Protein AF-0000000082044394 (afdb_homodimer)

Nearest PDB structures (foldseek):
  6y41-assembly14_N  TM=8.587E-01  e=2.079E-21  Homo sapiens
  6y43-assembly1_A  TM=8.455E-01  e=1.443E-21  Homo sapiens
  4jzc-assembly1_A  TM=8.236E-01  e=8.965E-21  Homo sapiens
  1z3s-assembly1_A  TM=8.429E-01  e=3.865E-20  Homo sapiens
  1z3u-assembly4_D  TM=8.440E-01  e=3.637E-20  Homo sapiens

InterPro domains:
  IPR002181 Fibrinogen, alpha/beta/gamma chain, C-terminal globular domain [PF00147] (28-211)
  IPR002181 Fibrinogen, alpha/beta/gamma chain, C-terminal globular domain [PS51406] (22-235)
  IPR002181 Fibrinogen, alpha/beta/gamma chain, C-terminal globular domain [SM00186] (26-230)
  IPR002181 Fibrinogen, alpha/beta/gamma chain, C-terminal globular domain [cd00087] (26-226)
  IPR014716 Fibrinogen, alpha/beta/gamma chain, C-terminal globular, subdomain 1 [G3DSA:3.90.215.10] (11-167)
  IPR036056 Fibrinogen-like, C-terminal [SSF56496] (21-228)
  IPR050373 Fibrinogen C-terminal domain-containing protein [PTHR19143] (28-214)

Solvent-accessible surface area (backbone atoms only — not comparable to full-atom values): 26114 Å² total; per-residue (Å²): 138,83,79,76,75,76,75,74,77,73,74,73,73,74,70,74,71,77,65,76,73,51,50,92,78,49,43,38,54,44,32,60,68,46,65,76,85,45,75,56,43,82,44,65,23,25,27,62,97,48,70,70,41,68,34,29,26,42,32,76,54,90,88,30,19,16,32,36,46,34,27,31,34,30,82,46,75,54,67,42,62,44,47,53,47,39,46,32,44,11,36,39,39,66,92,59,42,26,39,57,14,50,54,53,46,14,34,45,29,67,69,47,61,24,24,37,31,48,34,40,20,38,79,86,68,49,70,38,29,38,31,21,70,29,32,36,32,36,51,72,94,60,38,38,20,32,40,63,48,58,76,48,72,78,45,62,67,56,42,78,37,75,37,88,93,53,42,15,34,25,48,71,16,25,43,16,17,53,78,41,72,45,45,70,45,97,63,52,56,14,63,78,48,14,43,43,45,24,25,71,34,59,38,55,37,73,42,28,51,72,45,36,44,50,68,85,74,59,84,88,86,63,66,98,43,82,52,38,36,24,35,58,26,47,32,28,34,36,66,52,88,76,74,64,75,74,129,138,81,87,74,87,76,77,79,75,74,74,76,71,74,70,75,71,78,66,78,74,52,50,92,75,51,42,39,55,43,32,59,68,46,63,78,86,44,74,58,43,81,43,64,24,26,27,64,97,48,70,69,42,68,33,29,27,41,32,74,53,92,89,31,19,14,30,34,44,34,27,33,30,30,83,45,75,54,65,41,61,44,46,54,46,39,46,32,41,10,36,39,38,65,92,60,42,24,38,58,15,49,54,54,45,14,34,45,30,67,68,50,62,22,22,37,30,47,35,41,22,38,77,85,68,50,72,36,28,37,29,21,71,30,34,35,33,35,52,71,96,60,37,38,20,31,41,64,47,61,77,47,71,78,42,62,70,56,41,78,36,76,36,89,94,52,40,17,35,24,48,71,17,25,43,15,17,54,79,40,70,45,44,71,44,96,63,52,56,13,64,76,47,14,42,44,44,24,25,72,33,59,36,56,38,72,43,27,50,73,45,42,44,50,68,85,73,61,78,91,83,58,66,84,52,75,40,22,29,28,44,55,26,45,31,25,34,33,66,55,88,76,78,66,77,74,130

Organism: Chelonoidis abingdonii (NCBI:txid106734)

Secondary structure (DSSP, 8-state):
-----------------------SS-S-SSGGGS-TTSPSEEEEE--TTS--EEEEEE-SSTT--EEE-EE--TT-S--S---HHHHHH-EE-TTSSEE--HHHHHHHHHHS-EEEEEEEE-TT--EEEEEES-EEE--TTTTT-EEE--EEESS---SSS-BTTTB---TTPPEEBTTB--SSSSS-HHHHH-SEE-BSB-SEE-S-SS--EETTTS-SSSSS-----------EEEEPTT-----/-----------------------SS-S-SSGGGS-TTSPSEEEEE--TTS--EEEEEE-SSTT--EEE-EE--TT-S--S---HHHHHH-EE-TTSSEE--HHHHHHHHHHS-EEEEEEEE-TT--EEEEEES-EEE--GGGTT-EEE--EEESS---SSS-BTTTB---TTPPEEBTTB--SSSSS-HHHHH-SEE-BSB-SEE-S-SS--EETTTS-SSSSSTT---------EEEEPTT-----

Radius of gyration: 26.49 Å; Cα contacts (8 Å, |Δi|>4): 1192; chains: 2; bounding box: 83×93×74 Å

pLDDT: mean 77.98, std 25.49, range [20.75, 98.75]

Sequence (494 aa):
MTNREHGKLLTDTLSVTDLVVCGISGFPRDCSYIPRDSPSGVYAIQPAGSPPRVVWCDMDTEGKGWTVVQRNSYNTEITWRESWSTYKYGFGNVQQDYWLGNEYLSLLTQQNAYKVRFVVEDKSNNTRYAEYDIFSVEDEPGGYSLRLGRYSGDGKDYFTTYHSGLGGIHDNMKFSTTDKDQDQTSGNCASSYGGWWYDKCQNVLLNGKGYIYWAGFCSSGQSLPSLSPLAKLVPIFQQLPGAMHLPMTNREHGKLLTDTLSVTDLVVCGISGFPRDCSYIPRDSPSGVYAIQPAGSPPRVVWCDMDTEGKGWTVVQRNSYNTEITWRESWSTYKYGFGNVQQDYWLGNEYLSLLTQQNAYKVRFVVEDKSNNTRYAEYDIFSVEDEPGGYSLRLGRYSGDGKDYFTTYHSGLGGIHDNMKFSTTDKDQDQTSGNCASSYGGWWYDKCQNVLLNGKGYIYWAGFCSSGQSLPSLSPLAKLVPIFQQLPGAMHLP

Structure (mmCIF, N/CA/C/O backbone):
data_AF-0000000082044394-model_v1
#
loop_
_entity.id
_entity.type
_entity.pdbx_description
1 polymer 'Fibrinogen C-terminal domain-containing protein'
#
loop_
_atom_site.group_PDB
_atom_site.id
_atom_site.type_symbol
_atom_site.label_atom_id
_atom_site.label_alt_id
_atom_site.label_comp_id
_atom_site.label_asym_id
_atom_site.label_entity_id
_atom_site.label_seq_id
_atom_site.pdbx_PDB_ins_code
_atom_site.Cartn_x
_atom_site.Cartn_y
_atom_site.Cartn_z
_atom_site.occupancy
_atom_site.B_iso_or_equiv
_atom_site.auth_seq_id
_atom_site.auth_comp_id
_atom_site.auth_asym_id
_atom_site.auth_atom_id
_atom_site.pdbx_PDB_model_num
ATOM 1 N N . MET A 1 1 ? 60.75 14.914 45.312 1 25.23 1 MET A N 1
ATOM 2 C CA . MET A 1 1 ? 59.406 14.5 45.656 1 25.23 1 MET A CA 1
ATOM 3 C C . MET A 1 1 ? 58.594 14.211 44.375 1 25.23 1 MET A C 1
ATOM 5 O O . MET A 1 1 ? 58.344 15.117 43.594 1 25.23 1 MET A O 1
ATOM 9 N N . THR A 1 2 ? 58.812 13.07 43.781 1 24.53 2 THR A N 1
ATOM 10 C CA . THR A 1 2 ? 58.531 12.383 42.531 1 24.53 2 THR A CA 1
ATOM 11 C C . THR A 1 2 ? 57.031 12.016 42.438 1 24.53 2 THR A C 1
ATOM 13 O O . THR A 1 2 ? 56.5 11.383 43.375 1 24.53 2 THR A O 1
ATOM 16 N N . ASN A 1 3 ? 56.219 12.969 41.969 1 22.52 3 ASN A N 1
ATOM 17 C CA . ASN A 1 3 ? 54.781 12.984 41.781 1 22.52 3 ASN A CA 1
ATOM 18 C C . ASN A 1 3 ? 54.312 11.805 40.906 1 22.52 3 ASN A C 1
ATOM 20 O O . ASN A 1 3 ? 54.625 11.727 39.719 1 22.52 3 ASN A O 1
ATOM 24 N N . ARG A 1 4 ? 54.344 10.562 41.5 1 22.83 4 ARG A N 1
ATOM 25 C CA . ARG A 1 4 ? 53.844 9.383 40.781 1 22.83 4 ARG A CA 1
ATOM 26 C C . ARG A 1 4 ? 52.406 9.578 40.344 1 22.83 4 ARG A C 1
ATOM 28 O O . ARG A 1 4 ? 51.531 9.805 41.188 1 22.83 4 ARG A O 1
ATOM 35 N N . GLU A 1 5 ? 52.219 10.188 39.188 1 22.84 5 GLU A N 1
ATOM 36 C CA . GLU A 1 5 ? 50.938 10.375 38.5 1 22.84 5 GLU A CA 1
ATOM 37 C C . GLU A 1 5 ? 50.188 9.055 38.406 1 22.84 5 GLU A C 1
ATOM 39 O O . GLU A 1 5 ? 50.688 8.078 37.844 1 22.84 5 GLU A O 1
ATOM 44 N N . HIS A 1 6 ? 49.625 8.57 39.5 1 24.22 6 HIS A N 1
ATOM 45 C CA . HIS A 1 6 ? 48.719 7.41 39.438 1 24.22 6 HIS A CA 1
ATOM 46 C C . HIS A 1 6 ? 47.688 7.574 38.312 1 24.22 6 HIS A C 1
ATOM 48 O O . HIS A 1 6 ? 47.031 8.617 38.219 1 24.22 6 HIS A O 1
ATOM 54 N N . GLY A 1 7 ? 48.031 7.102 37.125 1 20.75 7 GLY A N 1
ATOM 55 C CA . GLY A 1 7 ? 47.188 6.93 35.969 1 20.75 7 GLY A CA 1
ATOM 56 C C . GLY A 1 7 ? 45.844 6.281 36.281 1 20.75 7 GLY A C 1
ATOM 57 O O . GLY A 1 7 ? 45.812 5.164 36.781 1 20.75 7 GLY A O 1
ATOM 58 N N . LYS A 1 8 ? 44.875 7.094 36.844 1 23.2 8 LYS A N 1
ATOM 59 C CA . LYS A 1 8 ? 43.5 6.641 37.031 1 23.2 8 LYS A CA 1
ATOM 60 C C . LYS A 1 8 ? 43.031 5.801 35.844 1 23.2 8 LYS A C 1
ATOM 62 O O . LYS A 1 8 ? 43.156 6.219 34.688 1 23.2 8 LYS A O 1
ATOM 67 N N . LEU A 1 9 ? 43 4.508 36.062 1 22.02 9 LEU A N 1
ATOM 68 C CA . LEU A 1 9 ? 42.344 3.516 35.219 1 22.02 9 LEU A CA 1
ATOM 69 C C . LEU A 1 9 ? 40.906 3.949 34.875 1 22.02 9 LEU A C 1
ATOM 71 O O . LEU A 1 9 ? 40.094 4.098 35.781 1 22.02 9 LEU A O 1
ATOM 75 N N . LEU A 1 10 ? 40.75 4.871 33.906 1 22.52 10 LEU A N 1
ATOM 76 C CA . LEU A 1 10 ? 39.438 5.195 33.344 1 22.52 10 LEU A CA 1
ATOM 77 C C . LEU A 1 10 ? 38.656 3.926 33.062 1 22.52 10 LEU A C 1
ATOM 79 O O . LEU A 1 10 ? 39.062 3.107 32.219 1 22.52 10 LEU A O 1
ATOM 83 N N . THR A 1 11 ? 38.156 3.275 34.125 1 23.25 11 THR A N 1
ATOM 84 C CA . THR A 1 11 ? 37.188 2.223 33.844 1 23.25 11 THR A CA 1
ATOM 85 C C . THR A 1 11 ? 36.094 2.734 32.938 1 23.25 11 THR A C 1
ATOM 87 O O . THR A 1 11 ? 35.344 3.65 33.312 1 23.25 11 THR A O 1
ATOM 90 N N . ASP A 1 12 ? 36.375 2.838 31.656 1 22.91 12 ASP A N 1
ATOM 91 C CA . ASP A 1 12 ? 35.375 3.1 30.625 1 22.91 12 ASP A CA 1
ATOM 92 C C . ASP A 1 12 ? 34.125 2.25 30.844 1 22.91 12 ASP A C 1
ATOM 94 O O . ASP A 1 12 ? 34.188 1.02 30.781 1 22.91 12 ASP A O 1
ATOM 98 N N . THR A 1 13 ? 33.312 2.615 31.828 1 22.97 13 THR A N 1
ATOM 99 C CA . THR A 1 13 ? 31.953 2.047 31.906 1 22.97 13 THR A CA 1
ATOM 100 C C . THR A 1 13 ? 31.328 1.949 30.531 1 22.97 13 THR A C 1
ATOM 102 O O . THR A 1 13 ? 31.094 2.969 29.875 1 22.97 13 THR A O 1
ATOM 105 N N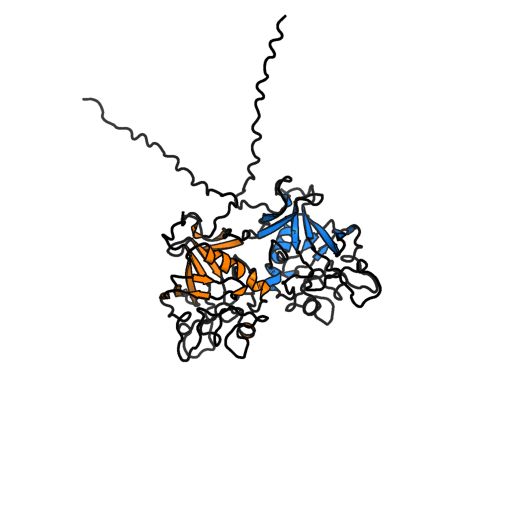 . LEU A 1 14 ? 31.641 0.886 29.828 1 22.77 14 LEU A N 1
ATOM 106 C CA . LEU A 1 14 ? 30.938 0.495 28.609 1 22.77 14 LEU A CA 1
ATOM 107 C C . LEU A 1 14 ? 29.438 0.688 28.781 1 22.77 14 LEU A C 1
ATOM 109 O O . LEU A 1 14 ? 28.828 0.128 29.703 1 22.77 14 LEU A O 1
ATOM 113 N N . SER A 1 15 ? 29.031 1.962 28.672 1 22.72 15 SER A N 1
ATOM 114 C CA . SER A 1 15 ? 27.594 2.25 28.594 1 22.72 15 SER A CA 1
ATOM 115 C C . SER A 1 15 ? 26.828 1.124 27.906 1 22.72 15 SER A C 1
ATOM 117 O O . SER A 1 15 ? 27.281 0.611 26.875 1 22.72 15 SER A O 1
ATOM 119 N N . VAL A 1 16 ? 26.109 0.342 28.734 1 22.33 16 VAL A N 1
ATOM 120 C CA . VAL A 1 16 ? 25.094 -0.622 28.328 1 22.33 16 VAL A CA 1
ATOM 121 C C . VAL A 1 16 ? 24.344 -0.091 27.094 1 22.33 16 VAL A C 1
ATOM 123 O O . VAL A 1 16 ? 23.781 1 27.141 1 22.33 16 VAL A O 1
ATOM 126 N N . THR A 1 17 ? 24.906 -0.318 25.969 1 24.33 17 THR A N 1
ATOM 127 C CA . THR A 1 17 ? 24.172 -0.156 24.719 1 24.33 17 THR A CA 1
ATOM 128 C C . THR A 1 17 ? 22.688 -0.455 24.922 1 24.33 17 THR A C 1
ATOM 130 O O . THR A 1 17 ? 22.328 -1.484 25.5 1 24.33 17 THR A O 1
ATOM 133 N N . ASP A 1 18 ? 21.922 0.562 25.297 1 25.19 18 ASP A N 1
ATOM 134 C CA . ASP A 1 18 ? 20.469 0.501 25.297 1 25.19 18 ASP A CA 1
ATOM 135 C C . ASP A 1 18 ? 19.969 -0.494 24.25 1 25.19 18 ASP A C 1
ATOM 137 O O . ASP A 1 18 ? 20.141 -0.285 23.047 1 25.19 18 ASP A O 1
ATOM 141 N N . LEU A 1 19 ? 20.062 -1.735 24.531 1 24.16 19 LEU A N 1
ATOM 142 C CA . LEU A 1 19 ? 19.344 -2.781 23.812 1 24.16 19 LEU A CA 1
ATOM 143 C C . LEU A 1 19 ? 17.922 -2.352 23.516 1 24.16 19 LEU A C 1
ATOM 145 O O . LEU A 1 19 ? 17.141 -2.104 24.438 1 24.16 19 LEU A O 1
ATOM 149 N N . VAL A 1 20 ? 17.656 -1.6 22.516 1 27.34 20 VAL A N 1
ATOM 150 C CA . VAL A 1 20 ? 16.281 -1.484 22.047 1 27.34 20 VAL A CA 1
ATOM 151 C C . VAL A 1 20 ? 15.508 -2.762 22.375 1 27.34 20 VAL A C 1
ATOM 153 O O . VAL A 1 20 ? 15.875 -3.85 21.938 1 27.34 20 VAL A O 1
ATOM 156 N N . VAL A 1 21 ? 15.047 -2.883 23.578 1 26.5 21 VAL A N 1
ATOM 157 C CA . VAL A 1 21 ? 14.148 -3.934 24.047 1 26.5 21 VAL A CA 1
ATOM 158 C C . VAL A 1 21 ? 13.125 -4.254 22.953 1 26.5 21 VAL A C 1
ATOM 160 O O . VAL A 1 21 ? 12.344 -3.385 22.547 1 26.5 21 VAL A O 1
ATOM 163 N N . CYS A 1 22 ? 13.391 -5.039 21.969 1 29.59 22 CYS A N 1
ATOM 164 C CA . CYS A 1 22 ? 12.406 -5.676 21.094 1 29.59 22 CYS A CA 1
ATOM 165 C C . CYS A 1 22 ? 11.281 -6.293 21.906 1 29.59 22 CYS A C 1
ATOM 167 O O . CYS A 1 22 ? 11.477 -7.297 22.594 1 29.59 22 CYS A O 1
ATOM 169 N N . GLY A 1 23 ? 10.492 -5.668 22.734 1 31.2 23 GLY A N 1
ATOM 170 C CA . GLY A 1 23 ? 9.367 -6.406 23.281 1 31.2 23 GLY A CA 1
ATOM 171 C C . GLY A 1 23 ? 8.844 -7.473 22.328 1 31.2 23 GLY A C 1
ATOM 172 O O . GLY A 1 23 ? 9.195 -7.492 21.156 1 31.2 23 GLY A O 1
ATOM 173 N N . ILE A 1 24 ? 7.984 -8.477 22.703 1 36.28 24 ILE A N 1
ATOM 174 C CA . ILE A 1 24 ? 7.484 -9.555 21.859 1 36.28 24 ILE A CA 1
ATOM 175 C C . ILE A 1 24 ? 7.219 -9.023 20.453 1 36.28 24 ILE A C 1
ATOM 177 O O . ILE A 1 24 ? 7.645 -9.633 19.469 1 36.28 24 ILE A O 1
ATOM 181 N N . SER A 1 25 ? 6.113 -8.258 20.125 1 50.75 25 SER A N 1
ATOM 182 C CA . SER A 1 25 ? 6.168 -7.688 18.781 1 50.75 25 SER A CA 1
ATOM 183 C C . SER A 1 25 ? 7.199 -6.566 18.703 1 50.75 25 SER A C 1
ATOM 185 O O . SER A 1 25 ? 7.191 -5.648 19.516 1 50.75 25 SER A O 1
ATOM 187 N N . GLY A 1 26 ? 8.508 -6.84 18.625 1 72.06 26 GLY A N 1
ATOM 188 C CA . GLY A 1 26 ? 9.758 -6.105 18.75 1 72.06 26 GLY A CA 1
ATOM 189 C C . GLY A 1 26 ? 9.719 -4.746 18.078 1 72.06 26 GLY A C 1
ATOM 190 O O . GLY A 1 26 ? 10.703 -4.004 18.109 1 72.06 26 GLY A O 1
ATOM 191 N N . PHE A 1 27 ? 8.625 -4.332 17.578 1 89.44 27 PHE A N 1
ATOM 192 C CA . PHE A 1 27 ? 8.703 -3.051 16.891 1 89.44 27 PHE A CA 1
ATOM 193 C C . PHE A 1 27 ? 8.188 -1.926 17.766 1 89.44 27 PHE A C 1
ATOM 195 O O . PHE A 1 27 ? 7.27 -2.127 18.562 1 89.44 27 PHE A O 1
ATOM 202 N N . PRO A 1 28 ? 8.836 -0.745 17.766 1 91.81 28 PRO A N 1
ATOM 203 C CA . PRO A 1 28 ? 8.273 0.412 18.453 1 91.81 28 PRO A CA 1
ATOM 204 C C . PRO A 1 28 ? 6.852 0.736 18 1 91.81 28 PRO A C 1
ATOM 206 O O . PRO A 1 28 ? 6.496 0.49 16.844 1 91.81 28 PRO A O 1
ATOM 209 N N . ARG A 1 29 ? 6.051 1.262 18.906 1 92.25 29 ARG A N 1
ATOM 210 C CA . ARG A 1 29 ? 4.668 1.593 18.578 1 92.25 29 ARG A CA 1
ATOM 211 C C . ARG A 1 29 ? 4.598 2.723 17.562 1 92.25 29 ARG A C 1
ATOM 213 O O . ARG A 1 29 ? 3.652 2.795 16.766 1 92.25 29 ARG A O 1
ATOM 220 N N . ASP A 1 30 ? 5.473 3.611 17.688 1 92.12 30 ASP A N 1
ATOM 221 C CA . ASP A 1 30 ? 5.621 4.746 16.781 1 92.12 30 ASP A CA 1
ATOM 222 C C . ASP A 1 30 ? 7.051 5.285 16.812 1 92.12 30 ASP A C 1
ATOM 224 O O . ASP A 1 30 ? 7.922 4.715 17.469 1 92.12 30 ASP A O 1
ATOM 228 N N . CYS A 1 31 ? 7.285 6.336 16.062 1 93.44 31 CYS A N 1
ATOM 229 C CA . CYS A 1 31 ? 8.648 6.828 15.875 1 93.44 31 CYS A CA 1
ATOM 230 C C . CYS A 1 31 ? 9.164 7.492 17.156 1 93.44 31 CYS A C 1
ATOM 232 O O . CYS A 1 31 ? 10.367 7.715 17.297 1 93.44 31 CYS A O 1
ATOM 234 N N . SER A 1 32 ? 8.258 7.832 18.094 1 90.38 32 SER A N 1
ATOM 235 C CA . SER A 1 32 ? 8.695 8.484 19.328 1 90.38 32 SER A CA 1
ATOM 236 C C . SER A 1 32 ? 9.477 7.516 20.219 1 90.38 32 SER A C 1
ATOM 238 O O . SER A 1 32 ? 10.172 7.938 21.141 1 90.38 32 SER A O 1
ATOM 240 N N . TYR A 1 33 ? 9.375 6.234 19.922 1 88.56 33 TYR A N 1
ATOM 241 C CA . TYR A 1 33 ? 10.062 5.219 20.719 1 88.56 33 TYR A CA 1
ATOM 242 C C . TYR A 1 33 ? 11.445 4.918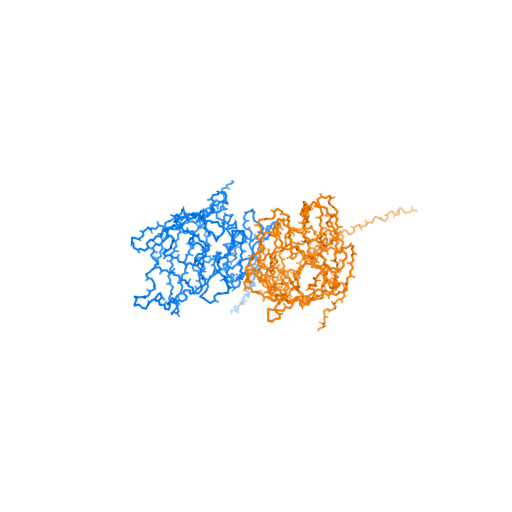 20.156 1 88.56 33 TYR A C 1
ATOM 244 O O . TYR A 1 33 ? 12.211 4.16 20.75 1 88.56 33 TYR A O 1
ATOM 252 N N . ILE A 1 34 ? 11.727 5.531 18.984 1 88.69 34 ILE A N 1
ATOM 253 C CA . ILE A 1 34 ? 13.047 5.383 18.391 1 88.69 34 ILE A CA 1
ATOM 254 C C . ILE A 1 34 ? 14.055 6.246 19.141 1 88.69 34 ILE A C 1
ATOM 256 O O . ILE A 1 34 ? 13.75 7.379 19.516 1 88.69 34 ILE A O 1
ATOM 260 N N . PRO A 1 35 ? 15.281 5.699 19.375 1 90 35 PRO A N 1
ATOM 261 C CA . PRO A 1 35 ? 16.281 6.516 20.078 1 90 35 PRO A CA 1
ATOM 262 C C . PRO A 1 35 ? 16.469 7.891 19.438 1 90 35 PRO A C 1
ATOM 264 O O . PRO A 1 35 ? 16.516 8.008 18.203 1 90 35 PRO A O 1
ATOM 267 N N . ARG A 1 36 ? 16.609 8.891 20.219 1 89.56 36 ARG A N 1
ATOM 268 C CA . ARG A 1 36 ? 16.609 10.281 19.781 1 89.56 36 ARG A CA 1
ATOM 269 C C . ARG A 1 36 ? 17.797 10.578 18.891 1 89.56 36 ARG A C 1
ATOM 271 O O . ARG A 1 36 ? 17.75 11.492 18.062 1 89.56 36 ARG A O 1
ATOM 278 N N . ASP A 1 37 ? 18.859 9.844 19 1 92.69 37 ASP A N 1
ATOM 279 C CA . ASP A 1 37 ? 20.062 10.086 18.203 1 92.69 37 ASP A CA 1
ATOM 280 C C . ASP A 1 37 ? 20.031 9.289 16.906 1 92.69 37 ASP A C 1
ATOM 282 O O . ASP A 1 37 ? 20.953 9.391 16.094 1 92.69 37 ASP A O 1
ATOM 286 N N . SER A 1 38 ? 18.922 8.555 16.766 1 91.38 38 SER A N 1
ATOM 287 C CA . SER A 1 38 ? 18.781 7.828 15.516 1 91.38 38 SER A CA 1
ATOM 288 C C . SER A 1 38 ? 18.609 8.781 14.336 1 91.38 38 SER A C 1
ATOM 290 O O . SER A 1 38 ? 18.078 9.883 14.5 1 91.38 38 SER A O 1
ATOM 292 N N . PRO A 1 39 ? 19.125 8.391 13.195 1 94.81 39 PRO A N 1
ATOM 293 C CA . PRO A 1 39 ? 18.906 9.234 12.023 1 94.81 39 PRO A CA 1
ATOM 294 C C . PRO A 1 39 ? 17.469 9.141 11.5 1 94.81 39 PRO A C 1
ATOM 296 O O . PRO A 1 39 ? 16.797 8.133 11.711 1 94.81 39 PRO A O 1
ATOM 299 N N . SER A 1 40 ? 17.047 10.234 10.852 1 92.94 40 SER A N 1
ATOM 300 C CA . SER A 1 40 ? 15.805 10.125 10.078 1 92.94 40 SER A CA 1
ATOM 301 C C . SER A 1 40 ? 15.914 9.039 9.008 1 92.94 40 SER A C 1
ATOM 303 O O . SER A 1 40 ? 16.984 8.828 8.438 1 92.94 40 SER A O 1
ATOM 305 N N . GLY A 1 41 ? 14.805 8.352 8.742 1 92.69 41 GLY A N 1
ATOM 306 C CA . GLY A 1 41 ? 14.828 7.293 7.75 1 92.69 41 GLY A CA 1
ATOM 307 C C . GLY A 1 41 ? 13.641 6.352 7.852 1 92.69 41 GLY A C 1
ATOM 308 O O . GLY A 1 41 ? 12.617 6.695 8.453 1 92.69 41 GLY A O 1
ATOM 309 N N . VAL A 1 42 ? 13.742 5.281 7.129 1 94.12 42 VAL A N 1
ATOM 310 C CA . VAL A 1 42 ? 12.68 4.281 7.074 1 94.12 42 VAL A CA 1
ATOM 311 C C . VAL A 1 42 ? 12.812 3.33 8.266 1 94.12 42 VAL A C 1
ATOM 313 O O . VAL A 1 42 ? 13.875 2.756 8.5 1 94.12 42 VAL A O 1
ATOM 316 N N . TYR A 1 43 ? 11.742 3.172 9.016 1 91.88 43 TYR A N 1
ATOM 317 C CA . TYR A 1 43 ? 11.68 2.285 10.18 1 91.88 43 TYR A CA 1
ATOM 318 C C . TYR A 1 43 ? 10.414 1.434 10.141 1 91.88 43 TYR A C 1
ATOM 320 O O . TYR A 1 43 ? 9.438 1.786 9.477 1 91.88 43 TYR A O 1
ATOM 328 N N . ALA A 1 44 ? 10.492 0.274 10.828 1 92.56 44 ALA A N 1
ATOM 329 C CA . ALA A 1 44 ? 9.289 -0.51 11.086 1 92.56 44 ALA A CA 1
ATOM 330 C C . ALA A 1 44 ? 8.703 -0.176 12.461 1 92.56 44 ALA A C 1
ATOM 332 O O . ALA A 1 44 ? 9.43 -0.117 13.453 1 92.56 44 ALA A O 1
ATOM 333 N N . ILE A 1 45 ? 7.453 0.134 12.484 1 93.19 45 ILE A N 1
ATOM 334 C CA . ILE A 1 45 ? 6.711 0.353 13.727 1 93.19 45 ILE A CA 1
ATOM 335 C C . ILE A 1 45 ? 5.523 -0.605 13.789 1 93.19 45 ILE A C 1
ATOM 337 O O . ILE A 1 45 ? 5.191 -1.261 12.797 1 93.19 45 ILE A O 1
ATOM 341 N N . GLN A 1 46 ? 4.977 -0.679 14.969 1 93.56 46 GLN A N 1
ATOM 342 C CA . GLN A 1 46 ? 3.76 -1.475 15.086 1 93.56 46 GLN A CA 1
ATOM 343 C C . GLN A 1 46 ? 2.791 -0.849 16.094 1 93.56 46 GLN A C 1
ATOM 345 O O . GLN A 1 46 ? 2.811 -1.188 17.266 1 93.56 46 GLN A O 1
ATOM 350 N N . PRO A 1 47 ? 1.928 0.026 15.547 1 92.88 47 PRO A N 1
ATOM 351 C CA . PRO A 1 47 ? 0.879 0.544 16.422 1 92.88 47 PRO A CA 1
ATOM 352 C C . PRO A 1 47 ? 0.06 -0.563 17.078 1 92.88 47 PRO A C 1
ATOM 354 O O . PRO A 1 47 ? -0.052 -1.662 16.531 1 92.88 47 PRO A O 1
ATOM 357 N N . ALA A 1 48 ? -0.476 -0.24 18.234 1 92.06 48 ALA A N 1
ATOM 358 C CA . ALA A 1 48 ? -1.299 -1.227 18.922 1 92.06 48 ALA A CA 1
ATOM 359 C C . ALA A 1 48 ? -2.424 -1.733 18.031 1 92.06 48 ALA A C 1
ATOM 361 O O . ALA A 1 48 ? -3.137 -0.941 17.406 1 92.06 48 ALA A O 1
ATOM 362 N N . GLY A 1 49 ? -2.508 -3.049 17.938 1 93.44 49 GLY A N 1
ATOM 363 C CA . GLY A 1 49 ? -3.59 -3.652 17.172 1 93.44 49 GLY A CA 1
ATOM 364 C C . GLY A 1 49 ? -3.295 -3.748 15.688 1 93.44 49 GLY A C 1
ATOM 365 O O . GLY A 1 49 ? -4.113 -4.254 14.914 1 93.44 49 GLY A O 1
ATOM 366 N N . SER A 1 50 ? -2.166 -3.256 15.25 1 95 50 SER A N 1
ATOM 367 C CA . SER A 1 50 ? -1.799 -3.244 13.836 1 95 50 SER A CA 1
ATOM 368 C C . SER A 1 50 ? -0.697 -4.258 13.539 1 95 50 SER A C 1
ATOM 370 O O . SER A 1 50 ? 0.086 -4.605 14.43 1 95 50 SER A O 1
ATOM 372 N N . PRO A 1 51 ? -0.702 -4.844 12.328 1 93.81 51 PRO A N 1
ATOM 373 C CA . PRO A 1 51 ? 0.567 -5.453 11.922 1 93.81 51 PRO A CA 1
ATOM 374 C C . PRO A 1 51 ? 1.697 -4.434 11.797 1 93.81 51 PRO A C 1
ATOM 376 O O . PRO A 1 51 ? 1.453 -3.225 11.852 1 93.81 51 PRO A O 1
ATOM 379 N N . PRO A 1 52 ? 2.91 -4.934 11.695 1 94.88 52 PRO A N 1
ATOM 380 C CA . PRO A 1 52 ? 4 -3.98 11.477 1 94.88 52 PRO A CA 1
ATOM 381 C C . PRO A 1 52 ? 3.805 -3.129 10.227 1 94.88 52 PRO A C 1
ATOM 383 O O . PRO A 1 52 ? 3.252 -3.605 9.234 1 94.88 52 PRO A O 1
ATOM 386 N N . ARG A 1 53 ? 4.172 -1.887 10.359 1 95.5 53 ARG A N 1
ATOM 387 C CA . ARG A 1 53 ? 4.152 -0.941 9.242 1 95.5 53 ARG A CA 1
ATOM 388 C C . ARG A 1 53 ? 5.52 -0.294 9.055 1 95.5 53 ARG A C 1
ATOM 390 O O . ARG A 1 53 ? 6.242 -0.055 10.023 1 95.5 53 ARG A O 1
ATOM 397 N N . VAL A 1 54 ? 5.836 -0.087 7.805 1 95.31 54 VAL A N 1
ATOM 398 C CA . VAL A 1 54 ? 7.066 0.625 7.488 1 95.31 54 VAL A CA 1
ATOM 399 C C . VAL A 1 54 ? 6.766 2.1 7.238 1 95.31 54 VAL A C 1
ATOM 401 O O . VAL A 1 54 ? 5.906 2.434 6.418 1 95.31 54 VAL A O 1
ATOM 404 N N . VAL A 1 55 ? 7.457 2.957 8 1 94.56 55 VAL A N 1
ATOM 405 C CA . VAL A 1 55 ? 7.195 4.391 7.934 1 94.56 55 VAL A CA 1
ATOM 406 C C . VAL A 1 55 ? 8.516 5.156 7.852 1 94.56 55 VAL A C 1
ATOM 408 O O . VAL A 1 55 ? 9.586 4.578 8.031 1 94.56 55 VAL A O 1
ATOM 411 N N . TRP A 1 56 ? 8.375 6.41 7.465 1 92.69 56 TRP A N 1
ATOM 412 C CA . TRP A 1 56 ? 9.484 7.34 7.648 1 92.69 56 TRP A CA 1
ATOM 413 C C . TRP A 1 56 ? 9.43 7.996 9.023 1 92.69 56 TRP A C 1
ATOM 415 O O . TRP A 1 56 ? 8.383 8.5 9.438 1 92.69 56 TRP A O 1
ATOM 425 N N . CYS A 1 57 ? 10.5 7.914 9.742 1 92.25 57 CYS A N 1
ATOM 426 C CA . CYS A 1 57 ? 10.617 8.625 11.008 1 92.25 57 CYS A CA 1
ATOM 427 C C . CYS A 1 57 ? 11.484 9.875 10.852 1 92.25 57 CYS A C 1
ATOM 429 O O . CYS A 1 57 ? 12.648 9.781 10.461 1 92.25 57 CYS A O 1
ATOM 431 N N . ASP A 1 58 ? 10.883 11.016 11.086 1 91.56 58 ASP A N 1
ATOM 432 C CA . ASP A 1 58 ? 11.609 12.273 11.109 1 91.56 58 ASP A CA 1
ATOM 433 C C . ASP A 1 58 ? 12.242 12.516 12.477 1 91.56 58 ASP A C 1
ATOM 435 O O . ASP A 1 58 ? 11.539 12.844 13.438 1 91.56 58 ASP A O 1
ATOM 439 N N . MET A 1 59 ? 13.555 12.414 12.523 1 90.56 59 MET A N 1
ATOM 440 C CA . MET A 1 59 ? 14.289 12.516 13.781 1 90.56 59 MET A CA 1
ATOM 441 C C . MET A 1 59 ? 15.07 13.828 13.844 1 90.56 59 MET A C 1
ATOM 443 O O . MET A 1 59 ? 15.914 14.008 14.727 1 90.56 59 MET A O 1
ATOM 447 N N . ASP A 1 60 ? 14.789 14.727 12.906 1 88.69 60 ASP A N 1
ATOM 448 C CA . ASP A 1 60 ? 15.57 15.953 12.797 1 88.69 60 ASP A CA 1
ATOM 449 C C . ASP A 1 60 ? 14.742 17.172 13.227 1 88.69 60 ASP A C 1
ATOM 451 O O . ASP A 1 60 ? 15.281 18.125 13.797 1 88.69 60 ASP A O 1
ATOM 455 N N . THR A 1 61 ? 13.484 17.141 12.883 1 84.31 61 THR A N 1
ATOM 456 C CA . THR A 1 61 ? 12.609 18.25 13.25 1 84.31 61 THR A CA 1
ATOM 457 C C . THR A 1 61 ? 12.492 18.359 14.766 1 84.31 61 THR A C 1
ATOM 459 O O . THR A 1 61 ? 12.5 17.344 15.477 1 84.31 61 THR A O 1
ATOM 462 N N . GLU A 1 62 ? 12.328 19.609 15.281 1 83.62 62 GLU A N 1
ATOM 463 C CA . GLU A 1 62 ? 12.219 19.844 16.719 1 83.62 62 GLU A CA 1
ATOM 464 C C . GLU A 1 62 ? 11.195 18.906 17.359 1 83.62 62 GLU A C 1
ATOM 466 O O . GLU A 1 62 ? 10.094 18.734 16.828 1 83.62 62 GLU A O 1
ATOM 471 N N . GLY A 1 63 ? 11.641 18.281 18.5 1 82.88 63 GLY A N 1
ATOM 472 C CA . GLY A 1 63 ? 10.828 17.281 19.172 1 82.88 63 GLY A CA 1
ATOM 473 C C . GLY A 1 63 ? 11.18 15.852 18.781 1 82.88 63 GLY A C 1
ATOM 474 O O . GLY A 1 63 ? 10.992 14.922 19.562 1 82.88 63 GLY A O 1
ATOM 475 N N . LYS A 1 64 ? 11.742 15.773 17.547 1 86.5 64 LYS A N 1
ATOM 476 C CA . LYS A 1 64 ? 12.203 14.5 17 1 86.5 64 LYS A CA 1
ATOM 477 C C . LYS A 1 64 ? 11.133 13.422 17.141 1 86.5 64 LYS A C 1
ATOM 479 O O . LYS A 1 64 ? 10.078 13.664 17.734 1 86.5 64 LYS A O 1
ATOM 484 N N . GLY A 1 65 ? 11.383 12.266 16.484 1 89.75 65 GLY A N 1
ATOM 485 C CA . GLY A 1 65 ? 10.508 11.117 16.672 1 89.75 65 GLY A CA 1
ATOM 486 C C . GLY A 1 65 ? 9.148 11.297 16.016 1 89.75 65 GLY A C 1
ATOM 487 O O . GLY A 1 65 ? 8.148 10.766 16.5 1 89.75 65 GLY A O 1
ATOM 488 N N . TRP A 1 66 ? 9.062 12.125 14.977 1 91.81 66 TRP A N 1
ATOM 489 C CA . TRP A 1 66 ? 7.809 12.32 14.25 1 91.81 66 TRP A CA 1
ATOM 490 C C . TRP A 1 66 ? 7.547 11.156 13.297 1 91.81 66 TRP A C 1
ATOM 492 O O . TRP A 1 66 ? 8.414 10.797 12.492 1 91.81 66 TRP A O 1
ATOM 502 N N . THR A 1 67 ? 6.387 10.555 13.414 1 93.31 67 THR A N 1
ATOM 503 C CA . THR A 1 67 ? 5.961 9.555 12.438 1 93.31 67 THR A CA 1
ATOM 504 C C . THR A 1 67 ? 5.34 10.219 11.219 1 93.31 67 THR A C 1
ATOM 506 O O . THR A 1 67 ? 4.289 10.859 11.312 1 93.31 67 THR A O 1
ATOM 509 N N . VAL A 1 68 ? 5.977 10.078 10.109 1 93.31 68 VAL A N 1
ATOM 510 C CA . VAL A 1 68 ? 5.445 10.656 8.875 1 93.31 68 VAL A CA 1
ATOM 511 C C . VAL A 1 68 ? 4.34 9.758 8.32 1 93.31 68 VAL A C 1
ATOM 513 O O . VAL A 1 68 ? 4.578 8.594 8.008 1 93.31 68 VAL A O 1
ATOM 516 N N . VAL A 1 69 ? 3.137 10.258 8.188 1 92.94 69 VAL A N 1
ATOM 517 C CA . VAL A 1 69 ? 2.004 9.414 7.812 1 92.94 69 VAL A CA 1
ATOM 518 C C . VAL A 1 69 ? 1.589 9.711 6.375 1 92.94 69 VAL A C 1
ATOM 520 O O . VAL A 1 69 ? 0.822 8.953 5.773 1 92.94 69 VAL A O 1
ATOM 523 N N . GLN A 1 70 ? 2.016 10.859 5.891 1 92.5 70 GLN A N 1
ATOM 524 C CA . GLN A 1 70 ? 1.745 11.281 4.523 1 92.5 70 GLN A CA 1
ATOM 525 C C . GLN A 1 70 ? 2.871 12.164 3.988 1 92.5 70 GLN A C 1
ATOM 527 O O . GLN A 1 70 ? 3.383 13.031 4.703 1 92.5 70 GLN A O 1
ATOM 532 N N . ARG A 1 71 ? 3.258 11.898 2.775 1 91.94 71 ARG A N 1
ATOM 533 C CA . ARG A 1 71 ? 4.188 12.75 2.035 1 91.94 71 ARG A CA 1
ATOM 534 C C . ARG A 1 71 ? 3.768 12.875 0.573 1 91.94 71 ARG A C 1
ATOM 536 O O . ARG A 1 71 ? 3.359 11.891 -0.046 1 91.94 71 ARG A O 1
ATOM 543 N N . ASN A 1 72 ? 3.799 14.078 0.119 1 92.19 72 ASN A N 1
ATOM 544 C CA . ASN A 1 72 ? 3.479 14.352 -1.278 1 92.19 72 ASN A CA 1
ATOM 545 C C . ASN A 1 72 ? 4.434 15.375 -1.885 1 92.19 72 ASN A C 1
ATOM 547 O O . ASN A 1 72 ? 5 16.203 -1.169 1 92.19 72 ASN A O 1
ATOM 551 N N . SER A 1 73 ? 4.703 15.258 -3.117 1 88.5 73 SER A N 1
ATOM 552 C CA . SER A 1 73 ? 5.496 16.203 -3.891 1 88.5 73 SER A CA 1
ATOM 553 C C . SER A 1 73 ? 4.793 16.578 -5.191 1 88.5 73 SER A C 1
ATOM 555 O O . SER A 1 73 ? 3.916 15.844 -5.664 1 88.5 73 SER A O 1
ATOM 557 N N . TYR A 1 74 ? 5.121 17.672 -5.707 1 84.88 74 TYR A N 1
ATOM 558 C CA . TYR A 1 74 ? 4.492 18.172 -6.926 1 84.88 74 TYR A CA 1
ATOM 559 C C . TYR A 1 74 ? 4.629 17.156 -8.062 1 84.88 74 TYR A C 1
ATOM 561 O O . TYR A 1 74 ? 3.686 16.953 -8.828 1 84.88 74 TYR A O 1
ATOM 569 N N . ASN A 1 75 ? 5.742 16.531 -8.172 1 88.12 75 ASN A N 1
ATOM 570 C CA . ASN A 1 75 ? 6.031 15.625 -9.273 1 88.12 75 ASN A CA 1
ATOM 571 C C . ASN A 1 75 ? 5.75 14.172 -8.891 1 88.12 75 ASN A C 1
ATOM 573 O O . ASN A 1 75 ? 6.297 13.25 -9.5 1 88.12 75 ASN A O 1
ATOM 577 N N . THR A 1 76 ? 4.938 13.977 -7.938 1 92.56 76 THR A N 1
ATOM 578 C CA . THR A 1 76 ? 4.613 12.633 -7.465 1 92.56 76 THR A CA 1
ATOM 579 C C . THR A 1 76 ? 4.09 11.766 -8.609 1 92.56 76 THR A C 1
ATOM 581 O O . THR A 1 76 ? 3.449 12.273 -9.531 1 92.56 76 THR A O 1
ATOM 584 N N . GLU A 1 77 ? 4.328 10.5 -8.562 1 93.94 77 GLU A N 1
ATOM 585 C CA . GLU A 1 77 ? 3.719 9.57 -9.5 1 93.94 77 GLU A CA 1
ATOM 586 C C . GLU A 1 77 ? 2.385 9.047 -8.977 1 93.94 77 GLU A C 1
ATOM 588 O O . GLU A 1 77 ? 1.647 8.367 -9.695 1 93.94 77 GLU A O 1
ATOM 593 N N . ILE A 1 78 ? 2.133 9.273 -7.711 1 95.38 78 ILE A N 1
ATOM 594 C CA . ILE A 1 78 ? 0.893 8.82 -7.09 1 95.38 78 ILE A CA 1
ATOM 595 C C . ILE A 1 78 ? -0.282 9.633 -7.629 1 95.38 78 ILE A C 1
ATOM 597 O O . ILE A 1 78 ? -0.205 10.859 -7.723 1 95.38 78 ILE A O 1
ATOM 601 N N . THR A 1 79 ? -1.394 8.992 -7.996 1 95.75 79 THR A N 1
ATOM 602 C CA . THR A 1 79 ? -2.547 9.688 -8.555 1 95.75 79 THR A CA 1
ATOM 603 C C . THR A 1 79 ? -3.352 10.367 -7.445 1 95.75 79 THR A C 1
ATOM 605 O O . THR A 1 79 ? -4.035 11.359 -7.691 1 95.75 79 THR A O 1
ATOM 608 N N . TRP A 1 80 ? -3.387 9.836 -6.277 1 95.94 80 TRP A N 1
ATOM 609 C CA . TRP A 1 80 ? -4.117 10.258 -5.086 1 95.94 80 TRP A CA 1
ATOM 610 C C . TRP A 1 80 ? -5.617 10.055 -5.27 1 95.94 80 TRP A C 1
ATOM 612 O O . TRP A 1 80 ? -6.406 10.383 -4.379 1 95.94 80 TRP A O 1
ATOM 622 N N . ARG A 1 81 ? -6.035 9.609 -6.438 1 96.81 81 ARG A N 1
ATOM 623 C CA . ARG A 1 81 ? -7.422 9.227 -6.691 1 96.81 81 ARG A CA 1
ATOM 624 C C . ARG A 1 81 ? -7.602 7.715 -6.594 1 96.81 81 ARG A C 1
ATOM 626 O O . ARG A 1 81 ? -7.977 7.066 -7.57 1 96.81 81 ARG A O 1
ATOM 633 N N . GLU A 1 82 ? -7.359 7.27 -5.395 1 98.19 82 GLU A N 1
ATOM 634 C CA . GLU A 1 82 ? -7.363 5.836 -5.129 1 98.19 82 GLU A CA 1
ATOM 635 C C . GLU A 1 82 ? -8.648 5.406 -4.434 1 98.19 82 GLU A C 1
ATOM 637 O O . GLU A 1 82 ? -9.406 6.246 -3.938 1 98.19 82 GLU A O 1
ATOM 642 N N . SER A 1 83 ? -8.891 4.148 -4.406 1 98.06 83 SER A N 1
ATOM 643 C CA . SER A 1 83 ? -10.109 3.582 -3.83 1 98.06 83 SER A CA 1
ATOM 644 C C . SER A 1 83 ? -10.094 3.672 -2.309 1 98.06 83 SER A C 1
ATOM 646 O O . SER A 1 83 ? -9.047 3.91 -1.704 1 98.06 83 SER A O 1
ATOM 648 N N . TRP A 1 84 ? -11.273 3.418 -1.769 1 98.69 84 TRP A N 1
ATOM 649 C CA . TRP A 1 84 ? -11.461 3.387 -0.321 1 98.69 84 TRP A CA 1
ATOM 650 C C . TRP A 1 84 ? -10.539 2.354 0.322 1 98.69 84 TRP A C 1
ATOM 652 O O . TRP A 1 84 ? -9.852 2.65 1.3 1 98.69 84 TRP A O 1
ATOM 662 N N . SER A 1 85 ? -10.477 1.154 -0.206 1 98.25 85 SER A N 1
ATOM 663 C CA . SER A 1 85 ? -9.648 0.1 0.366 1 98.25 85 SER A CA 1
ATOM 664 C C . SER A 1 85 ? -8.164 0.45 0.269 1 98.25 85 SER A C 1
ATOM 666 O O . SER A 1 85 ? -7.391 0.141 1.176 1 98.25 85 SER A O 1
ATOM 668 N N . THR A 1 86 ? -7.758 1.026 -0.836 1 98.5 86 THR A N 1
ATOM 669 C CA . THR A 1 86 ? -6.363 1.433 -0.994 1 98.5 86 THR A CA 1
ATOM 670 C C . THR A 1 86 ? -5.992 2.502 0.03 1 98.5 86 THR A C 1
ATOM 672 O O . THR A 1 86 ? -4.941 2.418 0.668 1 98.5 86 THR A O 1
ATOM 675 N N . TYR A 1 87 ? -6.855 3.502 0.228 1 98.69 87 TYR A N 1
ATOM 676 C CA . TYR A 1 87 ? -6.613 4.504 1.26 1 98.69 87 TYR A CA 1
ATOM 677 C C . TYR A 1 87 ? -6.652 3.879 2.648 1 98.69 87 TYR A C 1
ATOM 679 O O . TYR A 1 87 ? -5.938 4.316 3.555 1 98.69 87 TYR A O 1
ATOM 687 N N . LYS A 1 88 ? -7.488 2.914 2.834 1 98.75 88 LYS A N 1
ATOM 688 C CA . LYS A 1 88 ? -7.629 2.236 4.117 1 98.75 88 LYS A CA 1
ATOM 689 C C . LYS A 1 88 ? -6.312 1.6 4.551 1 98.75 88 LYS A C 1
ATOM 691 O O . LYS A 1 88 ? -5.895 1.746 5.703 1 98.75 88 LYS A O 1
ATOM 696 N N . TYR A 1 89 ? -5.574 1 3.631 1 98.06 89 TYR A N 1
ATOM 697 C CA . TYR A 1 89 ? -4.434 0.177 4.023 1 98.06 89 TYR A CA 1
ATOM 698 C C . TYR A 1 89 ? -3.121 0.835 3.621 1 98.06 89 TYR A C 1
ATOM 700 O O . TYR A 1 89 ? -2.043 0.353 3.977 1 98.06 89 TYR A O 1
ATOM 708 N N . GLY A 1 90 ? -3.209 1.969 2.865 1 97.88 90 GLY A N 1
ATOM 709 C CA . GLY A 1 90 ? -2.018 2.738 2.543 1 97.88 90 GLY A CA 1
ATOM 710 C C . GLY A 1 90 ? -1.401 2.355 1.211 1 97.88 90 GLY A C 1
ATOM 711 O O . GLY A 1 90 ? -1.679 1.278 0.679 1 97.88 90 GLY A O 1
ATOM 712 N N . PHE A 1 91 ? -0.603 3.225 0.697 1 98.19 91 PHE A N 1
ATOM 713 C CA . PHE A 1 91 ? 0.044 3.043 -0.597 1 98.19 91 PHE A CA 1
ATOM 714 C C . PHE A 1 91 ? 1.183 4.039 -0.778 1 98.19 91 PHE A C 1
ATOM 716 O O . PHE A 1 91 ? 1.298 5.004 -0.017 1 98.19 91 PHE A O 1
ATOM 723 N N . GLY A 1 92 ? 2.002 3.729 -1.796 1 97.5 92 GLY A N 1
ATOM 724 C CA . GLY A 1 92 ? 3.082 4.641 -2.137 1 97.5 92 GLY A CA 1
ATOM 725 C C . GLY A 1 92 ? 4.449 4.125 -1.735 1 97.5 92 GLY A C 1
ATOM 726 O O . GLY A 1 92 ? 4.602 2.943 -1.413 1 97.5 92 GLY A O 1
ATOM 727 N N . ASN A 1 93 ? 5.367 5.043 -1.878 1 95.38 93 ASN A N 1
ATOM 728 C CA . ASN A 1 93 ? 6.773 4.781 -1.598 1 95.38 93 ASN A CA 1
ATOM 729 C C . ASN A 1 93 ? 7.23 5.48 -0.322 1 95.38 93 ASN A C 1
ATOM 731 O O . ASN A 1 93 ? 7.402 6.703 -0.308 1 95.38 93 ASN A O 1
ATOM 735 N N . VAL A 1 94 ? 7.535 4.691 0.678 1 93.62 94 VAL A N 1
ATOM 736 C CA . VAL A 1 94 ? 7.844 5.234 1.997 1 93.62 94 VAL A CA 1
ATOM 737 C C . VAL A 1 94 ? 9.109 6.09 1.919 1 93.62 94 VAL A C 1
ATOM 739 O O . VAL A 1 94 ? 9.336 6.953 2.771 1 93.62 94 VAL A O 1
ATOM 742 N N . GLN A 1 95 ? 9.922 5.84 0.948 1 93.12 95 GLN A N 1
ATOM 743 C CA . GLN A 1 95 ? 11.141 6.625 0.78 1 93.12 95 GLN A CA 1
ATOM 744 C C . GLN A 1 95 ? 10.852 7.953 0.089 1 93.12 95 GLN A C 1
ATOM 746 O O . GLN A 1 95 ? 11.703 8.844 0.052 1 93.12 95 GLN A O 1
ATOM 751 N N . GLN A 1 96 ? 9.68 8.078 -0.441 1 93.31 96 GLN A N 1
ATOM 752 C CA . GLN A 1 96 ? 9.227 9.266 -1.154 1 93.31 96 GLN A CA 1
ATOM 753 C C . GLN A 1 96 ? 7.805 9.641 -0.752 1 93.31 96 GLN A C 1
ATOM 755 O O . GLN A 1 96 ? 7.535 9.914 0.42 1 93.31 96 GLN A O 1
ATOM 760 N N . ASP A 1 97 ? 6.84 9.594 -1.738 1 93.56 97 ASP A N 1
ATOM 761 C CA . ASP A 1 97 ? 5.453 9.969 -1.479 1 93.56 97 ASP A CA 1
ATOM 762 C C . ASP A 1 97 ? 4.621 8.75 -1.082 1 93.56 97 ASP A C 1
ATOM 764 O O . ASP A 1 97 ? 4.75 7.684 -1.684 1 93.56 97 ASP A O 1
ATOM 768 N N . TYR A 1 98 ? 3.848 8.914 -0.017 1 95.44 98 TYR A N 1
ATOM 769 C CA . TYR A 1 98 ? 3.043 7.77 0.395 1 95.44 98 TYR A CA 1
ATOM 770 C C . TYR A 1 98 ? 1.947 8.195 1.364 1 95.44 98 TYR A C 1
ATOM 772 O O . TYR A 1 98 ? 1.946 9.328 1.854 1 95.44 98 TYR A O 1
ATOM 780 N N . TRP A 1 99 ? 1.007 7.398 1.562 1 96.56 99 TRP A N 1
ATOM 781 C CA . TRP A 1 99 ? -0.084 7.457 2.529 1 96.56 99 TRP A CA 1
ATOM 782 C C . TRP A 1 99 ? -0.059 6.246 3.453 1 96.56 99 TRP A C 1
ATOM 784 O O . TRP A 1 99 ? -0.063 5.102 2.99 1 96.56 99 TRP A O 1
ATOM 794 N N . LEU A 1 100 ? -0.004 6.41 4.715 1 96.25 100 LEU A N 1
ATOM 795 C CA . LEU A 1 100 ? 0.172 5.32 5.672 1 96.25 100 LEU A CA 1
ATOM 796 C C . LEU A 1 100 ? -1.021 4.371 5.637 1 96.25 100 LEU A C 1
ATOM 798 O O . LEU A 1 100 ? -0.855 3.156 5.758 1 96.25 100 LEU A O 1
ATOM 802 N N . GLY A 1 101 ? -2.26 4.93 5.465 1 98 101 GLY A N 1
ATOM 803 C CA . GLY A 1 101 ? -3.494 4.164 5.539 1 98 101 GLY A CA 1
ATOM 804 C C . GLY A 1 101 ? -4.414 4.621 6.652 1 98 101 GLY A C 1
ATOM 805 O O . GLY A 1 101 ? -3.973 4.828 7.785 1 98 101 GLY A O 1
ATOM 806 N N . ASN A 1 102 ? -5.637 4.77 6.328 1 98.62 102 ASN A N 1
ATOM 807 C CA . ASN A 1 102 ? -6.609 5.285 7.285 1 98.62 102 ASN A CA 1
ATOM 808 C C . ASN A 1 102 ? -6.793 4.332 8.461 1 98.62 102 ASN A C 1
ATOM 810 O O . ASN A 1 102 ? -7.016 4.773 9.594 1 98.62 102 ASN A O 1
ATOM 814 N N . GLU A 1 103 ? -6.746 3.037 8.164 1 98.5 103 GLU A N 1
ATOM 815 C CA . GLU A 1 103 ? -6.863 2.059 9.242 1 98.5 103 GLU A CA 1
ATOM 816 C C . GLU A 1 103 ? -5.727 2.207 10.25 1 98.5 103 GLU A C 1
ATOM 818 O O . GLU A 1 103 ? -5.957 2.193 11.461 1 98.5 103 GLU A O 1
ATOM 823 N N . TYR A 1 104 ? -4.57 2.41 9.781 1 97.19 104 TYR A N 1
ATOM 824 C CA . TYR A 1 104 ? -3.398 2.48 10.648 1 97.19 104 TYR A CA 1
ATOM 825 C C . TYR A 1 104 ? -3.307 3.838 11.328 1 97.19 104 TYR A C 1
ATOM 827 O O . TYR A 1 104 ? -2.84 3.938 12.469 1 97.19 104 TYR A O 1
ATOM 835 N N . LEU A 1 105 ? -3.762 4.887 10.641 1 96.69 105 LEU A N 1
ATOM 836 C CA . LEU A 1 105 ? -3.908 6.18 11.297 1 96.69 105 LEU A CA 1
ATOM 837 C C . LEU A 1 105 ? -4.852 6.078 12.484 1 96.69 105 LEU A C 1
ATOM 839 O O . LEU A 1 105 ? -4.566 6.621 13.555 1 96.69 105 LEU A O 1
ATOM 843 N N . SER A 1 106 ? -5.941 5.426 12.242 1 97.56 106 SER A N 1
ATOM 844 C CA . SER A 1 106 ? -6.93 5.25 13.297 1 97.56 106 SER A CA 1
ATOM 845 C C . SER A 1 106 ? -6.336 4.508 14.492 1 97.56 106 SER A C 1
ATOM 847 O O . SER A 1 106 ? -6.434 4.969 15.633 1 97.56 106 SER A O 1
ATOM 849 N N . LEU A 1 107 ? -5.688 3.4 14.227 1 96.38 107 LEU A N 1
ATOM 850 C CA . LEU A 1 107 ? -5.098 2.6 15.297 1 96.38 107 LEU A CA 1
ATOM 851 C C . LEU A 1 107 ? -3.996 3.373 16.016 1 96.38 107 LEU A C 1
ATOM 853 O O . LEU A 1 107 ? -3.916 3.354 17.25 1 96.38 107 LEU A O 1
ATOM 857 N N . LEU A 1 108 ? -3.197 4.078 15.266 1 93.94 108 LEU A N 1
ATOM 858 C CA . LEU A 1 108 ? -2.105 4.871 15.812 1 93.94 108 LEU A CA 1
ATOM 859 C C . LEU A 1 108 ? -2.637 5.945 16.75 1 93.94 108 LEU A C 1
ATOM 861 O O . LEU A 1 108 ? -2.145 6.098 17.875 1 93.94 108 LEU A O 1
ATOM 865 N N . THR A 1 109 ? -3.658 6.609 16.391 1 95 109 THR A N 1
ATOM 866 C CA . THR A 1 109 ? -4.129 7.773 17.141 1 95 109 THR A CA 1
ATOM 867 C C . THR A 1 109 ? -5.043 7.352 18.281 1 95 109 THR A C 1
ATOM 869 O O . THR A 1 109 ? -5.477 8.188 19.078 1 95 109 THR A O 1
ATOM 872 N N . GLN A 1 110 ? -5.332 6.066 18.344 1 92.25 110 GLN A N 1
ATOM 873 C CA . GLN A 1 110 ? -6.156 5.566 19.438 1 92.25 110 GLN A CA 1
ATOM 874 C C . GLN A 1 110 ? -5.297 5.035 20.578 1 92.25 110 GLN A C 1
ATOM 876 O O . GLN A 1 110 ? -5.785 4.844 21.703 1 92.25 110 GLN A O 1
ATOM 881 N N . GLN A 1 111 ? -4.07 4.809 20.25 1 90.19 111 GLN A N 1
ATOM 882 C CA . GLN A 1 111 ? -3.248 4.172 21.266 1 90.19 111 GLN A CA 1
ATOM 883 C C . GLN A 1 111 ? -2.766 5.188 22.297 1 90.19 111 GLN A C 1
ATOM 885 O O . GLN A 1 111 ? -2.414 4.82 23.422 1 90.19 111 GLN A O 1
ATOM 890 N N . ASN A 1 112 ? -2.6 6.41 21.922 1 87.44 112 ASN A N 1
ATOM 891 C CA . ASN A 1 112 ? -2.164 7.508 22.766 1 87.44 112 ASN A CA 1
ATOM 892 C C . ASN A 1 112 ? -2.664 8.852 22.25 1 87.44 112 ASN A C 1
ATOM 894 O O . ASN A 1 112 ? -3.453 8.906 21.312 1 87.44 112 ASN A O 1
ATOM 898 N N . ALA A 1 113 ? -2.281 9.867 23.047 1 89.19 113 ALA A N 1
ATOM 899 C CA . ALA A 1 113 ? -2.564 11.227 22.594 1 89.19 113 ALA A CA 1
ATOM 900 C C . ALA A 1 113 ? -1.487 11.711 21.625 1 89.19 113 ALA A C 1
ATOM 902 O O . ALA A 1 113 ? -0.293 11.594 21.906 1 89.19 113 ALA A O 1
ATOM 903 N N . TYR A 1 114 ? -1.986 12.242 20.547 1 92.12 114 TYR A N 1
ATOM 904 C CA . TYR A 1 114 ? -1.033 12.648 19.516 1 92.12 114 TYR A CA 1
ATOM 905 C C . TYR A 1 114 ? -1.314 14.07 19.047 1 92.12 114 TYR A C 1
ATOM 907 O O . TYR A 1 114 ? -2.459 14.531 19.078 1 92.12 114 TYR A O 1
ATOM 915 N N . LYS A 1 115 ? -0.288 14.727 18.672 1 91.88 115 LYS A N 1
ATOM 916 C CA . LYS A 1 115 ? -0.397 15.969 17.906 1 91.88 115 LYS A CA 1
ATOM 917 C C . LYS A 1 115 ? -0.019 15.758 16.453 1 91.88 115 LYS A C 1
ATOM 919 O O . LYS A 1 115 ? 0.563 14.727 16.094 1 91.88 115 LYS A O 1
ATOM 924 N N . VAL A 1 116 ? -0.426 16.75 15.609 1 91.69 116 VAL A N 1
ATOM 925 C CA . VAL A 1 116 ? -0.108 16.625 14.188 1 91.69 116 VAL A CA 1
ATOM 926 C C . VAL A 1 116 ? 0.41 17.969 13.664 1 91.69 116 VAL A C 1
ATOM 928 O O . VAL A 1 116 ? 0.015 19.031 14.156 1 91.69 116 VAL A O 1
ATOM 931 N N . ARG A 1 117 ? 1.322 17.828 12.844 1 90.5 117 ARG A N 1
ATOM 932 C CA . ARG A 1 117 ? 1.855 18.984 12.133 1 90.5 117 ARG A CA 1
ATOM 933 C C . ARG A 1 117 ? 1.774 18.797 10.625 1 90.5 117 ARG A C 1
ATOM 935 O O . ARG A 1 117 ? 2.258 17.797 10.102 1 90.5 117 ARG A O 1
ATOM 942 N N . PHE A 1 118 ? 1.032 19.703 9.945 1 89.25 118 PHE A N 1
ATOM 943 C CA . PHE A 1 118 ? 1.034 19.781 8.484 1 89.25 118 PHE A CA 1
ATOM 944 C C . PHE A 1 118 ? 2.047 20.812 7.996 1 89.25 118 PHE A C 1
ATOM 946 O O . PHE A 1 118 ? 2.012 21.969 8.414 1 89.25 118 PHE A O 1
ATOM 953 N N . VAL A 1 119 ? 2.953 20.375 7.184 1 86.56 119 VAL A N 1
ATOM 954 C CA . VAL A 1 119 ? 4.016 21.25 6.723 1 86.56 119 VAL A CA 1
ATOM 955 C C . VAL A 1 119 ? 4 21.344 5.199 1 86.56 119 VAL A C 1
ATOM 957 O O . VAL A 1 119 ? 3.82 20.328 4.52 1 86.56 119 VAL A O 1
ATOM 960 N N . VAL A 1 120 ? 4.113 22.562 4.699 1 84.81 120 VAL A N 1
ATOM 961 C CA . VAL A 1 120 ? 4.242 22.75 3.256 1 84.81 120 VAL A CA 1
ATOM 962 C C . VAL A 1 120 ? 5.492 23.578 2.953 1 84.81 120 VAL A C 1
ATOM 964 O O . VAL A 1 120 ? 5.902 24.406 3.766 1 84.81 120 VAL A O 1
ATOM 967 N N . GLU A 1 121 ? 6.062 23.203 1.883 1 81.44 121 GLU A N 1
ATOM 968 C CA . GLU A 1 121 ? 7.254 23.906 1.412 1 81.44 121 GLU A CA 1
ATOM 969 C C . GLU A 1 121 ? 7.082 24.375 -0.029 1 81.44 121 GLU A C 1
ATOM 971 O O . GLU A 1 121 ? 6.598 23.625 -0.88 1 81.44 121 GLU A O 1
ATOM 976 N N . ASP A 1 122 ? 7.469 25.609 -0.223 1 77.12 122 ASP A N 1
ATOM 977 C CA . ASP A 1 122 ? 7.355 26.125 -1.587 1 77.12 122 ASP A CA 1
ATOM 978 C C . ASP A 1 122 ? 8.656 25.906 -2.357 1 77.12 122 ASP A C 1
ATOM 980 O O . ASP A 1 122 ? 9.602 25.297 -1.845 1 77.12 122 ASP A O 1
ATOM 984 N N . LYS A 1 123 ? 8.734 26.328 -3.557 1 73.44 123 LYS A N 1
ATOM 985 C CA . LYS A 1 123 ? 9.875 26.109 -4.441 1 73.44 123 LYS A CA 1
ATOM 986 C C . LYS A 1 123 ? 11.109 26.859 -3.951 1 73.44 123 LYS A C 1
ATOM 988 O O . LYS A 1 123 ? 12.234 26.516 -4.328 1 73.44 123 LYS A O 1
ATOM 993 N N . SER A 1 124 ? 10.875 27.922 -3.15 1 76.12 124 SER A N 1
ATOM 994 C CA . SER A 1 124 ? 11.977 28.703 -2.613 1 76.12 124 SER A CA 1
ATOM 995 C C . SER A 1 124 ? 12.398 28.203 -1.238 1 76.12 124 SER A C 1
ATOM 997 O O . SER A 1 124 ? 13.109 28.891 -0.506 1 76.12 124 SER A O 1
ATOM 999 N N . ASN A 1 125 ? 11.812 27.062 -0.789 1 77.94 125 ASN A N 1
ATOM 1000 C CA . ASN A 1 125 ? 12.156 26.375 0.456 1 77.94 125 ASN A CA 1
ATOM 1001 C C . ASN A 1 125 ? 11.594 27.125 1.669 1 77.94 125 ASN A C 1
ATOM 1003 O O . ASN A 1 125 ? 12.125 27 2.775 1 77.94 125 ASN A O 1
ATOM 1007 N N . ASN A 1 126 ? 10.695 27.953 1.374 1 80.25 126 ASN A N 1
ATOM 1008 C CA . ASN A 1 126 ? 9.945 28.5 2.498 1 80.25 126 ASN A CA 1
ATOM 1009 C C . ASN A 1 126 ? 8.93 27.5 3.033 1 80.25 126 ASN A C 1
ATOM 1011 O O . ASN A 1 126 ? 8.227 26.844 2.258 1 80.25 126 ASN A O 1
ATOM 1015 N N . THR A 1 127 ? 8.938 27.406 4.332 1 82.44 127 THR A N 1
ATOM 1016 C CA . THR A 1 127 ? 8.047 26.406 4.926 1 82.44 127 THR A CA 1
ATOM 1017 C C . THR A 1 127 ? 6.973 27.094 5.773 1 82.44 127 THR A C 1
ATOM 1019 O O . THR A 1 127 ? 7.203 28.172 6.324 1 82.44 127 THR A O 1
ATOM 1022 N N . ARG A 1 128 ? 5.777 26.562 5.77 1 84.56 128 ARG A N 1
ATOM 1023 C CA . ARG A 1 128 ? 4.68 26.875 6.676 1 84.56 128 ARG A CA 1
ATOM 1024 C C . ARG A 1 128 ? 4.086 25.609 7.289 1 84.56 128 ARG A C 1
ATOM 1026 O O . ARG A 1 128 ? 4.207 24.531 6.723 1 84.56 128 ARG A O 1
ATOM 1033 N N . TYR A 1 129 ? 3.619 25.859 8.469 1 87.62 129 TYR A N 1
ATOM 1034 C CA . TYR A 1 129 ? 3.053 24.656 9.086 1 87.62 129 TYR A CA 1
ATOM 1035 C C . TYR A 1 129 ? 1.842 25.016 9.938 1 87.62 129 TYR A C 1
ATOM 1037 O O . TYR A 1 129 ? 1.693 26.156 10.383 1 87.62 129 TYR A O 1
ATOM 1045 N N . ALA A 1 130 ? 0.996 24.125 10.023 1 90.19 130 ALA A N 1
ATOM 1046 C CA . ALA A 1 130 ? -0.105 24.109 10.984 1 90.19 130 ALA A CA 1
ATOM 1047 C C . ALA A 1 130 ? 0.009 22.906 11.93 1 90.19 130 ALA A C 1
ATOM 1049 O O . ALA A 1 130 ? 0.168 21.766 11.477 1 90.19 130 ALA A O 1
ATOM 1050 N N . GLU A 1 131 ? 0.04 23.219 13.18 1 91.06 131 GLU A N 1
ATOM 1051 C CA . GLU A 1 131 ? 0.146 22.172 14.195 1 91.06 131 GLU A CA 1
ATOM 1052 C C . GLU A 1 131 ? -1.097 22.141 15.086 1 91.06 131 GLU A C 1
ATOM 1054 O O . GLU A 1 131 ? -1.668 23.188 15.406 1 91.06 131 GLU A O 1
ATOM 1059 N N . TYR A 1 132 ? -1.514 20.984 15.422 1 93.31 132 TYR A N 1
ATOM 1060 C CA . TYR A 1 132 ? -2.658 20.781 16.297 1 93.31 132 TYR A CA 1
ATOM 1061 C C . TYR A 1 132 ? -2.297 19.875 17.469 1 93.31 132 TYR A C 1
ATOM 1063 O O . TYR A 1 132 ? -1.691 18.812 17.266 1 93.31 132 TYR A O 1
ATOM 1071 N N . ASP A 1 133 ? -2.666 20.234 18.656 1 91.81 133 ASP A N 1
ATOM 1072 C CA . ASP A 1 133 ? -2.197 19.547 19.859 1 91.81 133 ASP A CA 1
ATOM 1073 C C . ASP A 1 133 ? -2.996 18.266 20.094 1 91.81 133 ASP A C 1
ATOM 1075 O O . ASP A 1 133 ? -2.674 17.5 21 1 91.81 133 ASP A O 1
ATOM 1079 N N . ILE A 1 134 ? -4.086 18.078 19.391 1 92.12 134 ILE A N 1
ATOM 1080 C CA . ILE A 1 134 ? -4.84 16.844 19.344 1 92.12 134 ILE A CA 1
ATOM 1081 C C . ILE A 1 134 ? -4.984 16.375 17.906 1 92.12 134 ILE A C 1
ATOM 1083 O O . ILE A 1 134 ? -5.25 17.172 17 1 92.12 134 ILE A O 1
ATOM 1087 N N . PHE A 1 135 ? -4.77 15.164 17.75 1 95.38 135 PHE A N 1
ATOM 1088 C CA . PHE A 1 135 ? -4.938 14.516 16.453 1 95.38 135 PHE A CA 1
ATOM 1089 C C . PHE A 1 135 ? -5.488 13.109 16.625 1 95.38 135 PHE A C 1
ATOM 1091 O O . PHE A 1 135 ? -4.871 12.266 17.281 1 95.38 135 PHE A O 1
ATOM 1098 N N . SER A 1 136 ? -6.582 12.898 16 1 95.25 136 SER A N 1
ATOM 1099 C CA . SER A 1 136 ? -7.125 11.539 16 1 95.25 136 SER A CA 1
ATOM 1100 C C . SER A 1 136 ? -7.965 11.281 14.758 1 95.25 136 SER A C 1
ATOM 1102 O O . SER A 1 136 ? -8.508 12.211 14.164 1 95.25 136 SER A O 1
ATOM 1104 N N . VAL A 1 137 ? -7.957 10.094 14.359 1 97.75 137 VAL A N 1
ATOM 1105 C CA . VAL A 1 137 ? -8.773 9.586 13.258 1 97.75 137 VAL A CA 1
ATOM 1106 C C . VAL A 1 137 ? -9.672 8.453 13.766 1 97.75 137 VAL A C 1
ATOM 1108 O O . VAL A 1 137 ? -9.188 7.496 14.375 1 97.75 137 VAL A O 1
ATOM 1111 N N . GLU A 1 138 ? -10.984 8.57 13.547 1 98.25 138 GLU A N 1
ATOM 1112 C CA . GLU A 1 138 ? -11.922 7.543 13.984 1 98.25 138 GLU A CA 1
ATOM 1113 C C . GLU A 1 138 ? -11.742 6.258 13.18 1 98.25 138 GLU A C 1
ATOM 1115 O O . GLU A 1 138 ? -11.016 6.238 12.18 1 98.25 138 GLU A O 1
ATOM 1120 N N . ASP A 1 139 ? -12.438 5.203 13.688 1 98.31 139 ASP A N 1
ATOM 1121 C CA . ASP A 1 139 ? -12.359 3.928 12.977 1 98.31 139 ASP A CA 1
ATOM 1122 C C . ASP A 1 139 ? -13.227 3.939 11.727 1 98.31 139 ASP A C 1
ATOM 1124 O O . ASP A 1 139 ? -13.844 4.957 11.398 1 98.31 139 ASP A O 1
ATOM 1128 N N . GLU A 1 140 ? -13.266 2.9 11 1 98.56 140 GLU A N 1
ATOM 1129 C CA . GLU A 1 140 ? -13.93 2.861 9.703 1 98.56 140 GLU A CA 1
ATOM 1130 C C . GLU A 1 140 ? -15.43 3.104 9.852 1 98.56 140 GLU A C 1
ATOM 1132 O O . GLU A 1 140 ? -16.031 3.828 9.047 1 98.56 140 GLU A O 1
ATOM 1137 N N . PRO A 1 141 ? -16.156 2.479 10.828 1 98.44 141 PRO A N 1
ATOM 1138 C CA . PRO A 1 141 ? -17.578 2.812 10.992 1 98.44 141 PRO A CA 1
ATOM 1139 C C . PRO A 1 141 ? -17.812 4.305 11.211 1 98.44 141 PRO A C 1
ATOM 1141 O O . PRO A 1 141 ? -18.844 4.836 10.82 1 98.44 141 PRO A O 1
ATOM 1144 N N . GLY A 1 142 ? -16.844 4.938 11.789 1 98.56 142 GLY A N 1
ATOM 1145 C CA . GLY A 1 142 ? -16.938 6.379 11.977 1 98.56 142 GLY A CA 1
ATOM 1146 C C . GLY A 1 142 ? -16.531 7.168 10.758 1 98.56 142 GLY A C 1
ATOM 1147 O O . GLY A 1 142 ? -16.531 8.406 10.773 1 98.56 142 GLY A O 1
ATOM 1148 N N . GLY A 1 143 ? -16.172 6.457 9.688 1 98.75 143 GLY A N 1
ATOM 1149 C CA . GLY A 1 143 ? -15.82 7.094 8.43 1 98.75 143 GLY A CA 1
ATOM 1150 C C . GLY A 1 143 ? -14.422 7.68 8.422 1 98.75 143 GLY A C 1
ATOM 1151 O O . GLY A 1 143 ? -14.141 8.633 7.688 1 98.75 143 GLY A O 1
ATOM 1152 N N . TYR A 1 144 ? -13.617 7.207 9.375 1 98.75 144 TYR A N 1
ATOM 1153 C CA . TYR A 1 144 ? -12.273 7.75 9.539 1 98.75 144 TYR A CA 1
ATOM 1154 C C . TYR A 1 144 ? -12.312 9.266 9.68 1 98.75 144 TYR A C 1
ATOM 1156 O O . TYR A 1 144 ? -11.516 9.969 9.047 1 98.75 144 TYR A O 1
ATOM 1164 N N . SER A 1 145 ? -13.18 9.742 10.492 1 98.62 145 SER A N 1
ATOM 1165 C CA . SER A 1 145 ? -13.328 11.18 10.703 1 98.62 145 SER A CA 1
ATOM 1166 C C . SER A 1 145 ? -12.102 11.773 11.383 1 98.62 145 SER A C 1
ATOM 1168 O O . SER A 1 145 ? -11.547 11.172 12.305 1 98.62 145 SER A O 1
ATOM 1170 N N . LEU A 1 146 ? -11.773 12.984 10.977 1 97.69 146 LEU A N 1
ATOM 1171 C CA . LEU A 1 146 ? -10.625 13.703 11.523 1 97.69 146 LEU A CA 1
ATOM 1172 C C . LEU A 1 146 ? -11.023 14.516 12.75 1 97.69 146 LEU A C 1
ATOM 1174 O O . LEU A 1 146 ? -12.078 15.156 12.766 1 97.69 146 LEU A O 1
ATOM 1178 N N . ARG A 1 147 ? -10.172 14.445 13.75 1 97.12 147 ARG A N 1
ATOM 1179 C CA . ARG A 1 147 ? -10.336 15.297 14.922 1 97.12 147 ARG A CA 1
ATOM 1180 C C . ARG A 1 147 ? -9.039 16.047 15.234 1 97.12 147 ARG A C 1
ATOM 1182 O O . ARG A 1 147 ? -7.996 15.43 15.453 1 97.12 147 ARG A O 1
ATOM 1189 N N . LEU A 1 148 ? -9.195 17.328 15.242 1 95.94 148 LEU A N 1
ATOM 1190 C CA . LEU A 1 148 ? -8.055 18.188 15.539 1 95.94 148 LEU A CA 1
ATOM 1191 C C . LEU A 1 148 ? -8.312 19.031 16.781 1 95.94 148 LEU A C 1
ATOM 1193 O O . LEU A 1 148 ? -9.461 19.328 17.109 1 95.94 148 LEU A O 1
ATOM 1197 N N . GLY A 1 149 ? -7.215 19.391 17.453 1 95.31 149 GLY A N 1
ATOM 1198 C CA . GLY A 1 149 ? -7.301 20.266 18.625 1 95.31 149 GLY A CA 1
ATOM 1199 C C . GLY A 1 149 ? -6.953 21.703 18.312 1 95.31 149 GLY A C 1
ATOM 1200 O O . GLY A 1 149 ? -7.348 22.25 17.281 1 95.31 149 GLY A O 1
ATOM 1201 N N . ARG A 1 150 ? -6.305 22.312 19.25 1 95.5 150 ARG A N 1
ATOM 1202 C CA . ARG A 1 150 ? -5.961 23.719 19.156 1 95.5 150 ARG A CA 1
ATOM 1203 C C . ARG A 1 150 ? -4.844 23.953 18.141 1 95.5 150 ARG A C 1
ATOM 1205 O O . ARG A 1 150 ? -3.869 23.188 18.109 1 95.5 150 ARG A O 1
ATOM 1212 N N . TYR A 1 151 ? -5.086 24.969 17.375 1 94.94 151 TYR A N 1
ATOM 1213 C CA . TYR A 1 151 ? -4.152 25.328 16.312 1 94.94 151 TYR A CA 1
ATOM 1214 C C . TYR A 1 151 ? -2.984 26.141 16.859 1 94.94 151 TYR A C 1
ATOM 1216 O O . TYR A 1 151 ? -3.164 26.984 17.734 1 94.94 151 TYR A O 1
ATOM 1224 N N . SER A 1 152 ? -1.76 25.859 16.344 1 93.56 152 SER A N 1
ATOM 1225 C CA . SER A 1 152 ? -0.575 26.703 16.422 1 93.56 152 SER A CA 1
ATOM 1226 C C . SER A 1 152 ? 0.245 26.641 15.141 1 93.56 152 SER A C 1
ATOM 1228 O O . SER A 1 152 ? 0.141 25.672 14.383 1 93.56 152 SER A O 1
ATOM 1230 N N . GLY A 1 153 ? 1.015 27.703 14.797 1 91.81 153 GLY A N 1
ATOM 1231 C CA . GLY A 1 153 ? 1.87 27.688 13.625 1 91.81 153 GLY A CA 1
ATOM 1232 C C . GLY A 1 153 ? 1.808 28.969 12.828 1 91.81 153 GLY A C 1
ATOM 1233 O O . GLY A 1 153 ? 1.203 29.953 13.273 1 91.81 153 GLY A O 1
ATOM 1234 N N . ASP A 1 154 ? 2.439 28.953 11.672 1 88.81 154 ASP A N 1
ATOM 1235 C CA . ASP A 1 154 ? 2.52 30.172 10.867 1 88.81 154 ASP A CA 1
ATOM 1236 C C . ASP A 1 154 ? 1.769 30.016 9.555 1 88.81 154 ASP A C 1
ATOM 1238 O O . ASP A 1 154 ? 1.821 30.891 8.688 1 88.81 154 ASP A O 1
ATOM 1242 N N . GLY A 1 155 ? 1.016 28.906 9.359 1 86.62 155 GLY A N 1
ATOM 1243 C CA . GLY A 1 155 ? 0.293 28.656 8.117 1 86.62 155 GLY A CA 1
ATOM 1244 C C . GLY A 1 155 ? -1.182 29 8.211 1 86.62 155 GLY A C 1
ATOM 1245 O O . GLY A 1 155 ? -1.958 28.656 7.312 1 86.62 155 GLY A O 1
ATOM 1246 N N . LYS A 1 156 ? -1.634 29.688 9.133 1 87.25 156 LYS A N 1
ATOM 1247 C CA . LYS A 1 156 ? -3.043 30 9.367 1 87.25 156 LYS A CA 1
ATOM 1248 C C . LYS A 1 156 ? -3.859 28.719 9.547 1 87.25 156 LYS A C 1
ATOM 1250 O O . LYS A 1 156 ? -3.527 27.672 8.969 1 87.25 156 LYS A O 1
ATOM 1255 N N . ASP A 1 157 ? -4.855 28.781 10.266 1 91.31 157 ASP A N 1
ATOM 1256 C CA . ASP A 1 157 ? -5.68 27.609 10.57 1 91.31 157 ASP A CA 1
ATOM 1257 C C . ASP A 1 157 ? -6.738 27.391 9.492 1 91.31 157 ASP A C 1
ATOM 1259 O O . ASP A 1 157 ? -7.836 27.953 9.57 1 91.31 157 ASP A O 1
ATOM 1263 N N . TYR A 1 158 ? -6.477 26.531 8.609 1 88.94 158 TYR A N 1
ATOM 1264 C CA . TYR A 1 158 ? -7.414 26.25 7.531 1 88.94 158 TYR A CA 1
ATOM 1265 C C . TYR A 1 158 ? -8.117 24.906 7.766 1 88.94 158 TYR A C 1
ATOM 1267 O O . TYR A 1 158 ? -8.992 24.516 6.992 1 88.94 158 TYR A O 1
ATOM 1275 N N . PHE A 1 159 ? -7.777 24.25 8.836 1 92.44 159 PHE A N 1
ATOM 1276 C CA . PHE A 1 159 ? -8.305 22.906 9.039 1 92.44 159 PHE A CA 1
ATOM 1277 C C . PHE A 1 159 ? -9.5 22.938 9.992 1 92.44 159 PHE A C 1
ATOM 1279 O O . PHE A 1 159 ? -10.445 22.156 9.836 1 92.44 159 PHE A O 1
ATOM 1286 N N . THR A 1 160 ? -9.43 23.812 10.969 1 93.69 160 THR A N 1
ATOM 1287 C CA . THR A 1 160 ? -10.469 23.781 11.992 1 93.69 160 THR A CA 1
ATOM 1288 C C . THR A 1 160 ? -11.367 25 11.898 1 93.69 160 THR A C 1
ATOM 1290 O O . THR A 1 160 ? -12.43 25.047 12.516 1 93.69 160 THR A O 1
ATOM 1293 N N . THR A 1 161 ? -10.945 26 11.109 1 88.75 161 THR A N 1
ATOM 1294 C CA . THR A 1 161 ? -11.688 27.25 11.039 1 88.75 161 THR A CA 1
ATOM 1295 C C . THR A 1 161 ? -12.219 27.484 9.617 1 88.75 161 THR A C 1
ATOM 1297 O O . THR A 1 161 ? -11.484 27.297 8.648 1 88.75 161 THR A O 1
ATOM 1300 N N . TYR A 1 162 ? -13.469 27.875 9.57 1 85.44 162 TYR A N 1
ATOM 1301 C CA . TYR A 1 162 ? -14.078 28.219 8.289 1 85.44 162 TYR A CA 1
ATOM 1302 C C . TYR A 1 162 ? -13.664 29.625 7.859 1 85.44 162 TYR A C 1
ATOM 1304 O O . TYR A 1 162 ? -13.703 30.562 8.656 1 85.44 162 TYR A O 1
ATOM 1312 N N . HIS A 1 163 ? -13.188 29.781 6.699 1 82.56 163 HIS A N 1
ATOM 1313 C CA . HIS A 1 163 ? -12.828 31.062 6.125 1 82.56 163 HIS A CA 1
ATOM 1314 C C . HIS A 1 163 ? -13.758 31.438 4.973 1 82.56 163 HIS A C 1
ATOM 1316 O O . HIS A 1 163 ? -13.727 30.797 3.914 1 82.56 163 HIS A O 1
ATOM 1322 N N . SER A 1 164 ? -14.375 32.5 5.309 1 79.56 164 SER A N 1
ATOM 1323 C CA . SER A 1 164 ? -15.32 32.938 4.297 1 79.56 164 SER A CA 1
ATOM 1324 C C . SER A 1 164 ? -14.633 33.219 2.967 1 79.56 164 SER A C 1
ATOM 1326 O O . SER A 1 164 ? -13.586 33.844 2.928 1 79.56 164 SER A O 1
ATOM 1328 N N . GLY A 1 165 ? -15.062 32.75 1.897 1 76.75 165 GLY A N 1
ATOM 1329 C CA . GLY A 1 165 ? -14.508 32.969 0.569 1 76.75 165 GLY A CA 1
ATOM 1330 C C . GLY A 1 165 ? -13.539 31.875 0.146 1 76.75 165 GLY A C 1
ATOM 1331 O O . GLY A 1 165 ? -13.219 31.75 -1.038 1 76.75 165 GLY A O 1
ATOM 1332 N N . LEU A 1 166 ? -12.953 31.281 1.184 1 75.06 166 LEU A N 1
ATOM 1333 C CA . LEU A 1 166 ? -12 30.219 0.86 1 75.06 166 LEU A CA 1
ATOM 1334 C C . LEU A 1 166 ? -12.609 28.844 1.112 1 75.06 166 LEU A C 1
ATOM 1336 O O . LEU A 1 166 ? -12.188 27.859 0.504 1 75.06 166 LEU A O 1
ATOM 1340 N N . GLY A 1 167 ? -13.672 29.016 1.922 1 71.31 167 GLY A N 1
ATOM 1341 C CA . GLY A 1 167 ? -14.312 27.75 2.264 1 71.31 167 GLY A CA 1
ATOM 1342 C C . GLY A 1 167 ? -13.422 26.828 3.064 1 71.31 167 GLY A C 1
ATOM 1343 O O . GLY A 1 167 ? -12.461 27.266 3.693 1 71.31 167 GLY A O 1
ATOM 1344 N N . GLY A 1 168 ? -14.094 25.812 3.443 1 71 168 GLY A N 1
ATOM 1345 C CA . GLY A 1 168 ? -13.414 24.547 3.711 1 71 168 GLY A CA 1
ATOM 1346 C C . GLY A 1 168 ? -13.102 24.344 5.18 1 71 168 GLY A C 1
ATOM 1347 O O . GLY A 1 168 ? -12.961 25.312 5.934 1 71 168 GLY A O 1
ATOM 1348 N N . ILE A 1 169 ? -13.586 23.406 5.887 1 87.38 169 ILE A N 1
ATOM 1349 C CA . ILE A 1 169 ? -13.172 22.812 7.156 1 87.38 169 ILE A CA 1
ATOM 1350 C C . ILE A 1 169 ? -12.867 21.328 6.957 1 87.38 169 ILE A C 1
ATOM 1352 O O . ILE A 1 169 ? -13.5 20.656 6.129 1 87.38 169 ILE A O 1
ATOM 1356 N N . HIS A 1 170 ? -11.852 20.969 7.621 1 93.69 170 HIS A N 1
ATOM 1357 C CA . HIS A 1 170 ? -11.461 19.562 7.5 1 93.69 170 HIS A CA 1
ATOM 1358 C C . HIS A 1 170 ? -11.688 18.812 8.812 1 93.69 170 HIS A C 1
ATOM 1360 O O . HIS A 1 170 ? -11.969 17.625 8.805 1 93.69 170 HIS A O 1
ATOM 1366 N N . ASP A 1 171 ? -11.547 19.562 9.883 1 95.56 171 ASP A N 1
ATOM 1367 C CA . ASP A 1 171 ? -11.805 18.984 11.195 1 95.56 171 ASP A CA 1
ATOM 1368 C C . ASP A 1 171 ? -13.234 18.453 11.289 1 95.56 171 ASP A C 1
ATOM 1370 O O . ASP A 1 171 ? -14.172 19.094 10.805 1 95.56 171 ASP A O 1
ATOM 1374 N N . ASN A 1 172 ? -13.359 17.281 11.867 1 96.75 172 ASN A N 1
ATOM 1375 C CA . ASN A 1 172 ? -14.633 16.609 12.102 1 96.75 172 ASN A CA 1
ATOM 1376 C C . ASN A 1 172 ? -15.273 16.156 10.797 1 96.75 172 ASN A C 1
ATOM 1378 O O . ASN A 1 172 ? -16.469 15.875 10.75 1 96.75 172 ASN A O 1
ATOM 1382 N N . MET A 1 173 ? -14.594 16.172 9.727 1 97.44 173 MET A N 1
ATOM 1383 C CA . MET A 1 173 ? -15.102 15.664 8.453 1 97.44 173 MET A CA 1
ATOM 1384 C C . MET A 1 173 ? -14.75 14.188 8.281 1 97.44 173 MET A C 1
ATOM 1386 O O . MET A 1 173 ? -13.68 13.75 8.695 1 97.44 173 MET A O 1
ATOM 1390 N N . LYS A 1 174 ? -15.617 13.484 7.621 1 98.25 174 LYS A N 1
ATOM 1391 C CA . LYS A 1 174 ? -15.328 12.109 7.234 1 98.25 174 LYS A CA 1
ATOM 1392 C C . LYS A 1 174 ? -14.414 12.055 6.02 1 98.25 174 LYS A C 1
ATOM 1394 O O . LYS A 1 174 ? -14.375 13 5.223 1 98.25 174 LYS A O 1
ATOM 1399 N N . PHE A 1 175 ? -13.695 10.992 5.941 1 98.5 175 PHE A N 1
ATOM 1400 C CA . PHE A 1 175 ? -12.789 10.82 4.812 1 98.5 175 PHE A CA 1
ATOM 1401 C C . PHE A 1 175 ? -13.562 10.438 3.555 1 98.5 175 PHE A C 1
ATOM 1403 O O . PHE A 1 175 ? -14.492 9.625 3.611 1 98.5 175 PHE A O 1
ATOM 1410 N N . SER A 1 176 ? -13.211 11.031 2.404 1 98.5 176 SER A N 1
ATOM 1411 C CA . SER A 1 176 ? -13.836 10.711 1.126 1 98.5 176 SER A CA 1
ATOM 1412 C C . SER A 1 176 ? -12.805 10.203 0.119 1 98.5 176 SER A C 1
ATOM 1414 O O . SER A 1 176 ? -11.664 10.656 0.112 1 98.5 176 SER A O 1
ATOM 1416 N N . THR A 1 177 ? -13.172 9.25 -0.624 1 98.38 177 THR A N 1
ATOM 1417 C CA . THR A 1 177 ? -12.406 8.75 -1.763 1 98.38 177 THR A CA 1
ATOM 1418 C C . THR A 1 177 ? -13.25 8.781 -3.033 1 98.38 177 THR A C 1
ATOM 1420 O O . THR A 1 177 ? -14.422 9.164 -2.998 1 98.38 177 THR A O 1
ATOM 1423 N N . THR A 1 178 ? -12.664 8.453 -4.168 1 97.25 178 THR A N 1
ATOM 1424 C CA . THR A 1 178 ? -13.344 8.492 -5.457 1 97.25 178 THR A CA 1
ATOM 1425 C C . THR A 1 178 ? -14.555 7.562 -5.449 1 97.25 178 THR A C 1
ATOM 1427 O O . THR A 1 178 ? -15.555 7.836 -6.121 1 97.25 178 THR A O 1
ATOM 1430 N N . ASP A 1 179 ? -14.523 6.484 -4.695 1 97.69 179 ASP A N 1
ATOM 1431 C CA . ASP A 1 179 ? -15.57 5.469 -4.73 1 97.69 179 ASP A CA 1
ATOM 1432 C C . ASP A 1 179 ? -16.375 5.473 -3.441 1 97.69 179 ASP A C 1
ATOM 1434 O O . ASP A 1 179 ? -17.203 4.586 -3.221 1 97.69 179 ASP A O 1
ATOM 1438 N N . LYS A 1 180 ? -16.125 6.391 -2.557 1 98.19 180 LYS A N 1
ATOM 1439 C CA . LYS A 1 180 ? -16.906 6.578 -1.334 1 98.19 180 LYS A CA 1
ATOM 1440 C C . LYS A 1 180 ? -16.969 8.055 -0.951 1 98.19 180 LYS A C 1
ATOM 1442 O O . LYS A 1 180 ? -16.125 8.555 -0.207 1 98.19 180 LYS A O 1
ATOM 1447 N N . ASP A 1 181 ? -18.062 8.648 -1.345 1 98.12 181 ASP A N 1
ATOM 1448 C CA . ASP A 1 181 ? -18.281 10.07 -1.119 1 98.12 181 ASP A CA 1
ATOM 1449 C C . ASP A 1 181 ? -18.906 10.32 0.253 1 98.12 181 ASP A C 1
ATOM 1451 O O . ASP A 1 181 ? -20.031 9.906 0.513 1 98.12 181 ASP A O 1
ATOM 1455 N N . GLN A 1 182 ? -18.141 11.031 1.093 1 97.69 182 GLN A N 1
ATOM 1456 C CA . GLN A 1 182 ? -18.672 11.336 2.422 1 97.69 182 GLN A CA 1
ATOM 1457 C C . GLN A 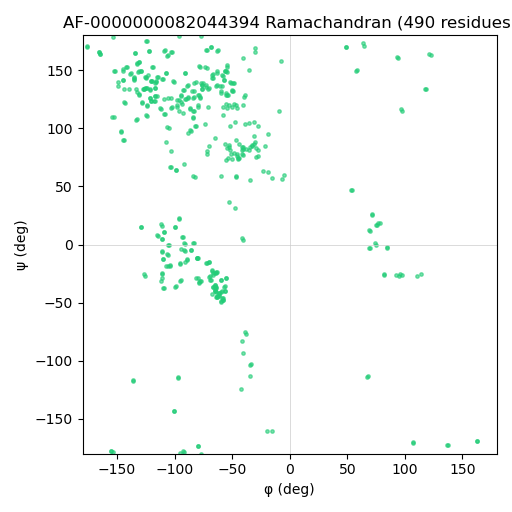1 182 ? -18.547 12.828 2.727 1 97.69 182 GLN A C 1
ATOM 1459 O O . GLN A 1 182 ? -18.578 13.234 3.891 1 97.69 182 GLN A O 1
ATOM 1464 N N . ASP A 1 183 ? -18.312 13.562 1.687 1 95.31 183 ASP A N 1
ATOM 1465 C CA . ASP A 1 183 ? -18.172 15.008 1.9 1 95.31 183 ASP A CA 1
ATOM 1466 C C . ASP A 1 183 ? -19.547 15.664 2.035 1 95.31 183 ASP A C 1
ATOM 1468 O O . ASP A 1 183 ? -20.562 14.977 2.244 1 95.31 183 ASP A O 1
ATOM 1472 N N . GLN A 1 184 ? -19.531 16.984 2.096 1 90.88 184 GLN A N 1
ATOM 1473 C CA . GLN A 1 184 ? -20.766 17.703 2.393 1 90.88 184 GLN A CA 1
ATOM 1474 C C . GLN A 1 184 ? -21.25 18.484 1.18 1 90.88 184 GLN A C 1
ATOM 1476 O O . GLN A 1 184 ? -22.047 19.422 1.317 1 90.88 184 GLN A O 1
ATOM 1481 N N . THR A 1 185 ? -20.703 18.125 0.022 1 88.88 185 THR A N 1
ATOM 1482 C CA . THR A 1 185 ? -21.125 18.781 -1.211 1 88.88 185 THR A CA 1
ATOM 1483 C C . THR A 1 185 ? -21.969 17.828 -2.066 1 88.88 185 THR A C 1
ATOM 1485 O O . THR A 1 185 ? -22.078 16.641 -1.757 1 88.88 185 THR A O 1
ATOM 1488 N N . SER A 1 186 ? -22.609 18.375 -3.055 1 90.44 186 SER A N 1
ATOM 1489 C CA . SER A 1 186 ? -23.391 17.547 -3.967 1 90.44 186 SER A CA 1
ATOM 1490 C C . SER A 1 186 ? -22.484 16.688 -4.844 1 90.44 186 SER A C 1
ATOM 1492 O O . SER A 1 186 ? -22.875 15.57 -5.227 1 90.44 186 SER A O 1
ATOM 1494 N N . GLY A 1 187 ? -21.328 17.156 -5.07 1 93.06 187 GLY A N 1
ATOM 1495 C CA . GLY A 1 187 ? -20.359 16.375 -5.812 1 93.06 187 GLY A CA 1
ATOM 1496 C C . GLY A 1 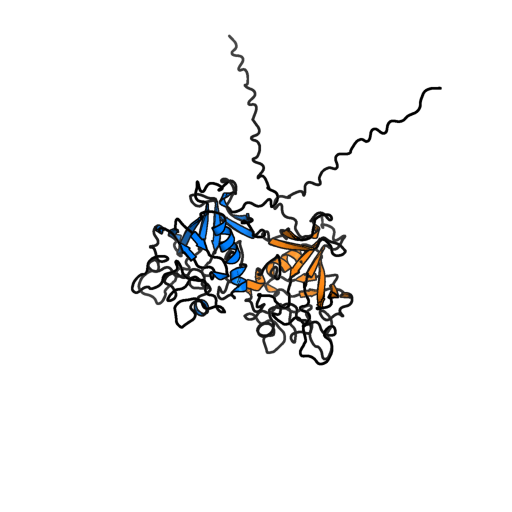187 ? -19.406 15.602 -4.922 1 93.06 187 GLY A C 1
ATOM 1497 O O . GLY A 1 187 ? -19.625 15.508 -3.711 1 93.06 187 GLY A O 1
ATOM 1498 N N . ASN A 1 188 ? -18.562 14.914 -5.5 1 96.56 188 ASN A N 1
ATOM 1499 C CA . ASN A 1 188 ? -17.516 14.188 -4.785 1 96.56 188 ASN A CA 1
ATOM 1500 C C . ASN A 1 188 ? -16.156 14.867 -4.926 1 96.56 188 ASN A C 1
ATOM 1502 O O . ASN A 1 188 ? -15.477 14.703 -5.938 1 96.56 188 ASN A O 1
ATOM 1506 N N . CYS A 1 189 ? -15.742 15.594 -3.961 1 94.81 189 CYS A N 1
ATOM 1507 C CA . CYS A 1 189 ? -14.492 16.344 -3.984 1 94.81 189 CYS A CA 1
ATOM 1508 C C . CYS A 1 189 ? -13.305 15.414 -4.254 1 94.81 189 CYS A C 1
ATOM 1510 O O . CYS A 1 189 ? -12.375 15.781 -4.973 1 94.81 189 CYS A O 1
ATOM 1512 N N . ALA A 1 190 ? -13.367 14.195 -3.717 1 96.19 190 ALA A N 1
ATOM 1513 C CA . ALA A 1 190 ? -12.25 13.258 -3.828 1 96.19 190 ALA A CA 1
ATOM 1514 C C . ALA A 1 190 ? -12.078 12.781 -5.266 1 96.19 190 ALA A C 1
ATOM 1516 O O . ALA A 1 190 ? -10.969 12.445 -5.684 1 96.19 190 ALA A O 1
ATOM 1517 N N . SER A 1 191 ? -13.148 12.711 -6.023 1 95.12 191 SER A N 1
ATOM 1518 C CA . SER A 1 191 ? -13.062 12.328 -7.43 1 95.12 191 SER A CA 1
ATOM 1519 C C . SER A 1 191 ? -12.312 13.375 -8.242 1 95.12 191 SER A C 1
ATOM 1521 O O . SER A 1 191 ? -11.695 13.055 -9.258 1 95.12 191 SER A O 1
ATOM 1523 N N . SER A 1 192 ? -12.344 14.586 -7.766 1 91.81 192 SER A N 1
ATOM 1524 C CA . SER A 1 192 ? -11.727 15.688 -8.5 1 91.81 192 SER A CA 1
ATOM 1525 C C . SER A 1 192 ? -10.305 15.938 -8.016 1 91.81 192 SER A C 1
ATOM 1527 O O . SER A 1 192 ? -9.445 16.344 -8.805 1 91.81 192 SER A O 1
ATOM 1529 N N . TYR A 1 193 ? -10.008 15.68 -6.723 1 90.38 193 TYR A N 1
ATOM 1530 C CA . TYR A 1 193 ? -8.766 16.203 -6.176 1 90.38 193 TYR A CA 1
ATOM 1531 C C . TYR A 1 193 ? -7.938 15.094 -5.539 1 90.38 193 TYR A C 1
ATOM 1533 O O . TYR A 1 193 ? -6.719 15.219 -5.395 1 90.38 193 TYR A O 1
ATOM 1541 N N . GLY A 1 194 ? -8.523 14 -5.09 1 94.44 194 GLY A N 1
ATOM 1542 C CA . GLY A 1 194 ? -7.883 12.945 -4.316 1 94.44 194 GLY A CA 1
ATOM 1543 C C . GLY A 1 194 ? -8.523 12.727 -2.959 1 94.44 194 GLY A C 1
ATOM 1544 O O . GLY A 1 194 ? -9.328 13.547 -2.508 1 94.44 194 GLY A O 1
ATOM 1545 N N . GLY A 1 195 ? -8.266 11.656 -2.326 1 96.88 195 GLY A N 1
ATOM 1546 C CA . GLY A 1 195 ? -8.852 11.336 -1.034 1 96.88 195 GLY A CA 1
ATOM 1547 C C . GLY A 1 195 ? -8.438 12.297 0.063 1 96.88 195 GLY A C 1
ATOM 1548 O O . GLY A 1 195 ? -7.277 12.719 0.123 1 96.88 195 GLY A O 1
ATOM 1549 N N . TRP A 1 196 ? -9.414 12.711 0.892 1 96.12 196 TRP A N 1
ATOM 1550 C CA . TRP A 1 196 ? -9.141 13.664 1.967 1 96.12 196 TRP A CA 1
ATOM 1551 C C . TRP A 1 196 ? -10.391 13.891 2.818 1 96.12 196 TRP A C 1
ATOM 1553 O O . TRP A 1 196 ? -11.461 13.359 2.518 1 96.12 196 TRP A O 1
ATOM 1563 N N . TRP A 1 197 ? -10.188 14.562 3.898 1 96.5 197 TRP A N 1
ATOM 1564 C CA . TRP A 1 197 ? -11.297 15.047 4.715 1 96.5 197 TRP A CA 1
ATOM 1565 C C . TRP A 1 197 ? -11.867 16.344 4.152 1 96.5 197 TRP A C 1
ATOM 1567 O O . TRP A 1 197 ? -11.336 17.422 4.422 1 96.5 197 TRP A O 1
ATOM 1577 N N . TYR A 1 198 ? -13.07 16.203 3.418 1 94.25 198 TYR A N 1
ATOM 1578 C CA . TYR A 1 198 ? -13.633 17.359 2.723 1 94.25 198 TYR A CA 1
ATOM 1579 C C . TYR A 1 198 ? -14.922 17.828 3.387 1 94.25 198 TYR A C 1
ATOM 1581 O O . TYR A 1 198 ? -15.742 17 3.811 1 94.25 198 TYR A O 1
ATOM 1589 N N . ASP A 1 199 ? -15.094 19.062 3.422 1 92.06 199 ASP A N 1
ATOM 1590 C CA . ASP A 1 199 ? -16.406 19.703 3.574 1 92.06 199 ASP A CA 1
ATOM 1591 C C . ASP A 1 199 ? -16.969 20.125 2.221 1 92.06 199 ASP A C 1
ATOM 1593 O O . ASP A 1 199 ? -17.391 19.281 1.424 1 92.06 199 ASP A O 1
ATOM 1597 N N . LYS A 1 200 ? -17.109 21.531 2.004 1 86.56 200 LYS A N 1
ATOM 1598 C CA . LYS A 1 200 ? -17.344 22.047 0.66 1 86.56 200 LYS A CA 1
ATOM 1599 C C . LYS A 1 200 ? -16.031 22.203 -0.1 1 86.56 200 LYS A C 1
ATOM 1601 O O . LYS A 1 200 ? -15.641 23.297 -0.485 1 86.56 200 LYS A O 1
ATOM 1606 N N . CYS A 1 201 ? -15.539 21.125 -0.128 1 82.69 201 CYS A N 1
ATOM 1607 C CA . CYS A 1 201 ? -14.273 20.656 -0.662 1 82.69 201 CYS A CA 1
ATOM 1608 C C . CYS A 1 201 ? -13.102 21.234 0.13 1 82.69 201 CYS A C 1
ATOM 1610 O O . CYS A 1 201 ? -12.875 20.844 1.277 1 82.69 201 CYS A O 1
ATOM 1612 N N . GLN A 1 202 ? -12.18 22.188 -0.592 1 74 202 GLN A N 1
ATOM 1613 C CA . GLN A 1 202 ? -10.938 22.312 0.162 1 74 202 GLN A CA 1
ATOM 1614 C C . GLN A 1 202 ? -10.375 23.734 0.065 1 74 202 GLN A C 1
ATOM 1616 O O . GLN A 1 202 ? -10.609 24.422 -0.922 1 74 202 GLN A O 1
ATOM 1621 N N . ASN A 1 203 ? -9.883 24.094 1.173 1 80.94 203 ASN A N 1
ATOM 1622 C CA . ASN A 1 203 ? -9.016 25.266 1.199 1 80.94 203 ASN A CA 1
ATOM 1623 C C . ASN A 1 203 ? -7.551 24.875 1.378 1 80.94 203 ASN A C 1
ATOM 1625 O O . ASN A 1 203 ? -6.664 25.734 1.36 1 80.94 203 ASN A O 1
ATOM 1629 N N . VAL A 1 204 ? -7.32 23.656 1.641 1 85.31 204 VAL A N 1
ATOM 1630 C CA . VAL A 1 204 ? -6.004 23.016 1.606 1 85.31 204 VAL A CA 1
ATOM 1631 C C . VAL A 1 204 ? -6.09 21.703 0.849 1 85.31 204 VAL A C 1
ATOM 1633 O O . VAL A 1 204 ? -7.051 20.938 1.012 1 85.31 204 VAL A O 1
ATOM 1636 N N . LEU A 1 205 ? -5.18 21.5 -0.068 1 86.94 205 LEU A N 1
ATOM 1637 C CA . LEU A 1 205 ? -5.082 20.25 -0.817 1 86.94 205 LEU A CA 1
ATOM 1638 C C . LEU A 1 205 ? -3.686 19.641 -0.686 1 86.94 205 LEU A C 1
ATOM 1640 O O . LEU A 1 205 ? -2.727 20.156 -1.266 1 86.94 205 LEU A O 1
ATOM 1644 N N . LEU A 1 206 ? -3.619 18.531 0.02 1 88.38 206 LEU A N 1
ATOM 1645 C CA . LEU A 1 206 ? -2.316 17.938 0.299 1 88.38 206 LEU A CA 1
ATOM 1646 C C . LEU A 1 206 ? -2.143 16.625 -0.453 1 88.38 206 LEU A C 1
ATOM 1648 O O . LEU A 1 206 ? -1.017 16.172 -0.667 1 88.38 206 LEU A O 1
ATOM 1652 N N . ASN A 1 207 ? -3.197 15.984 -0.796 1 91.75 207 ASN A N 1
ATOM 1653 C CA . ASN A 1 207 ? -3.172 14.742 -1.558 1 91.75 207 ASN A CA 1
ATOM 1654 C C . ASN A 1 207 ? -3.551 14.969 -3.018 1 91.75 207 ASN A C 1
ATOM 1656 O O . ASN A 1 207 ? -4.586 14.477 -3.479 1 91.75 207 ASN A O 1
ATOM 1660 N N . GLY A 1 208 ? -2.723 15.688 -3.752 1 89.69 208 GLY A N 1
ATOM 1661 C CA . GLY A 1 208 ? -2.992 15.961 -5.152 1 89.69 208 GLY A CA 1
ATOM 1662 C C . GLY A 1 208 ? -1.777 15.773 -6.043 1 89.69 208 GLY A C 1
ATOM 1663 O O . GLY A 1 208 ? -0.646 16.016 -5.617 1 89.69 208 GLY A O 1
ATOM 1664 N N . LYS A 1 209 ? -2.053 15.305 -7.195 1 89.88 209 LYS A N 1
ATOM 1665 C CA . LYS A 1 209 ? -0.999 15.18 -8.195 1 89.88 209 LYS A CA 1
ATOM 1666 C C . LYS A 1 209 ? -0.905 16.438 -9.055 1 89.88 209 LYS A C 1
ATOM 1668 O O . LYS A 1 209 ? -1.904 16.875 -9.625 1 89.88 209 LYS A O 1
ATOM 1673 N N . GLY A 1 210 ? 0.297 17.031 -9.125 1 83.25 210 GLY A N 1
ATOM 1674 C CA . GLY A 1 210 ? 0.542 18.203 -9.945 1 83.25 210 GLY A CA 1
ATOM 1675 C C . GLY A 1 210 ? -0.037 19.469 -9.352 1 83.25 210 GLY A C 1
ATOM 1676 O O . GLY A 1 210 ? 0.015 20.531 -9.977 1 83.25 210 GLY A O 1
ATOM 1677 N N . TYR A 1 211 ? -0.689 19.266 -8.172 1 81.69 211 TYR A N 1
ATOM 1678 C CA . TYR A 1 211 ? -1.319 20.422 -7.555 1 81.69 211 TYR A CA 1
ATOM 1679 C C . TYR A 1 211 ? -1.4 20.266 -6.039 1 81.69 211 TYR A C 1
ATOM 1681 O O . TYR A 1 211 ? -2.074 19.359 -5.543 1 81.69 211 TYR A O 1
ATOM 1689 N N . ILE A 1 212 ? -0.654 21 -5.297 1 84.31 212 ILE A N 1
ATOM 1690 C CA . ILE A 1 212 ? -0.716 21.125 -3.844 1 84.31 212 ILE A CA 1
ATOM 1691 C C . ILE A 1 212 ? -1.079 22.562 -3.467 1 84.31 212 ILE A C 1
ATOM 1693 O O . ILE A 1 212 ? -0.478 23.516 -3.971 1 84.31 212 ILE A O 1
ATOM 1697 N N . TYR A 1 213 ? -2.127 22.672 -2.617 1 82.94 213 TYR A N 1
ATOM 1698 C CA . TYR A 1 213 ? -2.701 24 -2.385 1 82.94 213 TYR A CA 1
ATOM 1699 C C . TYR A 1 213 ? -2.859 24.266 -0.894 1 82.94 213 TYR A C 1
ATOM 1701 O O . TYR A 1 213 ? -3.293 23.391 -0.14 1 82.94 213 TYR A O 1
ATOM 1709 N N . TRP A 1 214 ? -2.365 25.391 -0.468 1 84.5 214 TRP A N 1
ATOM 1710 C CA . TRP A 1 214 ? -2.545 25.969 0.865 1 84.5 214 TRP A CA 1
ATOM 1711 C C . TRP A 1 214 ? -2.908 27.438 0.783 1 84.5 214 TRP A C 1
ATOM 1713 O O . TRP A 1 214 ? -2.064 28.281 0.443 1 84.5 214 TRP A O 1
ATOM 1723 N N . ALA A 1 215 ? -4.16 27.734 1.078 1 80.69 215 ALA A N 1
ATOM 1724 C CA . ALA A 1 215 ? -4.66 29.094 0.907 1 80.69 215 ALA A CA 1
ATOM 1725 C C . ALA A 1 215 ? -3.711 30.109 1.533 1 80.69 215 ALA A C 1
ATOM 1727 O O . ALA A 1 215 ? -3.232 29.922 2.652 1 80.69 215 ALA A O 1
ATOM 1728 N N . GLY A 1 216 ? -3.469 31.328 0.81 1 73.44 216 GLY A N 1
ATOM 1729 C CA . GLY A 1 216 ? -2.656 32.406 1.319 1 73.44 216 GLY A CA 1
ATOM 1730 C C . GLY A 1 216 ? -1.169 32.188 1.112 1 73.44 216 GLY A C 1
ATOM 1731 O O . GLY A 1 216 ? -0.368 33.125 1.326 1 73.44 216 GLY A O 1
ATOM 1732 N N . PHE A 1 217 ? -0.755 31.234 1.031 1 71.31 217 PHE A N 1
ATOM 1733 C CA . PHE A 1 217 ? 0.667 30.969 0.841 1 71.31 217 PHE A CA 1
ATOM 1734 C C . PHE A 1 217 ? 0.996 30.812 -0.639 1 71.31 217 PHE A C 1
ATOM 1736 O O . PHE A 1 217 ? 2.146 30.984 -1.046 1 71.31 217 PHE A O 1
ATOM 1743 N N . CYS A 1 218 ? -0.139 30.875 -1.476 1 56.19 218 CYS A N 1
ATOM 1744 C CA . CYS A 1 218 ? 0.191 30.875 -2.896 1 56.19 218 CYS A CA 1
ATOM 1745 C C . CYS A 1 218 ? 0.229 32.312 -3.434 1 56.19 218 CYS A C 1
ATOM 1747 O O . CYS A 1 218 ? -0.508 33.188 -2.961 1 56.19 218 CYS A O 1
ATOM 1749 N N . SER A 1 219 ? 1.144 33.094 -3.926 1 43.16 219 SER A N 1
ATOM 1750 C CA . SER A 1 219 ? 1.216 34.438 -4.523 1 43.16 219 SER A CA 1
ATOM 1751 C C . SER A 1 219 ? -0.024 34.719 -5.359 1 43.16 219 SER A C 1
ATOM 1753 O O . SER A 1 219 ? -0.664 33.812 -5.879 1 43.16 219 SER A O 1
ATOM 1755 N N . SER A 1 220 ? -0.636 36.219 -5.574 1 36.88 220 SER A N 1
ATOM 1756 C CA . SER A 1 220 ? -1.718 36.906 -6.273 1 36.88 220 SER A CA 1
ATOM 1757 C C . SER A 1 220 ? -2.01 36.25 -7.621 1 36.88 220 SER A C 1
ATOM 1759 O O . SER A 1 220 ? -3.172 36.062 -7.984 1 36.88 220 SER A O 1
ATOM 1761 N N . GLY A 1 221 ? -1.382 37.125 -8.984 1 34 221 GLY A N 1
ATOM 1762 C CA . GLY A 1 221 ? -1.839 37.188 -10.367 1 34 221 GLY A CA 1
ATOM 1763 C C . GLY A 1 221 ? -2.295 35.844 -10.906 1 34 221 GLY A C 1
ATOM 1764 O O . GLY A 1 221 ? -3.189 35.781 -11.75 1 34 221 GLY A O 1
ATOM 1765 N N . GLN A 1 222 ? -1.24 35.062 -11.617 1 34.19 222 GLN A N 1
ATOM 1766 C CA . GLN A 1 222 ? -1.447 34 -12.609 1 34.19 222 GLN A CA 1
ATOM 1767 C C . GLN A 1 222 ? -2.432 32.969 -12.094 1 34.19 222 GLN A C 1
ATOM 1769 O O . GLN A 1 222 ? -2.629 32.812 -10.883 1 34.19 222 GLN A O 1
ATOM 1774 N N . SER A 1 223 ? -3.516 32.562 -13.023 1 29.91 223 SER A N 1
ATOM 1775 C CA . SER A 1 223 ? -4.223 31.297 -12.891 1 29.91 223 SER A CA 1
ATOM 1776 C C . SER A 1 223 ? -3.582 30.422 -11.828 1 29.91 223 SER A C 1
ATOM 1778 O O . SER A 1 223 ? -2.414 30.594 -11.477 1 29.91 223 SER A O 1
ATOM 1780 N N . LEU A 1 224 ? -4.297 29.391 -11.195 1 31.2 224 LEU A N 1
ATOM 1781 C CA . LEU A 1 224 ? -3.623 28.766 -10.07 1 31.2 224 LEU A CA 1
ATOM 1782 C C . LEU A 1 224 ? -2.117 28.703 -10.297 1 31.2 224 LEU A C 1
ATOM 1784 O O . LEU A 1 224 ? -1.646 28.016 -11.203 1 31.2 224 LEU A O 1
ATOM 1788 N N . PRO A 1 225 ? -1.41 29.875 -10.57 1 29.03 225 PRO A N 1
ATOM 1789 C CA . PRO A 1 225 ? -0.005 29.953 -10.977 1 29.03 225 PRO A CA 1
ATOM 1790 C C . PRO A 1 225 ? 0.772 28.688 -10.617 1 29.03 225 PRO A C 1
ATOM 1792 O O . PRO A 1 225 ? 0.275 27.844 -9.867 1 29.03 225 PRO A O 1
ATOM 1795 N N . SER A 1 226 ? 2.254 28.969 -10.609 1 26.62 226 SER A N 1
ATOM 1796 C CA . SER A 1 226 ? 3.322 28.047 -10.242 1 26.62 226 SER A CA 1
ATOM 1797 C C . SER A 1 226 ? 3.07 27.438 -8.867 1 26.62 226 SER A C 1
ATOM 1799 O O . SER A 1 226 ? 3.191 28.125 -7.844 1 26.62 226 SER A O 1
ATOM 1801 N N . LEU A 1 227 ? 1.838 27.141 -8.477 1 30.45 227 LEU A N 1
ATOM 1802 C CA . LEU A 1 227 ? 1.704 26.219 -7.352 1 30.45 227 LEU A CA 1
ATOM 1803 C C . LEU A 1 227 ? 3.059 25.641 -6.957 1 30.45 227 LEU A C 1
ATOM 1805 O O . LEU A 1 227 ? 3.652 24.875 -7.715 1 30.45 227 LEU A O 1
ATOM 1809 N N . SER A 1 228 ? 3.74 26.672 -6.719 1 31.41 228 SER A N 1
ATOM 1810 C CA . SER A 1 228 ? 5.012 26.125 -6.246 1 31.41 228 SER A CA 1
ATOM 1811 C C . SER A 1 228 ? 4.812 24.797 -5.535 1 31.41 228 SER A C 1
ATOM 1813 O O . SER A 1 228 ? 4 24.688 -4.617 1 31.41 228 SER A O 1
ATOM 1815 N N . PRO A 1 229 ? 4.953 23.859 -6.324 1 34.53 229 PRO A N 1
ATOM 1816 C CA . PRO A 1 229 ? 4.875 22.469 -5.867 1 34.53 229 PRO A CA 1
ATOM 1817 C C . PRO A 1 229 ? 5.184 22.312 -4.379 1 34.53 229 PRO A C 1
ATOM 1819 O O . PRO A 1 229 ? 6.238 22.75 -3.916 1 34.53 229 PRO A O 1
ATOM 1822 N N . LEU A 1 230 ? 4.254 22.984 -3.564 1 36.47 230 LEU A N 1
ATOM 1823 C CA . LEU A 1 230 ? 4.465 22.578 -2.178 1 36.47 230 LEU A CA 1
ATOM 1824 C C . LEU A 1 230 ? 5.059 21.172 -2.107 1 36.47 230 LEU A C 1
ATOM 1826 O O . LEU A 1 230 ? 4.637 20.281 -2.848 1 36.47 230 LEU A O 1
ATOM 1830 N N . ALA A 1 231 ? 6.289 21.297 -1.879 1 37.88 231 ALA A N 1
ATOM 1831 C CA . ALA A 1 231 ? 7.113 20.094 -1.751 1 37.88 231 ALA A CA 1
ATOM 1832 C C . ALA A 1 231 ? 6.398 19.031 -0.922 1 37.88 231 ALA A C 1
ATOM 1834 O O . ALA A 1 231 ? 5.211 19.156 -0.621 1 37.88 231 ALA A O 1
ATOM 1835 N N . LYS A 1 232 ? 7.168 18.656 0.121 1 39.72 232 LYS A N 1
ATOM 1836 C CA . LYS A 1 232 ? 7.066 17.469 0.973 1 39.72 232 LYS A CA 1
ATOM 1837 C C . LYS A 1 232 ? 6.141 17.734 2.158 1 39.72 232 LYS A C 1
ATOM 1839 O O . LYS A 1 232 ? 6.211 18.781 2.795 1 39.72 232 LYS A O 1
ATOM 1844 N N . LEU A 1 233 ? 4.867 17.375 2.092 1 39.28 233 LEU A N 1
ATOM 1845 C CA . LEU A 1 233 ? 4.051 17.375 3.299 1 39.28 233 LEU A CA 1
ATOM 1846 C C . LEU A 1 233 ? 4.406 16.203 4.207 1 39.28 233 LEU A C 1
ATOM 1848 O O . LEU A 1 233 ? 4.562 15.078 3.738 1 39.28 233 LEU A O 1
ATOM 1852 N N . VAL A 1 234 ? 5.098 16.406 5.23 1 41.56 234 VAL A N 1
ATOM 1853 C CA . VAL A 1 234 ? 5.371 15.336 6.195 1 41.56 234 VAL A CA 1
ATOM 1854 C C . VAL A 1 234 ? 4.477 15.516 7.422 1 41.56 234 VAL A C 1
ATOM 1856 O O . VAL A 1 234 ? 4.691 16.422 8.227 1 41.56 234 VAL A O 1
ATOM 1859 N N . PRO A 1 235 ? 3.148 15.047 7.312 1 40.16 235 PRO A N 1
ATOM 1860 C CA . PRO A 1 235 ? 2.539 15.062 8.648 1 40.16 235 PRO A CA 1
ATOM 1861 C C . PRO A 1 235 ? 3.305 14.211 9.656 1 40.16 235 PRO A C 1
ATOM 1863 O O . PRO A 1 235 ? 3.707 13.086 9.344 1 40.16 235 PRO A O 1
ATOM 1866 N N . ILE A 1 236 ? 3.941 14.875 10.633 1 45.22 236 ILE A N 1
ATOM 1867 C CA . ILE A 1 236 ? 4.688 14.156 11.664 1 45.22 236 ILE A CA 1
ATOM 1868 C C . ILE A 1 236 ? 3.906 14.18 12.977 1 45.22 236 ILE A C 1
ATOM 1870 O O . ILE A 1 236 ? 3.203 15.148 13.266 1 45.22 236 ILE A O 1
ATOM 1874 N N . PHE A 1 237 ? 3.721 12.953 13.477 1 49.34 237 PHE A N 1
ATOM 1875 C CA . PHE A 1 237 ? 3.012 12.828 14.742 1 49.34 237 PHE A CA 1
ATOM 1876 C C . PHE A 1 237 ? 3.984 12.555 15.883 1 49.34 237 PHE A C 1
ATOM 1878 O O . PHE A 1 237 ? 5.031 11.938 15.68 1 49.34 237 PHE A O 1
ATOM 1885 N N . GLN A 1 238 ? 3.898 13.414 16.953 1 44.59 238 GLN A N 1
ATOM 1886 C CA . GLN A 1 238 ? 4.691 13.109 18.141 1 44.59 238 GLN A CA 1
ATOM 1887 C C . GLN A 1 238 ? 3.793 12.805 19.328 1 44.59 238 GLN A C 1
ATOM 1889 O O . GLN A 1 238 ? 2.725 13.406 19.484 1 44.59 238 GLN A O 1
ATOM 1894 N N . GLN A 1 239 ? 4.102 11.625 19.938 1 43.28 239 GLN A N 1
ATOM 1895 C CA . GLN A 1 239 ? 3.447 11.336 21.203 1 43.28 239 GLN A CA 1
ATOM 1896 C C . GLN A 1 239 ? 3.637 12.484 22.188 1 43.28 239 GLN A C 1
ATOM 1898 O O . GLN A 1 239 ? 4.715 13.078 22.266 1 43.28 239 GLN A O 1
ATOM 1903 N N . LEU A 1 240 ? 2.549 13.086 22.656 1 41.09 240 LEU A N 1
ATOM 1904 C CA . LEU A 1 240 ? 2.67 14.125 23.672 1 41.09 240 LEU A CA 1
ATOM 1905 C C . LEU A 1 240 ? 3.428 13.602 24.891 1 41.09 240 LEU A C 1
ATOM 1907 O O . LEU A 1 240 ? 3.238 12.453 25.297 1 41.09 240 LEU A O 1
ATOM 1911 N N . PRO A 1 241 ? 4.359 14.375 25.25 1 35.53 241 PRO A N 1
ATOM 1912 C CA . PRO A 1 241 ? 4.996 14.102 26.547 1 35.53 241 PRO A CA 1
ATOM 1913 C C . PRO A 1 241 ? 3.998 14.062 27.703 1 35.53 241 PRO A C 1
ATOM 1915 O O . PRO A 1 241 ? 3.057 14.859 27.734 1 35.53 241 PRO A O 1
ATOM 1918 N N . GLY A 1 242 ? 3.818 12.914 28.531 1 38.56 242 GLY A N 1
ATOM 1919 C CA . GLY A 1 242 ? 3.039 12.773 29.75 1 38.56 242 GLY A CA 1
ATOM 1920 C C . GLY A 1 242 ? 1.815 11.891 29.578 1 38.56 242 GLY A C 1
ATOM 1921 O O . GLY A 1 242 ? 1.001 11.758 30.5 1 38.56 242 GLY A O 1
ATOM 1922 N N . ALA A 1 243 ? 1.223 11.727 28.531 1 36.94 243 ALA A N 1
ATOM 1923 C CA . ALA A 1 243 ? 0.062 10.844 28.516 1 36.94 243 ALA A CA 1
ATOM 1924 C C . ALA A 1 243 ? 0.402 9.484 29.109 1 36.94 243 ALA A C 1
ATOM 1926 O O . ALA A 1 243 ? 1.249 8.758 28.578 1 36.94 243 ALA A O 1
ATOM 1927 N N . MET A 1 244 ? 0.342 9.281 30.344 1 29.72 244 MET A N 1
ATOM 1928 C CA . MET A 1 244 ? 0.545 8.164 31.266 1 29.72 244 MET A CA 1
ATOM 1929 C C . MET A 1 244 ? -0.189 6.922 30.781 1 29.72 244 MET A C 1
ATOM 1931 O O . MET A 1 244 ? -1.258 7.023 30.172 1 29.72 244 MET A O 1
ATOM 1935 N N . HIS A 1 245 ? 0.527 5.789 30.531 1 31.36 245 HIS A N 1
ATOM 1936 C CA . HIS A 1 245 ? -0.062 4.457 30.438 1 31.36 245 HIS A CA 1
ATOM 1937 C C . HIS A 1 245 ? -1.252 4.316 31.375 1 31.36 245 HIS A C 1
ATOM 1939 O O . HIS A 1 245 ? -1.132 4.574 32.594 1 31.36 245 HIS A O 1
ATOM 1945 N N . LEU A 1 246 ? -2.453 4.703 31.016 1 24.97 246 LEU A N 1
ATOM 1946 C CA . LEU A 1 246 ? -3.377 4.215 32.031 1 24.97 246 LEU A CA 1
ATOM 1947 C C . LEU A 1 246 ? -2.998 2.809 32.5 1 24.97 246 LEU A C 1
ATOM 1949 O O . LEU A 1 246 ? -2.611 1.974 31.672 1 24.97 246 LEU A O 1
ATOM 1953 N N . PRO A 1 247 ? -2.85 2.654 33.875 1 27.19 247 PRO A N 1
ATOM 1954 C CA . PRO A 1 247 ? -2.594 1.293 34.344 1 27.19 247 PRO A CA 1
ATOM 1955 C C . PRO A 1 247 ? -3.484 0.253 33.688 1 27.19 247 PRO A C 1
ATOM 1957 O O . PRO A 1 247 ? -4.59 0.575 33.219 1 27.19 247 PRO A O 1
ATOM 1960 N N . MET B 1 1 ? 35.781 -56.062 43.25 1 28.55 1 MET B N 1
ATOM 1961 C CA . MET B 1 1 ? 35.062 -56.031 42 1 28.55 1 MET B CA 1
ATOM 1962 C C . MET B 1 1 ? 34.094 -54.812 41.969 1 28.55 1 MET B C 1
ATOM 1964 O O . MET B 1 1 ? 33.094 -54.812 42.688 1 28.55 1 MET B O 1
ATOM 1968 N N . THR B 1 2 ? 34.688 -53.594 41.875 1 29.62 2 THR B N 1
ATOM 1969 C CA . THR B 1 2 ? 34.375 -52.188 41.969 1 29.62 2 THR B CA 1
ATOM 1970 C C . THR B 1 2 ? 33.281 -51.781 40.969 1 29.62 2 THR B C 1
ATOM 1972 O O . THR B 1 2 ? 33.219 -52.344 39.875 1 29.62 2 THR B O 1
ATOM 1975 N N . ASN B 1 3 ? 32.188 -51.312 41.562 1 28.95 3 ASN B N 1
ATOM 1976 C CA . ASN B 1 3 ? 30.938 -50.719 41.094 1 28.95 3 ASN B CA 1
ATOM 1977 C C . ASN B 1 3 ? 31.188 -49.75 39.938 1 28.95 3 ASN B C 1
ATOM 1979 O O . ASN B 1 3 ? 32 -48.844 40.062 1 28.95 3 ASN B O 1
ATOM 1983 N N . ARG B 1 4 ? 30.594 -49.969 38.656 1 23.44 4 ARG B N 1
ATOM 1984 C CA . ARG B 1 4 ? 30.578 -49.594 37.25 1 23.44 4 ARG B CA 1
ATOM 1985 C C . ARG B 1 4 ? 30.062 -48.156 37.094 1 23.44 4 ARG B C 1
ATOM 1987 O O . ARG B 1 4 ? 30.328 -47.531 36.062 1 23.44 4 ARG B O 1
ATOM 1994 N N . GLU B 1 5 ? 29 -47.656 37.781 1 26.2 5 GLU B N 1
ATOM 1995 C CA . GLU B 1 5 ? 28.047 -46.938 36.938 1 26.2 5 GLU B CA 1
ATOM 1996 C C . GLU B 1 5 ? 28.609 -45.625 36.469 1 26.2 5 GLU B C 1
ATOM 1998 O O . GLU B 1 5 ? 29.234 -44.875 37.219 1 26.2 5 GLU B O 1
ATOM 2003 N N . HIS B 1 6 ? 28.781 -45.406 35.094 1 25.11 6 HIS B N 1
ATOM 2004 C CA . HIS B 1 6 ? 29.141 -44.375 34.156 1 25.11 6 HIS B CA 1
ATOM 2005 C C . HIS B 1 6 ? 28.188 -43.188 34.219 1 25.11 6 HIS B C 1
ATOM 2007 O O . HIS B 1 6 ? 27 -43.344 33.906 1 25.11 6 HIS B O 1
ATOM 2013 N N . GLY B 1 7 ? 28.047 -42.562 35.312 1 22.11 7 GLY B N 1
ATOM 2014 C CA . GLY B 1 7 ? 27.125 -41.438 35.312 1 22.11 7 GLY B CA 1
ATOM 2015 C C . GLY B 1 7 ? 27.344 -40.5 34.125 1 22.11 7 GLY B C 1
ATOM 2016 O O . GLY B 1 7 ? 28.469 -40.062 33.844 1 22.11 7 GLY B O 1
ATOM 2017 N N . LYS B 1 8 ? 26.375 -40.562 33.062 1 23.45 8 LYS B N 1
ATOM 2018 C CA . LYS B 1 8 ? 26.25 -39.719 31.859 1 23.45 8 LYS B CA 1
ATOM 2019 C C . LYS B 1 8 ? 26.25 -38.25 32.219 1 23.45 8 LYS B C 1
ATOM 2021 O O . LYS B 1 8 ? 25.359 -37.75 32.938 1 23.45 8 LYS B O 1
ATOM 2026 N N . LEU B 1 9 ? 27.359 -37.656 32.438 1 22.19 9 LEU B N 1
ATOM 2027 C CA . LEU B 1 9 ? 27.391 -36.188 32.438 1 22.19 9 LEU B CA 1
ATOM 2028 C C . LEU B 1 9 ? 26.641 -35.625 31.25 1 22.19 9 LEU B C 1
ATOM 2030 O O . LEU B 1 9 ? 27.078 -35.781 30.109 1 22.19 9 LEU B O 1
ATOM 2034 N N . LEU B 1 10 ? 25.312 -35.625 31.266 1 23.83 10 LEU B N 1
ATOM 2035 C CA . LEU B 1 10 ? 24.547 -34.938 30.25 1 23.83 10 LEU B CA 1
ATOM 2036 C C . LEU B 1 10 ? 25 -33.469 30.141 1 23.83 10 LEU B C 1
ATOM 2038 O O . LEU B 1 10 ? 24.891 -32.719 31.094 1 23.83 10 LEU B O 1
ATOM 2042 N N . THR B 1 11 ? 26.188 -33.25 29.531 1 23.23 11 THR B N 1
ATOM 2043 C CA . THR B 1 11 ? 26.516 -31.859 29.172 1 23.23 11 THR B CA 1
ATOM 2044 C C . THR B 1 11 ? 25.406 -31.25 28.312 1 23.23 11 THR B C 1
ATOM 2046 O O . THR B 1 11 ? 25.109 -31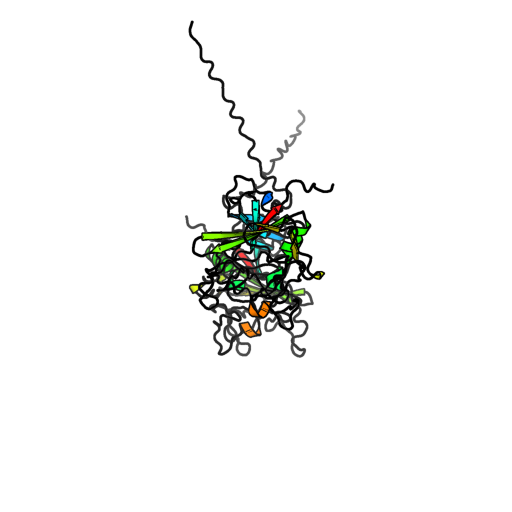.75 27.234 1 23.23 11 THR B O 1
ATOM 2049 N N . ASP B 1 12 ? 24.359 -30.766 28.953 1 23.91 12 ASP B N 1
ATOM 2050 C CA . ASP B 1 12 ? 23.328 -29.953 28.312 1 23.91 12 ASP B CA 1
ATOM 2051 C C . ASP B 1 12 ? 23.938 -28.891 27.406 1 23.91 12 ASP B C 1
ATOM 2053 O O . ASP B 1 12 ? 24.625 -27.984 27.875 1 23.91 12 ASP B O 1
ATOM 2057 N N . THR B 1 13 ? 24.453 -29.266 26.234 1 23.61 13 THR B N 1
ATOM 2058 C CA . THR B 1 13 ? 24.812 -28.297 25.203 1 23.61 13 THR B CA 1
ATOM 2059 C C . THR B 1 13 ? 23.719 -27.25 25.047 1 23.61 13 THR B C 1
ATOM 2061 O O . THR B 1 13 ? 22.578 -27.562 24.688 1 23.61 13 THR B O 1
ATOM 2064 N N . LEU B 1 14 ? 23.781 -26.203 25.844 1 23.34 14 LEU B N 1
ATOM 2065 C CA . LEU B 1 14 ? 23.016 -24.984 25.641 1 23.34 14 LEU B CA 1
ATOM 2066 C C . LEU B 1 14 ? 22.984 -24.609 24.172 1 23.34 14 LEU B C 1
ATOM 2068 O O . LEU B 1 14 ? 24.031 -24.406 23.547 1 23.34 14 LEU B O 1
ATOM 2072 N N . SER B 1 15 ? 22.156 -25.312 23.438 1 23.31 15 SER B N 1
ATOM 2073 C CA . SER B 1 15 ? 21.922 -24.953 22.047 1 23.31 15 SER B CA 1
ATOM 2074 C C . SER B 1 15 ? 21.953 -23.438 21.859 1 23.31 15 SER B C 1
ATOM 2076 O O . SER B 1 15 ? 21.359 -22.703 22.641 1 23.31 15 SER B O 1
ATOM 2078 N N . VAL B 1 16 ? 23.062 -22.906 21.281 1 22.73 16 VAL B N 1
ATOM 2079 C CA . VAL B 1 16 ? 23.25 -21.562 20.734 1 22.73 16 VAL B CA 1
ATOM 2080 C C . VAL B 1 16 ? 21.953 -21.094 20.078 1 22.73 16 VAL B C 1
ATOM 2082 O O . VAL B 1 16 ? 21.453 -21.734 19.141 1 22.73 16 VAL B O 1
ATOM 2085 N N . THR B 1 17 ? 21.047 -20.609 20.859 1 24.86 17 THR B N 1
ATOM 2086 C CA . THR B 1 17 ? 19.922 -19.859 20.312 1 24.86 17 THR B CA 1
ATOM 2087 C C . THR B 1 17 ? 20.328 -19.109 19.047 1 24.86 17 THR B C 1
ATOM 2089 O O . THR B 1 17 ? 21.328 -18.391 19.047 1 24.86 17 THR B O 1
ATOM 2092 N N . ASP B 1 18 ? 20.25 -19.766 17.922 1 25.5 18 ASP B N 1
ATOM 2093 C CA . ASP B 1 18 ? 20.391 -19.125 16.609 1 25.5 18 ASP B CA 1
ATOM 2094 C C . ASP B 1 18 ? 19.922 -17.672 16.656 1 25.5 18 ASP B C 1
ATOM 2096 O O . ASP B 1 18 ? 18.734 -17.391 16.844 1 25.5 18 ASP B O 1
ATOM 2100 N N . LEU B 1 19 ? 20.688 -16.797 17.219 1 24.55 19 LEU B N 1
ATOM 2101 C CA . LEU B 1 19 ? 20.562 -15.359 17.047 1 24.55 19 LEU B CA 1
ATOM 2102 C C . LEU B 1 19 ? 20.266 -15.016 15.586 1 24.55 19 LEU B C 1
ATOM 2104 O O . LEU B 1 19 ? 21.078 -15.305 14.703 1 24.55 19 LEU B O 1
ATOM 2108 N N . VAL B 1 20 ? 19.094 -15.055 15.148 1 27.8 20 VAL B N 1
ATOM 2109 C CA . VAL B 1 20 ? 18.781 -14.406 13.883 1 27.8 20 VAL B CA 1
ATOM 2110 C C . VAL B 1 20 ? 19.719 -13.219 13.664 1 27.8 20 VAL B C 1
ATOM 2112 O O . VAL B 1 20 ? 19.75 -12.289 14.477 1 27.8 20 VAL B O 1
ATOM 2115 N N . VAL B 1 21 ? 20.875 -13.445 13.172 1 26.66 21 VAL B N 1
ATOM 2116 C CA . VAL B 1 21 ? 21.844 -12.445 12.75 1 26.66 21 VAL B CA 1
ATOM 2117 C C . VAL B 1 21 ? 21.125 -11.305 12.039 1 26.66 21 VAL B C 1
ATOM 2119 O O . VAL B 1 21 ? 20.484 -11.508 11.008 1 26.66 21 VAL B O 1
ATOM 2122 N N . CYS B 1 22 ? 20.547 -10.352 12.68 1 29.83 22 CYS B N 1
ATOM 2123 C CA . CYS B 1 22 ? 20.156 -9.062 12.117 1 29.83 22 CYS B CA 1
ATOM 2124 C C . CYS B 1 22 ? 21.281 -8.453 11.297 1 29.83 22 CYS B C 1
ATOM 2126 O O . CYS B 1 22 ? 22.281 -8 11.852 1 29.83 22 CYS B O 1
ATOM 2128 N N . GLY B 1 23 ? 21.859 -9 10.266 1 31.11 23 GLY B N 1
ATOM 2129 C CA . GLY B 1 23 ? 22.797 -8.195 9.516 1 31.11 23 GLY B CA 1
ATOM 2130 C C . GLY B 1 23 ? 22.484 -6.711 9.539 1 31.11 23 GLY B C 1
ATOM 2131 O O . GLY B 1 23 ? 21.391 -6.312 9.961 1 31.11 23 GLY B O 1
ATOM 2132 N N . ILE B 1 24 ? 23.328 -5.742 9.094 1 36.34 24 ILE B N 1
ATOM 2133 C CA . ILE B 1 24 ? 23.109 -4.301 9.133 1 36.34 24 ILE B CA 1
ATOM 2134 C C . ILE B 1 24 ? 21.656 -3.99 8.812 1 36.34 24 ILE B C 1
ATOM 2136 O O . ILE B 1 24 ? 21.016 -3.201 9.508 1 36.34 24 ILE B O 1
ATOM 2140 N N . SER B 1 25 ? 21.125 -4.051 7.547 1 51 25 SER B N 1
ATOM 2141 C CA . SER B 1 25 ? 19.672 -3.957 7.48 1 51 25 SER B CA 1
ATOM 2142 C C . SER B 1 25 ? 19.016 -5.227 8.008 1 51 25 SER B C 1
ATOM 2144 O O . SER B 1 25 ? 19.391 -6.336 7.633 1 51 25 SER B O 1
ATOM 2146 N N . GLY B 1 26 ? 18.875 -5.426 9.312 1 72.44 26 GLY B N 1
ATOM 2147 C CA . GLY B 1 26 ? 18.5 -6.543 10.172 1 72.44 26 GLY B CA 1
ATOM 2148 C C . GLY B 1 26 ? 17.344 -7.363 9.617 1 72.44 26 GLY B C 1
ATOM 2149 O O . GLY B 1 26 ? 16.969 -8.375 10.203 1 72.44 26 GLY B O 1
ATOM 2150 N N . PHE B 1 27 ? 16.875 -7.07 8.453 1 89.19 27 PHE B N 1
ATOM 2151 C CA . PHE B 1 27 ? 15.727 -7.867 8.031 1 89.19 27 PHE B CA 1
ATOM 2152 C C . PHE B 1 27 ? 16.156 -8.953 7.051 1 89.19 27 PHE B C 1
ATOM 2154 O O . PHE B 1 27 ? 17.062 -8.75 6.25 1 89.19 27 PHE B O 1
ATOM 2161 N N . PRO B 1 28 ? 15.594 -10.172 7.148 1 91.06 28 PRO B N 1
ATOM 2162 C CA . PRO B 1 28 ? 15.836 -11.18 6.117 1 91.06 28 PRO B CA 1
ATOM 2163 C C . PRO B 1 28 ? 15.469 -10.695 4.715 1 91.06 28 PRO B C 1
ATOM 2165 O O . PRO B 1 28 ? 14.562 -9.883 4.559 1 91.06 28 PRO B O 1
ATOM 2168 N N . ARG B 1 29 ? 16.172 -11.188 3.707 1 91.56 29 ARG B N 1
ATOM 2169 C CA . ARG B 1 29 ? 15.914 -10.773 2.33 1 91.56 29 ARG B CA 1
ATOM 2170 C C . ARG B 1 29 ? 14.547 -11.25 1.856 1 91.56 29 ARG B C 1
ATOM 2172 O O . ARG B 1 29 ? 13.914 -10.609 1.014 1 91.56 29 ARG B O 1
ATOM 2179 N N . ASP B 1 30 ? 14.227 -12.367 2.281 1 91.19 30 ASP B N 1
ATOM 2180 C CA . ASP B 1 30 ? 12.93 -12.984 2.004 1 91.19 30 ASP B CA 1
ATOM 2181 C C . ASP B 1 30 ? 12.57 -14 3.082 1 91.19 30 ASP B C 1
ATOM 2183 O O . ASP B 1 30 ? 13.289 -14.156 4.07 1 91.19 30 ASP B O 1
ATOM 2187 N N . CYS B 1 31 ? 11.43 -14.664 2.896 1 92.31 31 CYS B N 1
ATOM 2188 C CA . CYS B 1 31 ? 10.898 -15.531 3.945 1 92.31 31 CYS B CA 1
ATOM 2189 C C . CYS B 1 31 ? 11.727 -16.797 4.07 1 92.31 31 CYS B C 1
ATOM 2191 O O . CYS B 1 31 ? 11.625 -17.516 5.066 1 92.31 31 CYS B O 1
ATOM 2193 N N . SER B 1 32 ? 12.578 -17.109 3.053 1 88.62 32 SER B N 1
ATOM 2194 C CA . SER B 1 32 ? 13.391 -18.328 3.119 1 88.62 32 SER B CA 1
ATOM 2195 C C . SER 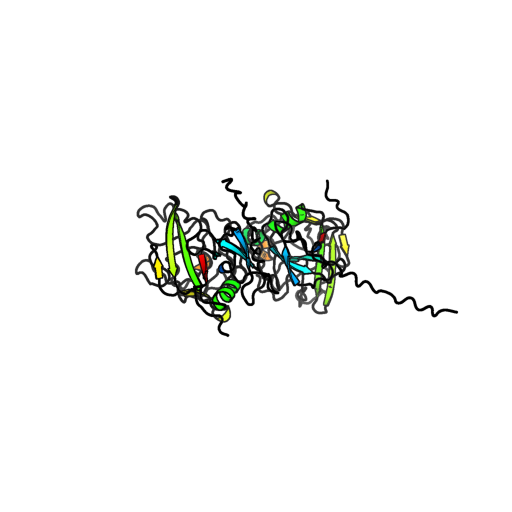B 1 32 ? 14.484 -18.203 4.176 1 88.62 32 SER B C 1
ATOM 2197 O O . SER B 1 32 ? 15.07 -19.203 4.586 1 88.62 32 SER B O 1
ATOM 2199 N N . TYR B 1 33 ? 14.727 -16.984 4.625 1 87.25 33 TYR B N 1
ATOM 2200 C CA . TYR B 1 33 ? 15.773 -16.75 5.613 1 87.25 33 TYR B CA 1
ATOM 2201 C C . TYR B 1 33 ? 15.211 -16.812 7.027 1 87.25 33 TYR B C 1
ATOM 2203 O O . TYR B 1 33 ? 15.961 -16.75 8.008 1 87.25 33 TYR B O 1
ATOM 2211 N N . ILE B 1 34 ? 13.867 -16.969 7.102 1 87.38 34 ILE B N 1
ATOM 2212 C CA . ILE B 1 34 ? 13.227 -17.109 8.406 1 87.38 34 ILE B CA 1
ATOM 2213 C C . ILE B 1 34 ? 13.453 -18.531 8.93 1 87.38 34 ILE B C 1
ATOM 2215 O O . ILE B 1 34 ? 13.375 -19.5 8.172 1 87.38 34 ILE B O 1
ATOM 2219 N N . PRO B 1 35 ? 13.742 -18.656 10.273 1 89.75 35 PRO B N 1
ATOM 2220 C CA . PRO B 1 35 ? 13.922 -20 10.812 1 89.75 35 PRO B CA 1
ATOM 2221 C C . PRO B 1 35 ? 12.773 -20.938 10.453 1 89.75 35 PRO B C 1
ATOM 2223 O O . PRO B 1 35 ? 11.609 -20.547 10.523 1 89.75 35 PRO B O 1
ATOM 2226 N N . ARG B 1 36 ? 13.078 -22.141 10.117 1 88.38 36 ARG B N 1
ATOM 2227 C CA . ARG B 1 36 ? 12.133 -23.109 9.562 1 88.38 36 ARG B CA 1
ATOM 2228 C C . ARG B 1 36 ? 11.047 -23.453 10.578 1 88.38 36 ARG B C 1
ATOM 2230 O O . ARG B 1 36 ? 9.938 -23.844 10.203 1 88.38 36 ARG B O 1
ATOM 2237 N N . ASP B 1 37 ? 11.32 -23.297 11.852 1 92.56 37 ASP B N 1
ATOM 2238 C CA . ASP B 1 37 ? 10.359 -23.641 12.883 1 92.56 37 ASP B CA 1
ATOM 2239 C C . ASP B 1 37 ? 9.484 -22.438 13.258 1 92.56 37 ASP B C 1
ATOM 2241 O O . ASP B 1 37 ? 8.594 -22.562 14.102 1 92.56 37 ASP B O 1
ATOM 2245 N N . SER B 1 38 ? 9.773 -21.359 12.547 1 91.25 38 SER B N 1
ATOM 2246 C CA . SER B 1 38 ? 8.938 -20.188 12.789 1 91.25 38 SER B CA 1
ATOM 2247 C C . SER B 1 38 ? 7.512 -20.422 12.305 1 91.25 38 SER B C 1
ATOM 2249 O O . SER B 1 38 ? 7.289 -21.172 11.359 1 91.25 38 SER B O 1
ATOM 2251 N N . PRO B 1 39 ? 6.562 -19.844 13.023 1 94.56 39 PRO B N 1
ATOM 2252 C CA . PRO B 1 39 ? 5.188 -19.953 12.539 1 94.56 39 PRO B CA 1
ATOM 2253 C C . PRO B 1 39 ? 4.918 -19.109 11.305 1 94.56 39 PRO B C 1
ATOM 2255 O O . PRO B 1 39 ? 5.59 -18.094 11.094 1 94.56 39 PRO B O 1
ATOM 2258 N N . SER B 1 40 ? 3.957 -19.562 10.5 1 92.12 40 SER B N 1
ATOM 2259 C CA . SER B 1 40 ? 3.443 -18.688 9.461 1 92.12 40 SER B CA 1
ATOM 2260 C C . SER B 1 40 ? 2.887 -17.391 10.062 1 92.12 40 SER B C 1
ATOM 2262 O O . SER B 1 40 ? 2.316 -17.406 11.156 1 92.12 40 SER B O 1
ATOM 2264 N N . GLY B 1 41 ? 3.053 -16.281 9.344 1 92.31 41 GLY B N 1
ATOM 2265 C CA . GLY B 1 41 ? 2.561 -15.008 9.852 1 92.31 41 GLY B CA 1
ATOM 2266 C C . GLY B 1 41 ? 3.172 -13.805 9.156 1 92.31 41 GLY B C 1
ATOM 2267 O O . GLY B 1 41 ? 3.701 -13.922 8.047 1 92.31 41 GLY B O 1
ATOM 2268 N N . VAL B 1 42 ? 2.924 -12.664 9.734 1 93.81 42 VAL B N 1
ATOM 2269 C CA . VAL B 1 42 ? 3.402 -11.398 9.18 1 93.81 42 VAL B CA 1
ATOM 2270 C C . VAL B 1 42 ? 4.844 -11.156 9.625 1 93.81 42 VAL B C 1
ATOM 2272 O O . VAL B 1 42 ? 5.152 -11.203 10.812 1 93.81 42 VAL B O 1
ATOM 2275 N N . TYR B 1 43 ? 5.734 -10.914 8.68 1 91.75 43 TYR B N 1
ATOM 2276 C CA . TYR B 1 43 ? 7.145 -10.633 8.922 1 91.75 43 TYR B CA 1
ATOM 2277 C C . TYR B 1 43 ? 7.609 -9.422 8.125 1 91.75 43 TYR B C 1
ATOM 2279 O O . TYR B 1 43 ? 6.988 -9.055 7.125 1 91.75 43 TYR B O 1
ATOM 2287 N N . ALA B 1 44 ? 8.68 -8.789 8.633 1 92.69 44 ALA B N 1
ATOM 2288 C CA . ALA B 1 44 ? 9.375 -7.777 7.844 1 92.69 44 ALA B CA 1
ATOM 2289 C C . ALA B 1 44 ? 10.562 -8.383 7.098 1 92.69 44 ALA B C 1
ATOM 2291 O O . ALA B 1 44 ? 11.352 -9.125 7.68 1 92.69 44 ALA B O 1
ATOM 2292 N N . ILE B 1 45 ? 10.625 -8.156 5.836 1 92.75 45 ILE B N 1
ATOM 2293 C CA . ILE B 1 45 ? 11.75 -8.555 5 1 92.75 45 ILE B CA 1
ATOM 2294 C C . ILE B 1 45 ? 12.336 -7.324 4.305 1 92.75 45 ILE B C 1
ATOM 2296 O O . ILE B 1 45 ? 11.734 -6.25 4.32 1 92.75 45 ILE B O 1
ATOM 2300 N N . GLN B 1 46 ? 13.5 -7.535 3.773 1 93.5 46 GLN B N 1
ATOM 2301 C CA . GLN B 1 46 ? 14.07 -6.453 2.982 1 93.5 46 GLN B CA 1
ATOM 2302 C C . GLN B 1 46 ? 14.859 -6.996 1.791 1 93.5 46 GLN B C 1
ATOM 2304 O O . GLN B 1 46 ? 16.062 -7.207 1.882 1 93.5 46 GLN B O 1
ATOM 2309 N N . PRO B 1 47 ? 14.117 -7.152 0.682 1 92.44 47 PRO B N 1
ATOM 2310 C CA . PRO B 1 47 ? 14.844 -7.523 -0.533 1 92.44 47 PRO B CA 1
ATOM 2311 C C . PRO B 1 47 ? 15.977 -6.559 -0.861 1 92.44 47 PRO B C 1
ATOM 2313 O O . PRO B 1 47 ? 15.922 -5.387 -0.483 1 92.44 47 PRO B O 1
ATOM 2316 N N . ALA B 1 48 ? 16.953 -7.074 -1.561 1 92.06 48 ALA B N 1
ATOM 2317 C CA . ALA B 1 48 ? 18.078 -6.227 -1.943 1 92.06 48 ALA B CA 1
ATOM 2318 C C . ALA B 1 48 ? 17.594 -4.992 -2.707 1 92.06 48 ALA B C 1
ATOM 2320 O O . ALA B 1 48 ? 16.812 -5.105 -3.648 1 92.06 48 ALA B O 1
ATOM 2321 N N . GLY B 1 49 ? 18.047 -3.844 -2.236 1 93.56 49 GLY B N 1
ATOM 2322 C CA . GLY B 1 49 ? 17.734 -2.605 -2.93 1 93.56 49 GLY B CA 1
ATOM 2323 C C . GLY B 1 49 ? 16.391 -2.029 -2.533 1 93.56 49 GLY B C 1
ATOM 2324 O O . GLY B 1 49 ? 16 -0.963 -3.014 1 93.56 49 GLY B O 1
ATOM 2325 N N . SER B 1 50 ? 15.648 -2.707 -1.682 1 95.06 50 SER B N 1
ATOM 2326 C CA . SER B 1 50 ? 14.32 -2.277 -1.273 1 95.06 50 SER B CA 1
ATOM 2327 C C . SER B 1 50 ? 14.32 -1.759 0.16 1 95.06 50 SER B C 1
ATOM 2329 O O . SER B 1 50 ? 15.164 -2.148 0.966 1 95.06 50 SER B O 1
ATOM 2331 N N . PRO B 1 51 ? 13.445 -0.769 0.466 1 93.88 51 PRO B N 1
ATOM 2332 C CA . PRO B 1 51 ? 13.164 -0.608 1.894 1 93.88 51 PRO B CA 1
ATOM 2333 C C . PRO B 1 51 ? 12.5 -1.842 2.508 1 93.88 51 PRO B C 1
ATOM 2335 O O . PRO B 1 51 ? 12.102 -2.756 1.782 1 93.88 51 PRO B O 1
ATOM 2338 N N . PRO B 1 52 ? 12.469 -1.871 3.826 1 94.88 52 PRO B N 1
ATOM 2339 C CA . PRO B 1 52 ? 11.758 -2.998 4.441 1 94.88 52 PRO B CA 1
ATOM 2340 C C . PRO B 1 52 ? 10.305 -3.105 3.98 1 94.88 52 PRO B C 1
ATOM 2342 O O . PRO B 1 52 ? 9.656 -2.088 3.734 1 94.88 52 PRO B O 1
ATOM 2345 N N . ARG B 1 53 ? 9.891 -4.316 3.799 1 95.31 53 ARG B N 1
ATOM 2346 C CA . ARG B 1 53 ? 8.508 -4.629 3.453 1 95.31 53 ARG B CA 1
ATOM 2347 C C . ARG B 1 53 ? 7.91 -5.625 4.441 1 95.31 53 ARG B C 1
ATOM 2349 O O . ARG B 1 53 ? 8.609 -6.504 4.945 1 95.31 53 ARG B O 1
ATOM 2356 N N . VAL B 1 54 ? 6.645 -5.41 4.699 1 95.25 54 VAL B N 1
ATOM 2357 C CA . VAL B 1 54 ? 5.918 -6.352 5.551 1 95.25 54 VAL B CA 1
ATOM 2358 C C . VAL B 1 54 ? 5.145 -7.336 4.68 1 95.25 54 VAL B C 1
ATOM 2360 O O . VAL B 1 54 ? 4.371 -6.934 3.807 1 95.25 54 VAL B O 1
ATOM 2363 N N . VAL B 1 55 ? 5.41 -8.633 4.922 1 93.81 55 VAL B N 1
ATOM 2364 C CA . VAL B 1 55 ? 4.809 -9.672 4.098 1 93.81 55 VAL B CA 1
ATOM 2365 C C . VAL B 1 55 ? 4.27 -10.789 4.988 1 93.81 55 VAL B C 1
ATOM 2367 O O . VAL B 1 55 ? 4.535 -10.82 6.191 1 93.81 55 VAL B O 1
ATOM 2370 N N . TRP B 1 56 ? 3.436 -11.602 4.363 1 91.69 56 TRP B N 1
ATOM 2371 C CA . TRP B 1 56 ? 3.098 -12.883 4.98 1 91.69 56 TRP B CA 1
ATOM 2372 C C . TRP B 1 56 ? 4.094 -13.961 4.574 1 91.69 56 TRP B C 1
ATOM 2374 O O . TRP B 1 56 ? 4.391 -14.133 3.389 1 91.69 56 TRP B O 1
ATOM 2384 N N . CYS B 1 57 ? 4.656 -14.609 5.535 1 91.25 57 CYS B N 1
ATOM 2385 C CA . CYS B 1 57 ? 5.504 -15.766 5.277 1 91.25 57 CYS B CA 1
ATOM 2386 C C . CYS B 1 57 ? 4.762 -17.062 5.562 1 91.25 57 CYS B C 1
ATOM 2388 O O . CYS B 1 57 ? 4.297 -17.297 6.68 1 91.25 57 CYS B O 1
ATOM 2390 N N . ASP B 1 58 ? 4.605 -17.859 4.535 1 90.19 58 ASP B N 1
ATOM 2391 C CA . ASP B 1 58 ? 4.043 -19.203 4.684 1 90.19 58 ASP B CA 1
ATOM 2392 C C . ASP B 1 58 ? 5.121 -20.203 5.082 1 90.19 58 ASP B C 1
ATOM 2394 O O . ASP B 1 58 ? 5.957 -20.594 4.258 1 90.19 58 ASP B O 1
ATOM 2398 N N . MET B 1 59 ? 5.039 -20.656 6.316 1 89.56 59 MET B N 1
ATOM 2399 C CA . MET B 1 59 ? 6.051 -21.547 6.875 1 89.56 59 MET B CA 1
ATOM 2400 C C . MET B 1 59 ? 5.496 -22.969 7.047 1 89.56 59 MET B C 1
ATOM 2402 O O . MET B 1 59 ? 6.129 -23.812 7.68 1 89.56 59 MET B O 1
ATOM 2406 N N . ASP B 1 60 ? 4.324 -23.203 6.477 1 87.38 60 ASP B N 1
ATOM 2407 C CA . ASP B 1 60 ? 3.65 -24.484 6.691 1 87.38 60 ASP B CA 1
ATOM 2408 C C . ASP B 1 60 ? 3.67 -25.344 5.426 1 87.38 60 ASP B C 1
ATOM 2410 O O . ASP B 1 60 ? 3.748 -26.562 5.496 1 87.38 60 ASP B O 1
ATOM 2414 N N . THR B 1 61 ? 3.521 -24.672 4.309 1 82.94 61 THR B N 1
ATOM 2415 C CA . THR B 1 61 ? 3.539 -25.391 3.043 1 82.94 61 THR B CA 1
ATOM 2416 C C . THR B 1 61 ? 4.895 -26.062 2.818 1 82.94 61 THR B C 1
ATOM 2418 O O . THR B 1 61 ? 5.93 -25.516 3.201 1 82.94 61 THR B O 1
ATOM 2421 N N . GLU B 1 62 ? 4.906 -27.234 2.104 1 82.38 62 GLU B N 1
ATOM 2422 C CA . GLU B 1 62 ? 6.137 -27.969 1.831 1 82.38 62 GLU B CA 1
ATOM 2423 C C . GLU B 1 62 ? 7.207 -27.047 1.245 1 82.38 62 GLU B C 1
ATOM 2425 O O . GLU B 1 62 ? 6.934 -26.266 0.333 1 82.38 62 GLU B O 1
ATOM 2430 N N . GLY B 1 63 ? 8.453 -27.156 1.853 1 80.88 63 GLY B N 1
ATOM 2431 C CA . GLY B 1 63 ? 9.555 -26.281 1.476 1 80.88 63 GLY B CA 1
ATOM 2432 C C . GLY B 1 63 ? 9.711 -25.094 2.404 1 80.88 63 GLY B C 1
ATOM 2433 O O . GLY B 1 63 ? 10.82 -24.578 2.578 1 80.88 63 GLY B O 1
ATOM 2434 N N . LYS B 1 64 ? 8.523 -24.766 3.012 1 85.06 64 LYS B N 1
ATOM 2435 C CA . LYS B 1 64 ? 8.469 -23.672 3.986 1 85.06 64 LYS B CA 1
ATOM 2436 C C . LYS B 1 64 ? 9.148 -22.422 3.441 1 85.06 64 LYS B C 1
ATOM 2438 O O . LYS B 1 64 ? 9.719 -22.438 2.352 1 85.06 64 LYS B O 1
ATOM 2443 N N . GLY B 1 65 ? 8.977 -21.297 4.176 1 88.38 65 GLY B N 1
ATOM 2444 C CA . GLY B 1 65 ? 9.695 -20.078 3.84 1 88.38 65 GLY B CA 1
ATOM 2445 C C . GLY B 1 65 ? 9.195 -19.422 2.568 1 88.38 65 GLY B C 1
ATOM 2446 O O . GLY B 1 65 ? 9.961 -18.797 1.842 1 88.38 65 GLY B O 1
ATOM 2447 N N . TRP B 1 66 ? 7.926 -19.656 2.213 1 90.56 66 TRP B N 1
ATOM 2448 C CA . TRP B 1 66 ? 7.344 -19.016 1.036 1 90.56 66 TRP B CA 1
ATOM 2449 C C . TRP B 1 66 ? 6.973 -17.562 1.329 1 90.56 66 TRP B C 1
ATOM 2451 O O . TRP B 1 66 ? 6.289 -17.281 2.316 1 90.56 66 TRP B O 1
ATOM 2461 N N . THR B 1 67 ? 7.445 -16.656 0.503 1 92.25 67 THR B N 1
ATOM 2462 C CA . THR B 1 67 ? 7.008 -15.273 0.583 1 92.25 67 THR B CA 1
ATOM 2463 C C . THR B 1 67 ? 5.707 -15.07 -0.186 1 92.25 67 THR B C 1
ATOM 2465 O O . THR B 1 67 ? 5.672 -15.219 -1.409 1 92.25 67 THR B O 1
ATOM 2468 N N . VAL B 1 68 ? 4.688 -14.742 0.515 1 92.12 68 VAL B N 1
ATOM 2469 C CA . VAL B 1 68 ? 3.398 -14.5 -0.13 1 92.12 68 VAL B CA 1
ATOM 2470 C C . VAL B 1 68 ? 3.379 -13.102 -0.739 1 92.12 68 VAL B C 1
ATOM 2472 O O . VAL B 1 68 ? 3.506 -12.102 -0.024 1 92.12 68 VAL B O 1
ATOM 2475 N N . VAL B 1 69 ? 3.23 -12.984 -2.023 1 91.81 69 VAL B N 1
ATOM 2476 C CA . VAL B 1 69 ? 3.361 -11.688 -2.688 1 91.81 69 VAL B CA 1
ATOM 2477 C C . VAL B 1 69 ? 1.982 -11.172 -3.098 1 91.81 69 VAL B C 1
ATOM 2479 O O . VAL B 1 69 ? 1.828 -10 -3.447 1 91.81 69 VAL B O 1
ATOM 2482 N N . GLN B 1 70 ? 1.048 -12.086 -3.137 1 91.25 70 GLN B N 1
ATOM 2483 C CA . GLN B 1 70 ? -0.336 -11.758 -3.469 1 91.25 70 GLN B CA 1
ATOM 2484 C C . GLN B 1 70 ? -1.307 -12.703 -2.766 1 91.25 70 GLN B C 1
ATOM 2486 O O . GLN B 1 70 ? -1.05 -13.906 -2.668 1 91.25 70 GLN B O 1
ATOM 2491 N N . ARG B 1 71 ? -2.369 -12.133 -2.301 1 90.56 71 ARG B N 1
ATOM 2492 C CA . ARG B 1 71 ? -3.492 -12.898 -1.768 1 90.56 71 ARG B CA 1
ATOM 2493 C C . ARG B 1 71 ? -4.82 -12.227 -2.117 1 90.56 71 ARG B C 1
ATOM 2495 O O . ARG B 1 71 ? -4.945 -11.008 -2.049 1 90.56 71 ARG B O 1
ATOM 2502 N N . ASN B 1 72 ? -5.723 -13.039 -2.566 1 91.38 72 ASN B N 1
ATOM 2503 C CA . ASN B 1 72 ? -7.059 -12.555 -2.898 1 91.38 72 ASN B CA 1
ATOM 2504 C C . ASN B 1 72 ? -8.141 -13.531 -2.424 1 91.38 72 ASN B C 1
ATOM 2506 O O . ASN B 1 72 ? -7.887 -14.727 -2.299 1 91.38 72 ASN B O 1
ATOM 2510 N N . SER B 1 73 ? -9.242 -13.016 -2.053 1 87.94 73 SER B N 1
ATOM 2511 C CA . SER B 1 73 ? -10.422 -13.789 -1.683 1 87.94 73 SER B CA 1
ATOM 2512 C C . SER B 1 73 ? -11.672 -13.273 -2.393 1 87.94 73 SER B C 1
ATOM 2514 O O . SER B 1 73 ? -11.703 -12.133 -2.859 1 87.94 73 SER B O 1
ATOM 2516 N N . TYR B 1 74 ? -12.617 -14.086 -2.518 1 84.75 74 TYR B N 1
ATOM 2517 C CA . TYR B 1 74 ? -13.844 -13.742 -3.217 1 84.75 74 TYR B CA 1
ATOM 2518 C C . TYR B 1 74 ? -14.492 -12.5 -2.605 1 84.75 74 TYR B C 1
ATOM 2520 O O . TYR B 1 74 ? -14.992 -11.633 -3.326 1 84.75 74 TYR B O 1
ATOM 2528 N N . ASN B 1 75 ? -14.477 -12.391 -1.323 1 87.81 75 ASN B N 1
ATOM 2529 C CA . ASN B 1 75 ? -15.148 -11.305 -0.612 1 87.81 75 ASN B CA 1
ATOM 2530 C C . ASN B 1 75 ? -14.195 -10.164 -0.289 1 87.81 75 ASN B C 1
ATOM 2532 O O . ASN B 1 75 ? -14.445 -9.375 0.625 1 87.81 75 ASN B O 1
ATOM 2536 N N . THR B 1 76 ? -13.141 -10.086 -1.013 1 92.19 76 THR B N 1
ATOM 2537 C CA . THR B 1 76 ? -12.133 -9.055 -0.774 1 92.19 76 THR B CA 1
ATOM 2538 C C . THR B 1 76 ? -12.766 -7.668 -0.832 1 92.19 76 THR B C 1
ATOM 2540 O O . THR B 1 76 ? -13.727 -7.445 -1.563 1 92.19 76 THR B O 1
ATOM 2543 N N . GLU B 1 77 ? -12.258 -6.746 -0.097 1 93.94 77 GLU B N 1
ATOM 2544 C CA . GLU B 1 77 ? -12.664 -5.348 -0.212 1 93.94 77 GLU B CA 1
ATOM 2545 C C . GLU B 1 77 ? -11.805 -4.605 -1.235 1 93.94 77 GLU B C 1
ATOM 2547 O O . GLU B 1 77 ? -12.102 -3.457 -1.579 1 93.94 77 GLU B O 1
ATOM 2552 N N . ILE B 1 78 ? -10.727 -5.227 -1.633 1 95.12 78 ILE B N 1
ATOM 2553 C CA . ILE B 1 78 ? -9.828 -4.617 -2.607 1 95.12 78 ILE B CA 1
ATOM 2554 C C . ILE B 1 78 ? -10.492 -4.59 -3.98 1 95.12 78 ILE B C 1
ATOM 2556 O O . ILE B 1 78 ? -11.086 -5.586 -4.406 1 95.12 78 ILE B O 1
ATOM 2560 N N . THR B 1 79 ? -10.438 -3.465 -4.703 1 96.06 79 THR B N 1
ATOM 2561 C CA . THR B 1 79 ? -11.078 -3.346 -6.008 1 96.06 79 THR B CA 1
ATOM 2562 C C . THR B 1 79 ? -10.25 -4.043 -7.082 1 96.06 79 THR B C 1
ATOM 2564 O O . THR B 1 79 ? -10.789 -4.48 -8.102 1 96.06 79 THR B O 1
ATOM 2567 N N . TRP B 1 80 ? -8.977 -4.086 -6.965 1 95.94 80 TRP B N 1
ATOM 2568 C CA . TRP B 1 80 ? -7.973 -4.633 -7.875 1 95.94 80 TRP B CA 1
ATOM 2569 C C . TRP B 1 80 ? -7.879 -3.797 -9.148 1 95.94 80 TRP B C 1
ATOM 2571 O O . TRP B 1 80 ? -7.105 -4.117 -10.055 1 95.94 80 TRP B O 1
ATOM 2581 N N . ARG B 1 81 ? -8.711 -2.779 -9.281 1 96.81 81 ARG B N 1
ATOM 2582 C CA . ARG B 1 81 ? -8.617 -1.808 -10.359 1 96.81 81 ARG B CA 1
ATOM 2583 C C . ARG B 1 81 ? -7.906 -0.539 -9.906 1 96.81 81 ARG B C 1
ATOM 2585 O O . ARG B 1 81 ? -8.492 0.544 -9.906 1 96.81 81 ARG B O 1
ATOM 2592 N N . GLU B 1 82 ? -6.668 -0.772 -9.578 1 98.19 82 GLU B N 1
ATOM 2593 C CA . GLU B 1 82 ? -5.855 0.295 -9 1 98.19 82 GLU B CA 1
ATOM 2594 C C . GLU B 1 82 ? -4.895 0.875 -10.031 1 98.19 82 GLU B C 1
ATOM 2596 O O . GLU B 1 82 ? -4.684 0.286 -11.094 1 98.19 82 GLU B O 1
ATOM 2601 N N . SER B 1 83 ? -4.344 1.994 -9.734 1 98.06 83 SER B N 1
ATOM 2602 C CA . SER B 1 83 ? -3.447 2.707 -10.633 1 98.06 83 SER B CA 1
ATOM 2603 C C . SER B 1 83 ? -2.1 2 -10.75 1 98.06 83 SER B C 1
ATOM 2605 O O . SER B 1 83 ? -1.773 1.143 -9.922 1 98.06 83 SER B O 1
ATOM 2607 N N . TRP B 1 84 ? -1.362 2.451 -11.75 1 98.69 84 TRP B N 1
ATOM 2608 C CA . TRP B 1 84 ? -0.011 1.953 -11.984 1 98.69 84 TRP B CA 1
ATOM 2609 C C . TRP B 1 84 ? 0.871 2.174 -10.758 1 98.69 84 TRP B C 1
ATOM 2611 O O . TRP B 1 84 ? 1.559 1.255 -10.312 1 98.69 84 TRP B O 1
ATOM 2621 N N . SER B 1 85 ? 0.868 3.354 -10.172 1 98.19 85 SER B N 1
ATOM 2622 C CA . SER B 1 85 ? 1.701 3.654 -9.016 1 98.19 85 SER B CA 1
ATOM 2623 C C . SER B 1 85 ? 1.291 2.816 -7.805 1 98.19 85 SER B C 1
ATOM 2625 O O . SER B 1 85 ? 2.141 2.387 -7.023 1 98.19 85 SER B O 1
ATOM 2627 N N . THR B 1 86 ? 0.011 2.627 -7.621 1 98.5 86 THR B N 1
ATOM 2628 C CA . THR B 1 86 ? -0.466 1.804 -6.516 1 98.5 86 THR B CA 1
ATOM 2629 C C . THR B 1 86 ? -0.003 0.358 -6.68 1 98.5 86 THR B C 1
ATOM 2631 O O . THR B 1 86 ? 0.481 -0.255 -5.727 1 98.5 86 THR B O 1
ATOM 2634 N N . TYR B 1 87 ? -0.123 -0.195 -7.883 1 98.69 87 TYR B N 1
ATOM 2635 C CA . TYR B 1 87 ? 0.387 -1.538 -8.133 1 98.69 87 TYR B CA 1
ATOM 2636 C C . TYR B 1 87 ? 1.904 -1.582 -7.988 1 98.69 87 TYR B C 1
ATOM 2638 O O . TYR B 1 87 ? 2.465 -2.598 -7.574 1 98.69 87 TYR B O 1
ATOM 2646 N N . LYS B 1 88 ? 2.559 -0.539 -8.367 1 98.75 88 LYS B N 1
ATOM 2647 C CA . LYS B 1 88 ? 4.016 -0.456 -8.289 1 98.75 88 LYS B CA 1
ATOM 2648 C C . LYS B 1 88 ? 4.5 -0.637 -6.855 1 98.75 88 LYS B C 1
ATOM 2650 O O . LYS B 1 88 ? 5.438 -1.397 -6.602 1 98.75 88 LYS B O 1
ATOM 2655 N N . TYR B 1 89 ? 3.809 -0.061 -5.875 1 98.06 89 TYR B N 1
ATOM 2656 C CA . TYR B 1 89 ? 4.355 -0.005 -4.523 1 98.06 89 TYR B CA 1
ATOM 2657 C C . TYR B 1 89 ? 3.561 -0.897 -3.576 1 98.06 89 TYR B C 1
ATOM 2659 O O . TYR B 1 89 ? 3.939 -1.074 -2.416 1 98.06 89 TYR B O 1
ATOM 2667 N N . GLY B 1 90 ? 2.443 -1.479 -4.094 1 97.75 90 GLY B N 1
ATOM 2668 C CA . GLY B 1 90 ? 1.7 -2.451 -3.309 1 97.75 90 GLY B CA 1
ATOM 2669 C C . GLY B 1 90 ? 0.562 -1.835 -2.52 1 97.75 90 GLY B C 1
ATOM 2670 O O . GLY B 1 90 ? 0.535 -0.622 -2.303 1 97.75 90 GLY B O 1
ATOM 2671 N N . PHE B 1 91 ? -0.355 -2.652 -2.111 1 98.19 91 PHE B N 1
ATOM 2672 C CA . PHE B 1 91 ? -1.541 -2.229 -1.377 1 98.19 91 PHE B CA 1
ATOM 2673 C C . PHE B 1 91 ? -2.242 -3.424 -0.743 1 98.19 91 PHE B C 1
ATOM 2675 O O . PHE B 1 91 ? -1.944 -4.574 -1.077 1 98.19 91 PHE B O 1
ATOM 2682 N N . GLY B 1 92 ? -3.146 -3.072 0.186 1 97.25 92 GLY B N 1
ATOM 2683 C CA . GLY B 1 92 ? -3.951 -4.109 0.811 1 97.25 92 GLY B CA 1
ATOM 2684 C C . GLY B 1 92 ? -3.553 -4.391 2.248 1 97.25 92 GLY B C 1
ATOM 2685 O O . GLY B 1 92 ? -2.824 -3.605 2.859 1 97.25 92 GLY B O 1
ATOM 2686 N N . ASN B 1 93 ? -4.156 -5.461 2.705 1 95.12 93 ASN B N 1
ATOM 2687 C CA . ASN B 1 93 ? -3.973 -5.922 4.078 1 95.12 93 ASN B CA 1
ATOM 2688 C C . ASN B 1 93 ? -3.146 -7.203 4.133 1 95.12 93 ASN B C 1
ATOM 2690 O O . ASN B 1 93 ? -3.637 -8.273 3.785 1 95.12 93 ASN B O 1
ATOM 2694 N N . VAL B 1 94 ? -1.961 -7.078 4.684 1 93.5 94 VAL B N 1
ATOM 2695 C CA . VAL B 1 94 ? -1.016 -8.188 4.672 1 93.5 94 VAL B CA 1
ATOM 2696 C C . VAL B 1 94 ? -1.581 -9.359 5.473 1 93.5 94 VAL B C 1
ATOM 2698 O O . VAL B 1 94 ? -1.171 -10.508 5.285 1 93.5 94 VAL B O 1
ATOM 2701 N N . GLN B 1 95 ? -2.467 -9.078 6.375 1 92.69 95 GLN B N 1
ATOM 2702 C CA . GLN B 1 95 ? -3.082 -10.141 7.168 1 92.69 95 GLN B CA 1
ATOM 2703 C C . GLN B 1 95 ? -4.199 -10.828 6.395 1 92.69 95 GLN B C 1
ATOM 2705 O O . GLN B 1 95 ? -4.695 -11.883 6.812 1 92.69 95 GLN B O 1
ATOM 2710 N N . GLN B 1 96 ? -4.582 -10.25 5.309 1 92.25 96 GLN B N 1
ATOM 2711 C CA . GLN B 1 96 ? -5.641 -10.758 4.441 1 92.25 96 GLN B CA 1
ATOM 2712 C C . GLN B 1 96 ? -5.242 -10.664 2.973 1 92.25 96 GLN B C 1
ATOM 2714 O O . GLN B 1 96 ? -4.246 -11.25 2.553 1 92.25 96 GLN B O 1
ATOM 2719 N N . ASP B 1 97 ? -6.012 -9.844 2.168 1 92.56 97 ASP B N 1
ATOM 2720 C CA . ASP B 1 97 ? -5.746 -9.703 0.74 1 92.56 97 ASP B CA 1
ATOM 2721 C C . ASP B 1 97 ? -4.801 -8.531 0.469 1 92.56 97 ASP B C 1
ATOM 2723 O O . ASP B 1 97 ? -4.945 -7.465 1.062 1 92.56 97 ASP B O 1
ATOM 2727 N N . TYR B 1 98 ? -3.793 -8.797 -0.365 1 95.06 98 TYR B N 1
ATOM 2728 C CA . TYR B 1 98 ? -2.865 -7.707 -0.646 1 95.06 98 TYR B CA 1
ATOM 2729 C C . TYR B 1 98 ? -2.014 -8.016 -1.872 1 95.06 98 TYR B C 1
ATOM 2731 O O . TYR B 1 98 ? -2.02 -9.148 -2.371 1 95.06 98 TYR B O 1
ATOM 2739 N N . TRP B 1 99 ? -1.413 -7.066 -2.4 1 96 99 TRP B N 1
ATOM 2740 C CA . TRP B 1 99 ? -0.425 -7.082 -3.475 1 96 99 TRP B CA 1
ATOM 2741 C C . TRP B 1 99 ? 0.895 -6.477 -3.008 1 96 99 TRP B C 1
ATOM 2743 O O . TRP B 1 99 ? 0.927 -5.344 -2.52 1 96 99 TRP B O 1
ATOM 2753 N N . LEU B 1 100 ? 1.972 -7.156 -3.092 1 95.62 100 LEU B N 1
ATOM 2754 C CA . LEU B 1 100 ? 3.252 -6.727 -2.541 1 95.62 100 LEU B CA 1
ATOM 2755 C C . LEU B 1 100 ? 3.748 -5.465 -3.238 1 95.62 100 LEU B C 1
ATOM 2757 O O . LEU B 1 100 ? 4.32 -4.578 -2.598 1 95.62 100 LEU B O 1
ATOM 2761 N N . GLY B 1 101 ? 3.5 -5.367 -4.59 1 97.88 101 GLY B N 1
ATOM 2762 C CA . GLY B 1 101 ? 4.023 -4.281 -5.406 1 97.88 101 GLY B CA 1
ATOM 2763 C C . GLY B 1 101 ? 4.969 -4.75 -6.492 1 97.88 101 GLY B C 1
ATOM 2764 O O . GLY B 1 101 ? 5.863 -5.562 -6.234 1 97.88 101 GLY B O 1
ATOM 2765 N N . ASN B 1 102 ? 4.77 -4.246 -7.641 1 98.5 102 ASN B N 1
ATOM 2766 C CA . ASN B 1 102 ? 5.559 -4.676 -8.789 1 98.5 102 ASN B CA 1
ATOM 2767 C C . ASN B 1 102 ? 7.031 -4.309 -8.633 1 98.5 102 ASN B C 1
ATOM 2769 O O . ASN B 1 102 ? 7.91 -5.047 -9.07 1 98.5 102 ASN B O 1
ATOM 2773 N N . GLU B 1 103 ? 7.27 -3.145 -8.039 1 98.44 103 GLU B N 1
ATOM 2774 C CA . GLU B 1 103 ? 8.648 -2.736 -7.805 1 98.44 103 GLU B CA 1
ATOM 2775 C C . GLU B 1 103 ? 9.367 -3.723 -6.887 1 98.44 103 GLU B C 1
ATOM 2777 O O . GLU B 1 103 ? 10.5 -4.117 -7.16 1 98.44 103 GLU B O 1
ATOM 2782 N N . TYR B 1 104 ? 8.711 -4.152 -5.895 1 97 104 TYR B N 1
ATOM 2783 C CA . TYR B 1 104 ? 9.328 -5.027 -4.906 1 97 104 TYR B CA 1
ATOM 2784 C C . TYR B 1 104 ? 9.406 -6.461 -5.418 1 97 104 TYR B C 1
ATOM 2786 O O . TYR B 1 104 ? 10.336 -7.195 -5.098 1 97 104 TYR B O 1
ATOM 2794 N N . LEU B 1 105 ? 8.414 -6.855 -6.215 1 96.31 105 LEU B N 1
ATOM 2795 C CA . LEU B 1 105 ? 8.516 -8.133 -6.914 1 96.31 105 LEU B CA 1
ATOM 2796 C C . LEU B 1 105 ? 9.758 -8.172 -7.801 1 96.31 105 LEU B C 1
ATOM 2798 O O . LEU B 1 105 ? 10.477 -9.172 -7.82 1 96.31 105 LEU B O 1
ATOM 2802 N N . SER B 1 106 ? 9.922 -7.102 -8.508 1 97.25 106 SER B N 1
ATOM 2803 C CA . SER B 1 106 ? 11.078 -7.004 -9.398 1 97.25 106 SER B CA 1
ATOM 2804 C C . SER B 1 106 ? 12.383 -7.121 -8.617 1 97.25 106 SER B C 1
ATOM 2806 O O . SER B 1 106 ? 13.25 -7.934 -8.961 1 97.25 106 SER B O 1
ATOM 2808 N N . LEU B 1 107 ? 12.5 -6.379 -7.559 1 96.19 107 LEU B N 1
ATOM 2809 C CA . LEU B 1 107 ? 13.719 -6.398 -6.754 1 96.19 107 LEU B CA 1
ATOM 2810 C C . LEU B 1 107 ? 13.922 -7.762 -6.105 1 96.19 107 LEU B C 1
ATOM 2812 O O . LEU B 1 107 ? 15.039 -8.289 -6.094 1 96.19 107 LEU B O 1
ATOM 2816 N N . LEU B 1 108 ? 12.867 -8.344 -5.637 1 93.19 108 LEU B N 1
ATOM 2817 C CA . LEU B 1 108 ? 12.922 -9.664 -5.004 1 93.19 108 LEU B CA 1
ATOM 2818 C C . LEU B 1 108 ? 13.422 -10.719 -5.984 1 93.19 108 LEU B C 1
ATOM 2820 O O . LEU B 1 108 ? 14.312 -11.5 -5.652 1 93.19 108 LEU B O 1
ATOM 2824 N N . THR B 1 109 ? 12.961 -10.695 -7.168 1 94 109 THR B N 1
ATOM 2825 C CA . THR B 1 109 ? 13.234 -11.773 -8.117 1 94 109 THR B CA 1
ATOM 2826 C C . THR B 1 109 ? 14.555 -11.531 -8.836 1 94 109 THR B C 1
ATOM 2828 O O . THR B 1 109 ? 15 -12.375 -9.625 1 94 109 THR B O 1
ATOM 2831 N N . GLN B 1 110 ? 15.148 -10.406 -8.578 1 91.56 110 GLN B N 1
ATOM 2832 C CA . GLN B 1 110 ? 16.438 -10.109 -9.195 1 91.56 110 GLN B CA 1
ATOM 2833 C C . GLN B 1 110 ? 17.594 -10.477 -8.258 1 91.56 110 GLN B C 1
ATOM 2835 O O . GLN B 1 110 ? 18.75 -10.562 -8.688 1 91.56 110 GLN B O 1
ATOM 2840 N N . GLN B 1 111 ? 17.219 -10.656 -7.027 1 89.38 111 GLN B N 1
ATOM 2841 C CA . GLN B 1 111 ? 18.312 -10.875 -6.078 1 89.38 111 GLN B CA 1
ATOM 2842 C C . GLN B 1 111 ? 18.781 -12.32 -6.105 1 89.38 111 GLN B C 1
ATOM 2844 O O . GLN B 1 111 ? 19.906 -12.617 -5.688 1 89.38 111 GLN B O 1
ATOM 2849 N N . ASN B 1 112 ? 17.953 -13.227 -6.422 1 86.44 112 ASN B N 1
ATOM 2850 C CA . ASN B 1 112 ? 18.234 -14.648 -6.523 1 86.44 112 ASN B CA 1
ATOM 2851 C C . ASN B 1 112 ? 17.297 -15.344 -7.496 1 86.44 112 ASN B C 1
ATOM 2853 O O . ASN B 1 112 ? 16.531 -14.688 -8.211 1 86.44 112 ASN B O 1
ATOM 2857 N N . ALA B 1 113 ? 17.531 -16.672 -7.574 1 87.69 113 ALA B N 1
ATOM 2858 C CA . ALA B 1 113 ? 16.609 -17.484 -8.367 1 87.69 113 ALA B CA 1
ATOM 2859 C C . ALA B 1 113 ? 15.391 -17.891 -7.539 1 87.69 113 ALA B C 1
ATOM 2861 O O . ALA B 1 113 ? 15.531 -18.391 -6.418 1 87.69 113 ALA B O 1
ATOM 2862 N N . TYR B 1 114 ? 14.273 -17.688 -8.156 1 90.88 114 TYR B N 1
ATOM 2863 C CA . TYR B 1 114 ? 13.047 -17.953 -7.406 1 90.88 114 TYR B CA 1
ATOM 2864 C C . TYR B 1 114 ? 12.086 -18.812 -8.227 1 90.88 114 TYR B C 1
ATOM 2866 O O . TYR B 1 114 ? 12.086 -18.75 -9.453 1 90.88 114 TYR B O 1
ATOM 2874 N N . LYS B 1 115 ? 11.359 -19.594 -7.543 1 90.62 115 LYS B N 1
ATOM 2875 C CA . LYS B 1 115 ? 10.195 -20.266 -8.109 1 90.62 115 LYS B CA 1
ATOM 2876 C C . LYS B 1 115 ? 8.898 -19.641 -7.594 1 90.62 115 LYS B C 1
ATOM 2878 O O . LYS B 1 115 ? 8.906 -18.906 -6.609 1 90.62 115 LYS B O 1
ATOM 2883 N N . VAL B 1 116 ? 7.809 -19.938 -8.328 1 90.62 116 VAL B N 1
ATOM 2884 C CA . VAL B 1 116 ? 6.523 -19.391 -7.91 1 90.62 116 VAL B CA 1
ATOM 2885 C C . VAL B 1 116 ? 5.457 -20.469 -7.969 1 90.62 116 VAL B C 1
ATOM 2887 O O . VAL B 1 116 ? 5.531 -21.391 -8.797 1 90.62 116 VAL B O 1
ATOM 2890 N N . ARG B 1 117 ? 4.664 -20.375 -7.027 1 89.12 117 ARG B N 1
ATOM 2891 C CA . ARG B 1 117 ? 3.498 -21.25 -6.984 1 89.12 117 ARG B CA 1
ATOM 2892 C C . ARG B 1 117 ? 2.209 -20.453 -6.895 1 89.12 117 ARG B C 1
ATOM 2894 O O . ARG B 1 117 ? 2.053 -19.609 -5.996 1 89.12 117 ARG B O 1
ATOM 2901 N N . PHE B 1 118 ? 1.323 -20.609 -7.91 1 87.94 118 PHE B N 1
ATOM 2902 C CA . PHE B 1 118 ? -0.032 -20.078 -7.863 1 87.94 118 PHE B CA 1
ATOM 2903 C C . PHE B 1 118 ? -1.009 -21.125 -7.344 1 87.94 118 PHE B C 1
ATOM 2905 O O . PHE B 1 118 ? -1.09 -22.219 -7.887 1 87.94 118 PHE B O 1
ATOM 2912 N N . VAL B 1 119 ? -1.651 -20.781 -6.285 1 84.94 119 VAL B N 1
ATOM 2913 C CA . VAL B 1 119 ? -2.547 -21.75 -5.66 1 84.94 119 VAL B CA 1
ATOM 2914 C C . VAL B 1 119 ? -3.963 -21.188 -5.598 1 84.94 119 VAL B C 1
ATOM 2916 O O . VAL B 1 119 ? -4.152 -20.016 -5.242 1 84.94 119 VAL B O 1
ATOM 2919 N N . VAL B 1 120 ? -4.926 -22.016 -6.012 1 84 120 VAL B N 1
ATOM 2920 C CA . VAL B 1 120 ? -6.324 -21.625 -5.871 1 84 120 VAL B CA 1
ATOM 2921 C C . VAL B 1 120 ? -7.074 -22.672 -5.059 1 84 120 VAL B C 1
ATOM 2923 O O . VAL B 1 120 ? -6.703 -23.844 -5.066 1 84 120 VAL B O 1
ATOM 2926 N N . GLU B 1 121 ? -7.98 -22.172 -4.344 1 80.62 121 GLU B N 1
ATOM 2927 C CA . GLU B 1 121 ? -8.82 -23.016 -3.508 1 80.62 121 GLU B CA 1
ATOM 2928 C C . GLU B 1 121 ? -10.305 -22.75 -3.76 1 80.62 121 GLU B C 1
ATOM 2930 O O . GLU B 1 121 ? -10.727 -21.594 -3.852 1 80.62 121 GLU B O 1
ATOM 2935 N N . ASP B 1 122 ? -11.039 -23.844 -3.893 1 76.81 122 ASP B N 1
ATOM 2936 C CA . ASP B 1 122 ? -12.469 -23.656 -4.109 1 76.81 122 ASP B CA 1
ATOM 2937 C C . ASP B 1 122 ? -13.234 -23.688 -2.787 1 76.81 122 ASP B C 1
ATOM 2939 O O . ASP B 1 122 ? -12.633 -23.766 -1.716 1 76.81 122 ASP B O 1
ATOM 2943 N N . LYS B 1 123 ? -14.5 -23.578 -2.793 1 73.06 123 LYS B N 1
ATOM 2944 C CA . LYS B 1 123 ? -15.344 -23.484 -1.604 1 73.06 123 LYS B CA 1
ATOM 2945 C C . LYS B 1 123 ? -15.336 -24.797 -0.823 1 73.06 123 LYS B C 1
ATOM 2947 O O . LYS B 1 123 ? -15.68 -24.828 0.361 1 73.06 123 LYS B O 1
ATOM 2952 N N . SER B 1 124 ? -14.992 -25.891 -1.525 1 74.75 124 SER B N 1
ATOM 2953 C CA . SER B 1 124 ? -14.938 -27.203 -0.883 1 74.75 124 SER B CA 1
ATOM 2954 C C . SER B 1 124 ? -13.523 -27.516 -0.394 1 74.75 124 SER B C 1
ATOM 2956 O O . SER B 1 124 ? -13.211 -28.672 -0.091 1 74.75 124 SER B O 1
ATOM 2958 N N . ASN B 1 125 ? -12.617 -26.547 -0.496 1 76.88 125 ASN B N 1
ATOM 2959 C CA . ASN B 1 125 ? -11.25 -26.625 0.002 1 76.88 125 ASN B CA 1
ATOM 2960 C C . ASN B 1 125 ? -10.375 -27.5 -0.898 1 76.88 125 ASN B C 1
ATOM 2962 O O . ASN B 1 125 ? -9.375 -28.062 -0.449 1 76.88 125 ASN B O 1
ATOM 2966 N N . ASN B 1 126 ? -10.875 -27.703 -2.039 1 78.56 126 ASN B N 1
ATOM 2967 C CA . ASN B 1 126 ? -9.984 -28.312 -3.025 1 78.56 126 ASN B CA 1
ATOM 2968 C C . ASN B 1 126 ? -8.984 -27.297 -3.572 1 78.56 126 ASN B C 1
ATOM 2970 O O . ASN B 1 126 ? -9.352 -26.172 -3.875 1 78.56 126 ASN B O 1
ATOM 2974 N N . THR B 1 127 ? -7.77 -27.766 -3.607 1 81.19 127 THR B N 1
ATOM 2975 C CA . THR B 1 127 ? -6.734 -26.844 -4.055 1 81.19 127 THR B CA 1
ATOM 2976 C C . THR B 1 127 ? -6.117 -27.312 -5.371 1 81.19 127 THR B C 1
ATOM 2978 O O . THR B 1 127 ? -6.086 -28.516 -5.648 1 81.19 127 THR B O 1
ATOM 2981 N N . ARG B 1 128 ? -5.762 -26.375 -6.246 1 84.12 128 ARG B N 1
ATOM 2982 C CA . ARG B 1 128 ? -4.941 -26.578 -7.434 1 84.12 128 ARG B CA 1
ATOM 2983 C C . ARG B 1 128 ? -3.801 -25.562 -7.484 1 84.12 128 ARG B C 1
ATOM 2985 O O . ARG B 1 128 ? -3.898 -24.484 -6.895 1 84.12 128 ARG B O 1
ATOM 2992 N N . TYR B 1 129 ? -2.77 -26.062 -8.07 1 86.38 129 TYR B N 1
ATOM 2993 C CA . TYR B 1 129 ? -1.665 -25.109 -8.117 1 86.38 129 TYR B CA 1
ATOM 2994 C C . TYR B 1 129 ? -0.871 -25.266 -9.406 1 86.38 129 TYR B C 1
ATOM 2996 O O . TYR B 1 129 ? -0.906 -26.312 -10.047 1 86.38 129 TYR B O 1
ATOM 3004 N N . ALA B 1 130 ? -0.356 -24.234 -9.805 1 89.12 130 ALA B N 1
ATOM 3005 C CA . ALA B 1 130 ? 0.663 -24.172 -10.852 1 89.12 130 ALA B CA 1
ATOM 3006 C C . ALA B 1 130 ? 1.979 -23.625 -10.297 1 89.12 130 ALA B C 1
ATOM 3008 O O . ALA B 1 130 ? 2.002 -22.578 -9.656 1 89.12 130 ALA B O 1
ATOM 3009 N N . GLU B 1 131 ? 2.984 -24.422 -10.469 1 89.88 131 GLU B N 1
ATOM 3010 C CA . GLU B 1 131 ? 4.309 -24.031 -10 1 89.88 131 GLU B CA 1
ATOM 3011 C C . GLU B 1 131 ? 5.285 -23.875 -11.156 1 89.88 131 GLU B C 1
ATOM 3013 O O . GLU B 1 131 ? 5.234 -24.625 -12.125 1 89.88 131 GLU B O 1
ATOM 3018 N N . TYR B 1 132 ? 6.094 -22.891 -11.07 1 92.25 132 TYR B N 1
ATOM 3019 C CA . TYR B 1 132 ? 7.121 -22.641 -12.07 1 92.25 132 TYR B CA 1
ATOM 3020 C C . TYR B 1 132 ? 8.492 -22.516 -11.43 1 92.25 132 TYR B C 1
ATOM 3022 O O . TYR B 1 132 ? 8.664 -21.828 -10.422 1 92.25 132 TYR B O 1
ATOM 3030 N N . ASP B 1 133 ? 9.484 -23.172 -11.977 1 89.94 133 ASP B N 1
ATOM 3031 C CA . ASP B 1 133 ? 10.797 -23.281 -11.344 1 89.94 133 ASP B CA 1
ATOM 3032 C C . ASP B 1 133 ? 11.625 -22.016 -11.555 1 89.94 133 ASP B C 1
ATOM 3034 O O . ASP B 1 133 ? 12.711 -21.875 -10.984 1 89.94 133 ASP B O 1
ATOM 3038 N N . ILE B 1 134 ? 11.18 -21.141 -12.43 1 91 134 ILE B N 1
ATOM 3039 C CA . ILE B 1 134 ? 11.727 -19.797 -12.602 1 91 134 ILE B CA 1
ATOM 3040 C C . ILE B 1 134 ? 10.617 -18.766 -12.453 1 91 134 ILE B C 1
ATOM 3042 O O . ILE B 1 134 ? 9.516 -18.938 -12.969 1 91 134 ILE B O 1
ATOM 3046 N N . PHE B 1 135 ? 10.93 -17.797 -11.734 1 94 135 PHE B N 1
ATOM 3047 C CA . PHE B 1 135 ? 10.023 -16.672 -11.555 1 94 135 PHE B CA 1
ATOM 3048 C C . PHE B 1 135 ? 10.797 -15.367 -11.477 1 94 135 PHE B C 1
ATOM 3050 O O . PHE B 1 135 ? 11.648 -15.188 -10.609 1 94 135 PHE B O 1
ATOM 3057 N N . SER B 1 136 ? 10.461 -14.516 -12.359 1 94.12 136 SER B N 1
ATOM 3058 C CA . SER B 1 136 ? 11.062 -13.188 -12.297 1 94.12 136 SER B CA 1
ATOM 3059 C C . SER B 1 136 ? 10.141 -12.125 -12.891 1 94.12 136 SER B C 1
ATOM 3061 O O . SER B 1 136 ? 9.297 -12.438 -13.734 1 94.12 136 SER B O 1
ATOM 3063 N N . VAL B 1 137 ? 10.242 -10.992 -12.383 1 97.38 137 VAL B N 1
ATOM 3064 C CA . VAL B 1 137 ? 9.547 -9.805 -12.867 1 97.38 137 VAL B CA 1
ATOM 3065 C C . VAL B 1 137 ? 10.57 -8.734 -13.242 1 97.38 137 VAL B C 1
ATOM 3067 O O . VAL B 1 137 ? 11.445 -8.383 -12.445 1 97.38 137 VAL B O 1
ATOM 3070 N N . GLU B 1 138 ? 10.484 -8.219 -14.469 1 98.25 138 GLU B N 1
ATOM 3071 C CA . GLU B 1 138 ? 11.406 -7.184 -14.93 1 98.25 138 GLU B CA 1
ATOM 3072 C C . GLU B 1 138 ? 11.172 -5.867 -14.188 1 98.25 138 GLU B C 1
ATOM 3074 O O . GLU B 1 138 ? 10.195 -5.727 -13.461 1 98.25 138 GLU B O 1
ATOM 3079 N N . ASP B 1 139 ? 12.141 -4.941 -14.422 1 98.25 139 ASP B N 1
ATOM 3080 C CA . ASP B 1 139 ? 11.992 -3.637 -13.789 1 98.25 139 ASP B CA 1
ATOM 3081 C C . ASP B 1 139 ? 10.961 -2.781 -14.516 1 98.25 139 ASP B C 1
ATOM 3083 O O . ASP B 1 139 ? 10.336 -3.236 -15.477 1 98.25 139 ASP B O 1
ATOM 3087 N N . GLU B 1 140 ? 10.719 -1.619 -14.078 1 98.56 140 GLU B N 1
ATOM 3088 C CA . GLU B 1 140 ? 9.641 -0.784 -14.594 1 98.56 140 GLU B CA 1
ATOM 3089 C C . GLU B 1 140 ? 9.859 -0.45 -16.062 1 98.56 140 GLU B C 1
ATOM 3091 O O . GLU B 1 140 ? 8.914 -0.479 -16.859 1 98.56 140 GLU B O 1
ATOM 3096 N N . PRO B 1 141 ? 11.086 -0.051 -16.531 1 98.38 141 PRO B N 1
ATOM 3097 C CA . PRO B 1 141 ? 11.281 0.168 -17.969 1 98.38 141 PRO B CA 1
ATOM 3098 C C . PRO B 1 141 ? 10.914 -1.055 -18.797 1 98.38 141 PRO B C 1
ATOM 3100 O O . PRO B 1 141 ? 10.469 -0.915 -19.953 1 98.38 141 PRO B O 1
ATOM 3103 N N . GLY B 1 142 ? 11.055 -2.186 -18.219 1 98.56 142 GLY B N 1
ATOM 3104 C CA . GLY B 1 142 ? 10.672 -3.408 -18.906 1 98.56 142 GLY B CA 1
ATOM 3105 C C . GLY B 1 142 ? 9.188 -3.715 -18.781 1 98.56 142 GLY B C 1
ATOM 3106 O O . GLY B 1 142 ? 8.711 -4.73 -19.297 1 98.56 142 GLY B O 1
ATOM 3107 N N . GLY B 1 143 ? 8.461 -2.826 -18.109 1 98.75 143 GLY B N 1
ATOM 3108 C CA . GLY B 1 143 ? 7.02 -2.963 -17.969 1 98.75 143 GLY B CA 1
ATOM 3109 C C . GLY B 1 143 ? 6.605 -4 -16.938 1 98.75 143 GLY B C 1
ATOM 3110 O O . GLY B 1 143 ? 5.531 -4.59 -17.047 1 98.75 143 GLY B O 1
ATOM 3111 N N . TYR B 1 144 ? 7.559 -4.328 -16.078 1 98.75 144 TYR B N 1
ATOM 3112 C CA . TYR B 1 144 ? 7.324 -5.371 -15.086 1 98.75 144 TYR B CA 1
ATOM 3113 C C . TYR B 1 144 ? 6.852 -6.66 -15.75 1 98.75 144 TYR B C 1
ATOM 3115 O O . TYR B 1 144 ? 5.91 -7.297 -15.273 1 98.75 144 TYR B O 1
ATOM 3123 N N . SER B 1 145 ? 7.52 -7.031 -16.781 1 98.62 145 SER B N 1
ATOM 3124 C CA . SER B 1 145 ? 7.156 -8.234 -17.516 1 98.62 145 SER B CA 1
ATOM 3125 C C . SER B 1 145 ? 7.395 -9.492 -16.688 1 98.62 145 SER B C 1
ATOM 3127 O O . SER B 1 145 ? 8.398 -9.594 -15.984 1 98.62 145 SER B O 1
ATOM 3129 N N . LEU B 1 146 ? 6.504 -10.453 -16.859 1 97.44 146 LEU B N 1
ATOM 3130 C CA . LEU B 1 146 ? 6.574 -11.719 -16.141 1 97.44 146 LEU B CA 1
ATOM 3131 C C . LEU B 1 146 ? 7.422 -12.727 -16.906 1 97.44 146 LEU B C 1
ATOM 3133 O O . LEU B 1 146 ? 7.316 -12.836 -18.125 1 97.44 146 LEU B O 1
ATOM 3137 N N . ARG B 1 147 ? 8.258 -13.422 -16.141 1 96.75 147 ARG B N 1
ATOM 3138 C CA . ARG B 1 147 ? 9.008 -14.539 -16.703 1 96.75 147 ARG B CA 1
ATOM 3139 C C . ARG B 1 147 ? 8.836 -15.797 -15.859 1 96.75 147 ARG B C 1
ATOM 3141 O O . ARG B 1 147 ? 9.148 -15.797 -14.664 1 96.75 147 ARG B O 1
ATOM 3148 N N . LEU B 1 148 ? 8.344 -16.797 -16.531 1 95.06 148 LEU B N 1
ATOM 3149 C CA . LEU B 1 148 ? 8.133 -18.078 -15.867 1 95.06 148 LEU B CA 1
ATOM 3150 C C . LEU B 1 148 ? 8.961 -19.172 -16.516 1 95.06 148 LEU B C 1
ATOM 3152 O O . LEU B 1 148 ? 9.289 -19.094 -17.703 1 95.06 148 LEU B O 1
ATOM 3156 N N . GLY B 1 149 ? 9.289 -20.188 -15.703 1 94.56 149 GLY B N 1
ATOM 3157 C CA . GLY B 1 149 ? 10.016 -21.344 -16.203 1 94.56 149 GLY B CA 1
ATOM 3158 C C . GLY B 1 149 ? 9.125 -22.547 -16.469 1 94.56 149 GLY B C 1
ATOM 3159 O O . GLY B 1 149 ? 8.016 -22.391 -16.984 1 94.56 149 GLY B O 1
ATOM 3160 N N . ARG B 1 150 ? 9.656 -23.672 -16.188 1 94.56 150 ARG B N 1
ATOM 3161 C CA . ARG B 1 150 ? 8.953 -24.922 -16.453 1 94.56 150 ARG B CA 1
ATOM 3162 C C . ARG B 1 150 ? 7.805 -25.125 -15.469 1 94.56 150 ARG B C 1
ATOM 3164 O O . ARG B 1 150 ? 7.953 -24.875 -14.273 1 94.56 150 ARG B O 1
ATOM 3171 N N . TYR B 1 151 ? 6.742 -25.562 -16.078 1 94.31 151 TYR B N 1
ATOM 3172 C CA . TYR B 1 151 ? 5.516 -25.781 -15.32 1 94.31 151 TYR B CA 1
ATOM 3173 C C . TYR B 1 151 ? 5.535 -27.141 -14.625 1 94.31 151 TYR B C 1
ATOM 3175 O O . TYR B 1 151 ? 6.02 -28.125 -15.18 1 94.31 151 TYR B O 1
ATOM 3183 N N . SER B 1 152 ? 5.043 -27.172 -13.352 1 91.88 152 SER B N 1
ATOM 3184 C CA . SER B 1 152 ? 4.629 -28.375 -12.625 1 91.88 152 SER B CA 1
ATOM 3185 C C . SER B 1 152 ? 3.387 -28.109 -11.781 1 91.88 152 SER B C 1
ATOM 3187 O O . SER B 1 152 ? 3.104 -26.953 -11.43 1 91.88 152 SER B O 1
ATOM 3189 N N . GLY B 1 153 ? 2.561 -29.141 -11.516 1 90.62 153 GLY B N 1
ATOM 3190 C CA . GLY B 1 153 ? 1.387 -28.984 -10.664 1 90.62 153 GLY B CA 1
ATOM 3191 C C . GLY B 1 153 ? 0.16 -29.688 -11.219 1 90.62 153 GLY B C 1
ATOM 3192 O O . GLY B 1 153 ? 0.254 -30.438 -12.188 1 90.62 153 GLY B O 1
ATOM 3193 N N . ASP B 1 154 ? -0.964 -29.453 -10.578 1 88.12 154 ASP B N 1
ATOM 3194 C CA . ASP B 1 154 ? -2.186 -30.141 -10.961 1 88.12 154 ASP B CA 1
ATOM 3195 C C . ASP B 1 154 ? -3.225 -29.172 -11.516 1 88.12 154 ASP B C 1
ATOM 3197 O O . ASP B 1 154 ? -4.363 -29.562 -11.781 1 88.12 154 ASP B O 1
ATOM 3201 N N . GLY B 1 155 ? -2.871 -27.891 -11.727 1 85.88 155 GLY B N 1
ATOM 3202 C CA . GLY B 1 155 ? -3.799 -26.875 -12.211 1 85.88 155 GLY B CA 1
ATOM 3203 C C . GLY B 1 155 ? -3.674 -26.609 -13.703 1 85.88 155 GLY B C 1
ATOM 3204 O O . GLY B 1 155 ? -4.254 -25.656 -14.219 1 85.88 155 GLY B O 1
ATOM 3205 N N . LYS B 1 156 ? -3.066 -27.375 -14.453 1 86.88 156 LYS B N 1
ATOM 3206 C CA . LYS B 1 156 ? -2.801 -27.156 -15.875 1 86.88 156 LYS B CA 1
ATOM 3207 C C . LYS B 1 156 ? -2.029 -25.859 -16.094 1 86.88 156 LYS B C 1
ATOM 3209 O O . LYS B 1 156 ? -2.178 -24.906 -15.336 1 86.88 156 LYS B O 1
ATOM 3214 N N . ASP B 1 157 ? -1.273 -25.828 -17.062 1 91 157 ASP B N 1
ATOM 3215 C CA . ASP B 1 157 ? -0.429 -24.672 -17.344 1 91 157 ASP B CA 1
ATOM 3216 C C . ASP B 1 157 ? -1.187 -23.625 -18.156 1 91 157 ASP B C 1
ATOM 3218 O O . ASP B 1 157 ? -1.204 -23.672 -19.391 1 91 157 ASP B O 1
ATOM 3222 N N . TYR B 1 158 ? -1.69 -22.656 -17.516 1 88.69 158 TYR B N 1
ATOM 3223 C CA . TYR B 1 158 ? -2.436 -21.594 -18.188 1 88.69 158 TYR B CA 1
ATOM 3224 C C . TYR B 1 158 ? -1.605 -20.328 -18.281 1 88.69 158 TYR B C 1
ATOM 3226 O O . TYR B 1 158 ? -2.049 -19.344 -18.875 1 88.69 158 TYR B O 1
ATOM 3234 N N . PHE B 1 159 ? -0.405 -20.375 -17.766 1 92 159 PHE B N 1
ATOM 3235 C CA . PHE B 1 159 ? 0.384 -19.141 -17.703 1 92 159 PHE B CA 1
ATOM 3236 C C . PHE B 1 159 ? 1.379 -19.094 -18.859 1 92 159 PHE B C 1
ATOM 3238 O O . PHE B 1 159 ? 1.657 -18.016 -19.391 1 92 159 PHE B O 1
ATOM 3245 N N . THR B 1 160 ? 1.908 -20.234 -19.203 1 93.5 160 THR B N 1
ATOM 3246 C CA . THR B 1 160 ? 2.984 -20.219 -20.188 1 93.5 160 THR B CA 1
ATOM 3247 C C . THR B 1 160 ? 2.521 -20.828 -21.5 1 93.5 160 THR B C 1
ATOM 3249 O O . THR B 1 160 ? 3.201 -20.703 -22.516 1 93.5 160 THR B O 1
ATOM 3252 N N . THR B 1 161 ? 1.364 -21.484 -21.484 1 88.56 161 THR B N 1
ATOM 3253 C CA . THR B 1 161 ? 0.888 -22.172 -22.672 1 88.56 161 THR B CA 1
ATOM 3254 C C . THR B 1 161 ? -0.423 -21.578 -23.172 1 88.56 161 THR B C 1
ATOM 3256 O O . THR B 1 161 ? -1.334 -21.328 -22.375 1 88.56 161 THR B O 1
ATOM 3259 N N . TYR B 1 162 ? -0.459 -21.375 -24.469 1 85.06 162 TYR B N 1
ATOM 3260 C CA . TYR B 1 162 ? -1.686 -20.891 -25.094 1 85.06 162 TYR B CA 1
ATOM 3261 C C . TYR B 1 162 ? -2.691 -22.031 -25.266 1 85.06 162 TYR B C 1
ATOM 3263 O O . TYR B 1 162 ? -2.342 -23.109 -25.734 1 85.06 162 TYR B O 1
ATOM 3271 N N . HIS B 1 163 ? -3.861 -21.844 -24.828 1 82.56 163 HIS B N 1
ATOM 3272 C CA . HIS B 1 163 ? -4.945 -22.812 -25 1 82.56 163 HIS B CA 1
ATOM 3273 C C . HIS B 1 163 ? -6.02 -22.266 -25.938 1 82.56 163 HIS B C 1
ATOM 3275 O O . HIS B 1 163 ? -6.727 -21.312 -25.578 1 82.56 163 HIS B O 1
ATOM 3281 N N . SER B 1 164 ? -6.07 -23.016 -26.938 1 79.19 164 SER B N 1
ATOM 3282 C CA . SER B 1 164 ? -7.051 -22.578 -27.938 1 79.19 164 SER B CA 1
ATOM 3283 C C . SER B 1 164 ? -8.453 -22.531 -27.344 1 79.19 164 SER B C 1
ATOM 3285 O O . SER B 1 164 ? -8.875 -23.469 -26.656 1 79.19 164 SER B O 1
ATOM 3287 N N . GLY B 1 165 ? -9.188 -21.547 -27.5 1 76.56 165 GLY B N 1
ATOM 3288 C CA . GLY B 1 165 ? -10.547 -21.391 -27 1 76.56 165 GLY B CA 1
ATOM 3289 C C . GLY B 1 165 ? -10.625 -20.719 -25.656 1 76.56 165 GLY B C 1
ATOM 3290 O O . GLY B 1 165 ? -11.695 -20.266 -25.234 1 76.56 165 GLY B O 1
ATOM 3291 N N . LEU B 1 166 ? -9.523 -20.891 -24.938 1 74.75 166 LEU B N 1
ATOM 3292 C CA . LEU B 1 166 ? -9.523 -20.281 -23.609 1 74.75 166 LEU B CA 1
ATOM 3293 C C . LEU B 1 166 ? -8.68 -19.016 -23.594 1 74.75 166 LEU B C 1
ATOM 3295 O O . LEU B 1 166 ? -8.898 -18.125 -22.766 1 74.75 166 LEU B O 1
ATOM 3299 N N . GLY B 1 167 ? -7.879 -19.047 -24.688 1 70.69 167 GLY B N 1
ATOM 3300 C CA . GLY B 1 167 ? -7 -17.891 -24.766 1 70.69 167 GLY B CA 1
ATOM 3301 C C . GLY B 1 167 ? -5.992 -17.828 -23.625 1 70.69 167 GLY B C 1
ATOM 3302 O O . GLY B 1 167 ? -5.715 -18.844 -22.984 1 70.69 167 GLY B O 1
ATOM 3303 N N . GLY B 1 168 ? -5.125 -16.906 -23.844 1 70.69 168 GLY B N 1
ATOM 3304 C CA . GLY B 1 168 ? -4.465 -16.25 -22.719 1 70.69 168 GLY B CA 1
ATOM 3305 C C . GLY B 1 168 ? -3.1 -16.828 -22.406 1 70.69 168 GLY B C 1
ATOM 3306 O O . GLY B 1 168 ? -2.828 -18 -22.719 1 70.69 168 GLY B O 1
ATOM 3307 N N . ILE B 1 169 ? -2.014 -16.172 -22.531 1 87.12 169 ILE B N 1
ATOM 3308 C CA . ILE B 1 169 ? -0.677 -16.359 -21.969 1 87.12 169 ILE B CA 1
ATOM 3309 C C . ILE B 1 169 ? -0.313 -15.18 -21.078 1 87.12 169 ILE B C 1
ATOM 3311 O O . ILE B 1 169 ? -0.726 -14.047 -21.328 1 87.12 169 ILE B O 1
ATOM 3315 N N . HIS B 1 170 ? 0.293 -15.57 -20.016 1 93.56 170 HIS B N 1
ATOM 3316 C CA . HIS B 1 170 ? 0.692 -14.523 -19.094 1 93.56 170 HIS B CA 1
ATOM 3317 C C . HIS B 1 170 ? 2.209 -14.367 -19.047 1 93.56 170 HIS B C 1
ATOM 3319 O O . HIS B 1 170 ? 2.717 -13.273 -18.812 1 93.56 170 HIS B O 1
ATOM 3325 N N . ASP B 1 171 ? 2.869 -15.484 -19.312 1 95.38 171 ASP B N 1
ATOM 3326 C CA . ASP B 1 171 ? 4.328 -15.445 -19.375 1 95.38 171 ASP B CA 1
ATOM 3327 C C . ASP B 1 171 ? 4.801 -14.484 -20.469 1 95.38 171 ASP B C 1
ATOM 3329 O O . ASP B 1 171 ? 4.227 -14.438 -21.547 1 95.38 171 ASP B O 1
ATOM 3333 N N . ASN B 1 172 ? 5.812 -13.695 -20.109 1 96.56 172 ASN B N 1
ATOM 3334 C CA . ASN B 1 172 ? 6.449 -12.734 -21.016 1 96.56 172 ASN B CA 1
ATOM 3335 C C . ASN B 1 172 ? 5.52 -11.57 -21.344 1 96.56 172 ASN B C 1
ATOM 3337 O O . ASN B 1 172 ? 5.738 -10.852 -22.312 1 96.56 172 ASN B O 1
ATOM 3341 N N . MET B 1 173 ? 4.449 -11.414 -20.672 1 97.31 173 MET B N 1
ATOM 3342 C CA . MET B 1 173 ? 3.559 -10.273 -20.859 1 97.31 173 MET B CA 1
ATOM 3343 C C . MET B 1 173 ? 3.938 -9.133 -19.922 1 97.31 173 MET B C 1
ATOM 3345 O O . MET B 1 173 ? 4.355 -9.367 -18.781 1 97.31 173 MET B O 1
ATOM 3349 N N . LYS B 1 174 ? 3.727 -7.957 -20.375 1 98.19 174 LYS B N 1
ATOM 3350 C CA . LYS B 1 174 ? 3.889 -6.781 -19.516 1 98.19 174 LYS B CA 1
ATOM 3351 C C . LYS B 1 174 ? 2.686 -6.598 -18.594 1 98.19 174 LYS B C 1
ATOM 3353 O O . LYS B 1 174 ? 1.583 -7.051 -18.906 1 98.19 174 LYS B O 1
ATOM 3358 N N . PHE B 1 175 ? 2.951 -5.965 -17.5 1 98.5 175 PHE B N 1
ATOM 3359 C CA . PHE B 1 175 ? 1.879 -5.715 -16.547 1 98.5 175 PHE B CA 1
ATOM 3360 C C . PHE B 1 175 ? 0.984 -4.578 -17.016 1 98.5 175 PHE B C 1
ATOM 3362 O O . PHE B 1 175 ? 1.474 -3.566 -17.531 1 98.5 175 PHE B O 1
ATOM 3369 N N . SER B 1 176 ? -0.332 -4.75 -16.875 1 98.5 176 SER B 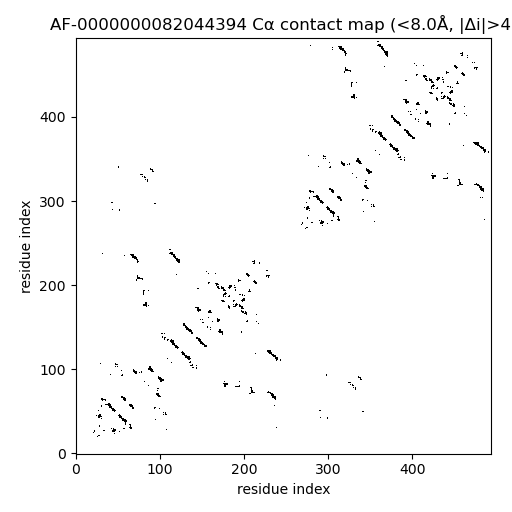N 1
ATOM 3370 C CA . SER B 1 176 ? -1.286 -3.709 -17.25 1 98.5 176 SER B CA 1
ATOM 3371 C C . SER B 1 176 ? -2.131 -3.287 -16.047 1 98.5 176 SER B C 1
ATOM 3373 O O . SER B 1 176 ? -2.461 -4.109 -15.195 1 98.5 176 SER B O 1
ATOM 3375 N N . THR B 1 177 ? -2.395 -2.051 -15.938 1 98.38 177 THR B N 1
ATOM 3376 C CA . THR B 1 177 ? -3.328 -1.476 -14.977 1 98.38 177 THR B CA 1
ATOM 3377 C C . THR B 1 177 ? -4.391 -0.64 -15.688 1 98.38 177 THR B C 1
ATOM 3379 O O . THR B 1 177 ? -4.363 -0.503 -16.906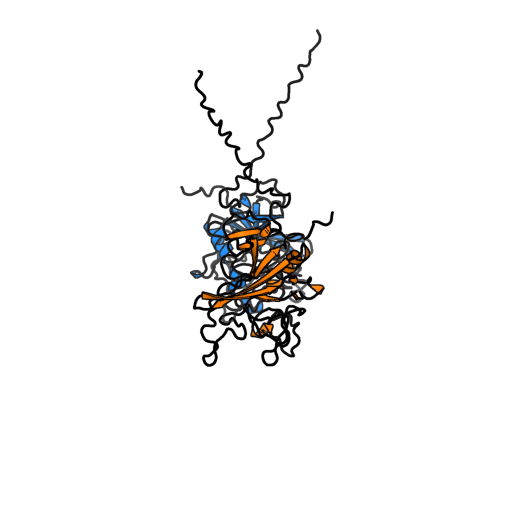 1 98.38 177 THR B O 1
ATOM 3382 N N . THR B 1 178 ? -5.363 -0.132 -14.953 1 97.25 178 THR B N 1
ATOM 3383 C CA . THR B 1 178 ? -6.461 0.646 -15.516 1 97.25 178 THR B CA 1
ATOM 3384 C C . THR B 1 178 ? -5.934 1.884 -16.234 1 97.25 178 THR B C 1
ATOM 3386 O O . THR B 1 178 ? -6.52 2.334 -17.219 1 97.25 178 THR B O 1
ATOM 3389 N N . ASP B 1 179 ? -4.824 2.439 -15.797 1 97.69 179 ASP B N 1
ATOM 3390 C CA . ASP B 1 179 ? -4.324 3.705 -16.328 1 97.69 179 ASP B CA 1
ATOM 3391 C C . ASP B 1 179 ? -3.049 3.494 -17.141 1 97.69 179 ASP B C 1
ATOM 3393 O O . ASP B 1 179 ? -2.393 4.461 -17.531 1 97.69 179 ASP B O 1
ATOM 3397 N N . LYS B 1 180 ? -2.637 2.283 -17.344 1 98.19 180 LYS B N 1
ATOM 3398 C CA . LYS B 1 180 ? -1.501 1.933 -18.188 1 98.19 180 LYS B CA 1
ATOM 3399 C C . LYS B 1 180 ? -1.727 0.594 -18.875 1 98.19 180 LYS B C 1
ATOM 3401 O O . LYS B 1 180 ? -1.353 -0.456 -18.359 1 98.19 180 LYS B O 1
ATOM 3406 N N . ASP B 1 181 ? -2.195 0.688 -20.094 1 98.06 181 ASP B N 1
ATOM 3407 C CA . ASP B 1 181 ? -2.529 -0.491 -20.875 1 98.06 181 ASP B CA 1
ATOM 3408 C C . ASP B 1 181 ? -1.307 -1.014 -21.625 1 98.06 181 ASP B C 1
ATOM 3410 O O . ASP B 1 181 ? -0.764 -0.328 -22.5 1 98.06 181 ASP B O 1
ATOM 3414 N N . GLN B 1 182 ? -0.902 -2.236 -21.297 1 97.69 182 GLN B N 1
ATOM 3415 C CA . GLN B 1 182 ? 0.247 -2.83 -21.969 1 97.69 182 GLN B CA 1
ATOM 3416 C C . GLN B 1 182 ? -0.083 -4.227 -22.484 1 97.69 182 GLN B C 1
ATOM 3418 O O . GLN B 1 182 ? 0.818 -5.027 -22.734 1 97.69 182 GLN B O 1
ATOM 3423 N N . ASP B 1 183 ? -1.361 -4.496 -22.516 1 95.25 183 ASP B N 1
ATOM 3424 C CA . ASP B 1 183 ? -1.755 -5.812 -23 1 95.25 183 ASP B CA 1
ATOM 3425 C C . ASP B 1 183 ? -1.721 -5.867 -24.531 1 95.25 183 ASP B C 1
ATOM 3427 O O . ASP B 1 183 ? -1.13 -4.996 -25.172 1 95.25 183 ASP B O 1
ATOM 3431 N N . GLN B 1 184 ? -2.184 -6.973 -25.062 1 90.75 184 GLN B N 1
ATOM 3432 C CA . GLN B 1 184 ? -2.047 -7.191 -26.5 1 90.75 184 GLN B CA 1
ATOM 3433 C C . GLN B 1 184 ? -3.406 -7.156 -27.188 1 90.75 184 GLN B C 1
ATOM 3435 O O . GLN B 1 184 ? -3.559 -7.688 -28.297 1 90.75 184 GLN B O 1
ATOM 3440 N N . THR B 1 185 ? -4.375 -6.59 -26.484 1 88.69 185 THR B N 1
ATOM 3441 C CA . THR B 1 185 ? -5.703 -6.453 -27.062 1 88.69 185 THR B CA 1
ATOM 3442 C C . THR B 1 185 ? -6.008 -4.992 -27.391 1 88.69 185 THR B C 1
ATOM 3444 O O . THR B 1 185 ? -5.246 -4.098 -27.016 1 88.69 185 THR B O 1
ATOM 3447 N N . SER B 1 186 ? -7.043 -4.777 -28.156 1 90.31 186 SER B N 1
ATOM 3448 C CA . SER B 1 186 ? -7.453 -3.416 -28.469 1 90.31 186 SER B CA 1
ATOM 3449 C C . SER B 1 186 ? -8.023 -2.705 -27.25 1 90.31 186 SER B C 1
ATOM 3451 O O . SER B 1 186 ? -7.906 -1.485 -27.125 1 90.31 186 SER B O 1
ATOM 3453 N N . GLY B 1 187 ? -8.555 -3.467 -26.375 1 92.94 187 GLY B N 1
ATOM 3454 C CA . GLY B 1 187 ? -9.039 -2.9 -25.125 1 92.94 187 GLY B CA 1
ATOM 3455 C C . GLY B 1 187 ? -8.039 -3 -24 1 92.94 187 GLY B C 1
ATOM 3456 O O . GLY B 1 187 ? -6.863 -3.305 -24.219 1 92.94 187 GLY B O 1
ATOM 3457 N N . ASN B 1 188 ? -8.414 -2.547 -22.906 1 96.5 188 ASN B N 1
ATOM 3458 C CA . ASN B 1 188 ? -7.598 -2.656 -21.703 1 96.5 188 ASN B CA 1
ATOM 3459 C C . ASN B 1 188 ? -8.164 -3.695 -20.734 1 96.5 188 ASN B C 1
ATOM 3461 O O . ASN B 1 188 ? -9.109 -3.412 -19.984 1 96.5 188 ASN B O 1
ATOM 3465 N N . CYS B 1 189 ? -7.613 -4.852 -20.703 1 94.94 189 CYS B N 1
ATOM 3466 C CA . CYS B 1 189 ? -8.086 -5.949 -19.875 1 94.94 189 CYS B CA 1
ATOM 3467 C C . CYS B 1 189 ? -8.109 -5.547 -18.406 1 94.94 189 CYS B C 1
ATOM 3469 O O . CYS B 1 189 ? -9.023 -5.922 -17.656 1 94.94 189 CYS B O 1
ATOM 3471 N N . ALA B 1 190 ? -7.125 -4.758 -17.984 1 96.25 190 ALA B N 1
ATOM 3472 C CA . ALA B 1 190 ? -6.992 -4.383 -16.578 1 96.25 190 ALA B CA 1
ATOM 3473 C C . ALA B 1 190 ? -8.133 -3.465 -16.141 1 96.25 190 ALA B C 1
ATOM 3475 O O . ALA B 1 190 ? -8.523 -3.459 -14.977 1 96.25 190 ALA B O 1
ATOM 3476 N N . SER B 1 191 ? -8.656 -2.666 -17.047 1 95.19 191 SER B N 1
ATOM 3477 C CA . SER B 1 191 ? -9.797 -1.805 -16.734 1 95.19 191 SER B CA 1
ATOM 3478 C C . SER B 1 191 ? -11.047 -2.623 -16.453 1 95.19 191 SER B C 1
ATOM 3480 O O . SER B 1 191 ? -11.922 -2.188 -15.695 1 95.19 191 SER B O 1
ATOM 3482 N N . SER B 1 192 ? -11.086 -3.795 -16.984 1 91.88 192 SER B N 1
ATOM 3483 C CA . SER B 1 192 ? -12.266 -4.637 -16.844 1 91.88 192 SER B CA 1
ATOM 3484 C C . SER B 1 192 ? -12.117 -5.605 -15.68 1 91.88 192 SER B C 1
ATOM 3486 O O . SER B 1 192 ? -13.102 -5.953 -15.023 1 91.88 192 SER B O 1
ATOM 3488 N N . TYR B 1 193 ? -10.883 -6.039 -15.383 1 90.38 193 TYR B N 1
ATOM 3489 C CA . TYR B 1 193 ? -10.75 -7.188 -14.492 1 90.38 193 TYR B CA 1
ATOM 3490 C C . TYR B 1 193 ? -9.836 -6.859 -13.312 1 90.38 193 TYR B C 1
ATOM 3492 O O . TYR B 1 193 ? -9.93 -7.484 -12.258 1 90.38 193 TYR B O 1
ATOM 3500 N N . GLY B 1 194 ? -8.914 -5.953 -13.43 1 94.5 194 GLY B N 1
ATOM 3501 C CA . GLY B 1 194 ? -7.871 -5.664 -12.453 1 94.5 194 GLY B CA 1
ATOM 3502 C C . GLY B 1 194 ? -6.473 -5.789 -13.023 1 94.5 194 GLY B C 1
ATOM 3503 O O . GLY B 1 194 ? -6.289 -6.32 -14.117 1 94.5 194 GLY B O 1
ATOM 3504 N N . GLY B 1 195 ? -5.5 -5.262 -12.383 1 96.88 195 GLY B N 1
ATOM 3505 C CA . GLY B 1 195 ? -4.125 -5.305 -12.859 1 96.88 195 GLY B CA 1
ATOM 3506 C C . GLY B 1 195 ? -3.564 -6.711 -12.945 1 96.88 195 GLY B C 1
ATOM 3507 O O . GLY B 1 195 ? -3.824 -7.539 -12.062 1 96.88 195 GLY B O 1
ATOM 3508 N N . TRP B 1 196 ? -2.855 -6.992 -14.039 1 95.81 196 TRP B N 1
ATOM 3509 C CA . TRP B 1 196 ? -2.285 -8.32 -14.242 1 95.81 196 TRP B CA 1
ATOM 3510 C C . TRP B 1 196 ? -1.449 -8.359 -15.523 1 95.81 196 TRP B C 1
ATOM 3512 O O . TRP B 1 196 ? -1.381 -7.375 -16.25 1 95.81 196 TRP B O 1
ATOM 3522 N N . TRP B 1 197 ? -0.758 -9.445 -15.672 1 96.31 197 TRP B N 1
ATOM 3523 C CA . TRP B 1 197 ? -0.07 -9.734 -16.922 1 96.31 197 TRP B CA 1
ATOM 3524 C C . TRP B 1 197 ? -1.027 -10.344 -17.938 1 96.31 197 TRP B C 1
ATOM 3526 O O . TRP B 1 197 ? -1.28 -11.555 -17.922 1 96.31 197 TRP B O 1
ATOM 3536 N N . TYR B 1 198 ? -1.491 -9.453 -18.938 1 94.38 198 TYR B N 1
ATOM 3537 C CA . TYR B 1 198 ? -2.514 -9.891 -19.891 1 94.38 198 TYR B CA 1
ATOM 3538 C C . TYR B 1 198 ? -1.936 -10.031 -21.281 1 94.38 198 TYR B C 1
ATOM 3540 O O . TYR B 1 198 ? -1.122 -9.211 -21.719 1 94.38 198 TYR B O 1
ATOM 3548 N N . ASP B 1 199 ? -2.371 -10.992 -21.953 1 91.94 199 ASP B N 1
ATOM 3549 C CA . ASP B 1 199 ? -2.318 -11.062 -23.422 1 91.94 199 ASP B CA 1
ATOM 3550 C C . ASP B 1 199 ? -3.645 -10.625 -24.031 1 91.94 199 ASP B C 1
ATOM 3552 O O . ASP B 1 199 ? -3.982 -9.438 -24.016 1 91.94 199 ASP B O 1
ATOM 3556 N N . LYS B 1 200 ? -4.375 -11.633 -24.75 1 86.62 200 LYS B N 1
ATOM 3557 C CA . LYS B 1 200 ? -5.773 -11.422 -25.094 1 86.62 200 LYS B CA 1
ATOM 3558 C C . LYS B 1 200 ? -6.691 -11.75 -23.922 1 86.62 200 LYS B C 1
ATOM 3560 O O . LYS B 1 200 ? -7.527 -12.648 -24.016 1 86.62 200 LYS B O 1
ATOM 3565 N N . CYS B 1 201 ? -6.352 -11.062 -23.031 1 82.75 201 CYS B N 1
ATOM 3566 C CA . CYS B 1 201 ? -6.797 -10.945 -21.656 1 82.75 201 CYS B CA 1
ATOM 3567 C C . CYS B 1 201 ? -6.449 -12.195 -20.859 1 82.75 201 CYS B C 1
ATOM 3569 O O . CYS B 1 201 ? -5.277 -12.438 -20.547 1 82.75 201 CYS B O 1
ATOM 3571 N N . GLN B 1 202 ? -7.605 -13.055 -20.375 1 74.5 202 GLN B N 1
ATOM 3572 C CA . GLN B 1 202 ? -7.121 -13.969 -19.344 1 74.5 202 GLN B CA 1
ATOM 3573 C C . GLN B 1 202 ? -7.844 -15.312 -19.422 1 74.5 202 GLN B C 1
ATOM 3575 O O . GLN B 1 202 ? -8.992 -15.383 -19.859 1 74.5 202 GLN B O 1
ATOM 3580 N N . ASN B 1 203 ? -7.031 -16.25 -19.188 1 81.06 203 ASN B N 1
ATOM 3581 C CA . ASN B 1 203 ? -7.582 -17.578 -18.891 1 81.06 203 ASN B CA 1
ATOM 3582 C C . ASN B 1 203 ? -7.461 -17.906 -17.406 1 81.06 203 ASN B C 1
ATOM 3584 O O . ASN B 1 203 ? -7.949 -18.938 -16.953 1 81.06 203 ASN B O 1
ATOM 3588 N N . VAL B 1 204 ? -6.77 -17.094 -16.719 1 84.69 204 VAL B N 1
ATOM 3589 C CA . VAL B 1 204 ? -6.742 -17.094 -15.258 1 84.69 204 VAL B CA 1
ATOM 3590 C C . VAL B 1 204 ? -6.895 -15.656 -14.75 1 84.69 204 VAL B C 1
ATOM 3592 O O . VAL B 1 204 ? -6.32 -14.727 -15.312 1 84.69 204 VAL B O 1
ATOM 3595 N N . LEU B 1 205 ? -7.762 -15.484 -13.773 1 86.69 205 LEU B N 1
ATOM 3596 C CA . LEU B 1 205 ? -7.957 -14.195 -13.125 1 86.69 205 LEU B CA 1
ATOM 3597 C C . LEU B 1 205 ? -7.766 -14.312 -11.617 1 86.69 205 LEU B C 1
ATOM 3599 O O . LEU B 1 205 ? -8.609 -14.875 -10.914 1 86.69 205 LEU B O 1
ATOM 3603 N N . LEU B 1 206 ? -6.684 -13.703 -11.141 1 87.5 206 LEU B N 1
ATOM 3604 C CA . LEU B 1 206 ? -6.348 -13.852 -9.727 1 87.5 206 LEU B CA 1
ATOM 3605 C C . LEU B 1 206 ? -6.535 -12.539 -8.984 1 87.5 206 LEU B C 1
ATOM 3607 O O . LEU B 1 206 ? -6.707 -12.523 -7.762 1 87.5 206 LEU B O 1
ATOM 3611 N N . ASN B 1 207 ? -6.457 -11.461 -9.656 1 91.12 207 ASN B N 1
ATOM 3612 C CA . ASN B 1 207 ? -6.66 -10.141 -9.078 1 91.12 207 ASN B CA 1
ATOM 3613 C C . ASN B 1 207 ? -8.031 -9.57 -9.438 1 91.12 207 ASN B C 1
ATOM 3615 O O . ASN B 1 207 ? -8.125 -8.578 -10.156 1 91.12 207 ASN B O 1
ATOM 3619 N N . GLY B 1 208 ? -9.07 -10.18 -8.938 1 89.25 208 GLY B N 1
ATOM 3620 C CA . GLY B 1 208 ? -10.422 -9.719 -9.227 1 89.25 208 GLY B CA 1
ATOM 3621 C C . GLY B 1 208 ? -11.312 -9.68 -7.992 1 89.25 208 GLY B C 1
ATOM 3622 O O . GLY B 1 208 ? -11.164 -10.508 -7.09 1 89.25 208 GLY B O 1
ATOM 3623 N N . LYS B 1 209 ? -12.133 -8.703 -7.965 1 89.5 209 LYS B N 1
ATOM 3624 C CA . LYS B 1 209 ? -13.125 -8.602 -6.898 1 89.5 209 LYS B CA 1
ATOM 3625 C C . LYS B 1 209 ? -14.422 -9.312 -7.285 1 89.5 209 LYS B C 1
ATOM 3627 O O . LYS B 1 209 ? -14.984 -9.047 -8.344 1 89.5 209 LYS B O 1
ATOM 3632 N N . GLY B 1 210 ? -14.875 -10.242 -6.438 1 83.19 210 GLY B N 1
ATOM 3633 C CA . GLY B 1 210 ? -16.125 -10.961 -6.652 1 83.19 210 GLY B CA 1
ATOM 3634 C C . GLY B 1 210 ? -16.016 -12.008 -7.746 1 83.19 210 GLY B C 1
ATOM 3635 O O . GLY B 1 210 ? -17.031 -12.609 -8.133 1 83.19 210 GLY B O 1
ATOM 3636 N N . TYR B 1 211 ? -14.773 -12.086 -8.289 1 81.75 211 TYR B N 1
ATOM 3637 C CA . TYR B 1 211 ? -14.602 -13.039 -9.375 1 81.75 211 TYR B CA 1
ATOM 3638 C C . TYR B 1 211 ? -13.148 -13.5 -9.477 1 81.75 211 TYR B C 1
ATOM 3640 O O . TYR B 1 211 ? -12.25 -12.703 -9.75 1 81.75 211 TYR B O 1
ATOM 3648 N N . ILE B 1 212 ? -12.844 -14.711 -9.148 1 83.88 212 ILE B N 1
ATOM 3649 C CA . ILE B 1 212 ? -11.57 -15.398 -9.344 1 83.88 212 ILE B CA 1
ATOM 3650 C C . ILE B 1 212 ? -11.758 -16.594 -10.281 1 83.88 212 ILE B C 1
ATOM 3652 O O . ILE B 1 212 ? -12.672 -17.391 -10.094 1 83.88 212 ILE B O 1
ATOM 3656 N N . TYR B 1 213 ? -10.898 -16.609 -11.328 1 82.38 213 TYR B N 1
ATOM 3657 C CA . TYR B 1 213 ? -11.148 -17.562 -12.398 1 82.38 213 TYR B CA 1
ATOM 3658 C C . TYR B 1 213 ? -9.883 -18.344 -12.75 1 82.38 213 TYR B C 1
ATOM 3660 O O . TYR B 1 213 ? -8.797 -17.766 -12.812 1 82.38 213 TYR B O 1
ATOM 3668 N N . TRP B 1 214 ? -10 -19.641 -12.781 1 84.06 214 TRP B N 1
ATOM 3669 C CA . TRP B 1 214 ? -9 -20.594 -13.266 1 84.06 214 TRP B CA 1
ATOM 3670 C C . TRP B 1 214 ? -9.617 -21.625 -14.203 1 84.06 214 TRP B C 1
ATOM 3672 O O . TRP B 1 214 ? -10.367 -22.5 -13.758 1 84.06 214 TRP B O 1
ATOM 3682 N N . ALA B 1 215 ? -9.289 -21.484 -15.477 1 80.38 215 ALA B N 1
ATOM 3683 C CA . ALA B 1 215 ? -9.922 -22.328 -16.484 1 80.38 215 ALA B CA 1
ATOM 3684 C C . ALA B 1 215 ? -9.867 -23.797 -16.078 1 80.38 215 ALA B C 1
ATOM 3686 O O . ALA B 1 215 ? -8.828 -24.281 -15.617 1 80.38 215 ALA B O 1
ATOM 3687 N N . GLY B 1 216 ? -11.047 -24.578 -16.328 1 73.44 216 GLY B N 1
ATOM 3688 C CA . GLY B 1 216 ? -11.109 -26.016 -16.078 1 73.44 216 GLY B CA 1
ATOM 3689 C C . GLY B 1 216 ? -11.391 -26.344 -14.617 1 73.44 216 GLY B C 1
ATOM 3690 O O . GLY B 1 216 ? -11.664 -27.5 -14.289 1 73.44 216 GLY B O 1
ATOM 3691 N N . PHE B 1 217 ? -11.117 -25.625 -13.836 1 71.75 217 PHE B N 1
ATOM 3692 C CA . PHE B 1 217 ? -11.375 -25.906 -12.43 1 71.75 217 PHE B CA 1
ATOM 3693 C C . PHE B 1 217 ? -12.742 -25.375 -12.008 1 71.75 217 PHE B C 1
ATOM 3695 O O . PHE B 1 217 ? -13.336 -25.875 -11.055 1 71.75 217 PHE B O 1
ATOM 3702 N N . CYS B 1 218 ? -13.352 -24.438 -12.906 1 56.78 218 CYS B N 1
ATOM 3703 C CA . CYS B 1 218 ? -14.711 -24.047 -12.555 1 56.78 218 CYS B CA 1
ATOM 3704 C C . CYS B 1 218 ? -15.734 -24.938 -13.25 1 56.78 218 CYS B C 1
ATOM 3706 O O . CYS B 1 218 ? -15.523 -25.375 -14.383 1 56.78 218 CYS B O 1
ATOM 3708 N N . SER B 1 219 ? -16.594 -25.828 -12.781 1 43.88 219 SER B N 1
ATOM 3709 C CA . SER B 1 219 ? -17.656 -26.641 -13.367 1 43.88 219 SER B CA 1
ATOM 3710 C C . SER B 1 219 ? -18.453 -25.844 -14.391 1 43.88 219 SER B C 1
ATOM 3712 O O . SER B 1 219 ? -18.5 -24.609 -14.344 1 43.88 219 SER B O 1
ATOM 3714 N N . SER B 1 220 ? -19.375 -26.609 -15.547 1 37.72 220 SER B N 1
ATOM 3715 C CA . SER B 1 220 ? -20.234 -26.219 -16.672 1 37.72 220 SER B CA 1
ATOM 3716 C C . SER B 1 220 ? -20.984 -24.922 -16.359 1 37.72 220 SER B C 1
ATOM 3718 O O . SER B 1 220 ? -20.969 -23.984 -17.172 1 37.72 220 SER B O 1
ATOM 3720 N N . GLY B 1 221 ? -22.688 -25.141 -16.219 1 33.91 221 GLY B N 1
ATOM 3721 C CA . GLY B 1 221 ? -23.781 -24.188 -16.281 1 33.91 221 GLY B CA 1
ATOM 3722 C C . GLY B 1 221 ? -23.516 -22.891 -15.547 1 33.91 221 GLY B C 1
ATOM 3723 O O . GLY B 1 221 ? -24.266 -21.922 -15.68 1 33.91 221 GLY B O 1
ATOM 3724 N N . GLN B 1 222 ? -23.781 -23 -14.227 1 33.47 222 GLN B N 1
ATOM 3725 C CA . GLN B 1 222 ? -24.031 -21.891 -13.32 1 33.47 222 GLN B CA 1
ATOM 3726 C C . GLN B 1 222 ? -22.984 -20.781 -13.516 1 33.47 222 GLN B C 1
ATOM 3728 O O . GLN B 1 222 ? -21.875 -21.047 -13.969 1 33.47 222 GLN B O 1
ATOM 3733 N N . SER B 1 223 ? -23.688 -19.531 -13.914 1 30.62 223 SER B N 1
ATOM 3734 C CA . SER B 1 223 ? -22.906 -18.328 -13.672 1 30.62 223 SER B CA 1
ATOM 3735 C C . SER B 1 223 ? -21.641 -18.625 -12.859 1 30.62 223 SER B C 1
ATOM 3737 O O . SER B 1 223 ? -21.625 -19.578 -12.07 1 30.62 223 SER B O 1
ATOM 3739 N N . LEU B 1 224 ? -20.547 -18.422 -13.477 1 31.98 224 LEU B N 1
ATOM 3740 C CA . LEU B 1 224 ? -19.344 -18.766 -12.727 1 31.98 224 LEU B CA 1
ATOM 3741 C C . LEU B 1 224 ? -19.625 -18.844 -11.234 1 31.98 224 LEU B C 1
ATOM 3743 O O . LEU B 1 224 ? -20.016 -17.844 -10.617 1 31.98 224 LEU B O 1
ATOM 3747 N N . PRO B 1 225 ? -20.625 -19.938 -10.867 1 30.72 225 PRO B N 1
ATOM 3748 C CA . PRO B 1 225 ? -20.953 -19.969 -9.445 1 30.72 225 PRO B CA 1
ATOM 3749 C C . PRO B 1 225 ? -19.969 -19.172 -8.594 1 30.72 225 PRO B C 1
ATOM 3751 O O . PRO B 1 225 ? -18.922 -18.75 -9.086 1 30.72 225 PRO B O 1
ATOM 3754 N N . SER B 1 226 ? -20.109 -19.656 -7.246 1 28.23 226 SER B N 1
ATOM 3755 C CA . SER B 1 226 ? -19.234 -19.344 -6.117 1 28.23 226 SER B CA 1
ATOM 3756 C C . SER B 1 226 ? -17.766 -19.5 -6.496 1 28.23 226 SER B C 1
ATOM 3758 O O . SER B 1 226 ? -17.281 -20.625 -6.707 1 28.23 226 SER B O 1
ATOM 3760 N N . LEU B 1 227 ? -17.391 -19.219 -7.902 1 31.59 227 LEU B N 1
ATOM 3761 C CA . LEU B 1 227 ? -15.93 -19.141 -7.859 1 31.59 227 LEU B CA 1
ATOM 3762 C C . LEU B 1 227 ? -15.422 -19.25 -6.426 1 31.59 227 LEU B C 1
ATOM 3764 O O . LEU B 1 227 ? -15.742 -18.406 -5.586 1 31.59 227 LEU B O 1
ATOM 3768 N N . SER B 1 228 ? -15.883 -20.422 -6.082 1 32.59 228 SER B N 1
ATOM 3769 C CA . SER B 1 228 ? -15.328 -20.562 -4.742 1 32.59 228 SER B CA 1
ATOM 3770 C C . SER B 1 228 ? -14.117 -19.656 -4.547 1 32.59 228 SER B C 1
ATOM 3772 O O . SER B 1 228 ? -13.164 -19.719 -5.328 1 32.59 228 SER B O 1
ATOM 3774 N N . PRO B 1 229 ? -14.547 -18.484 -4.207 1 34.44 229 PRO B N 1
ATOM 3775 C CA . PRO B 1 229 ? -13.508 -17.5 -3.873 1 34.44 229 PRO B CA 1
ATOM 3776 C C . PRO B 1 229 ? -12.148 -18.156 -3.639 1 34.44 229 PRO B C 1
ATOM 3778 O O . PRO B 1 229 ? -12.016 -19.031 -2.779 1 34.44 229 PRO B O 1
ATOM 3781 N N . LEU B 1 230 ? -11.758 -18.875 -4.719 1 33.44 230 LEU B N 1
ATOM 3782 C CA . LEU B 1 230 ? -10.359 -19.25 -4.531 1 33.44 230 LEU B CA 1
ATOM 3783 C C . LEU B 1 230 ? -9.688 -18.359 -3.49 1 33.44 230 LEU B C 1
ATOM 3785 O O . LEU B 1 230 ? -9.906 -17.141 -3.469 1 33.44 230 LEU B O 1
ATOM 3789 N N . ALA B 1 231 ? -9.742 -18.953 -2.334 1 36.16 231 ALA B N 1
ATOM 3790 C CA . ALA B 1 231 ? -9.297 -18.422 -1.051 1 36.16 231 ALA B CA 1
ATOM 3791 C C . ALA B 1 231 ? -8.078 -17.516 -1.229 1 36.16 231 ALA B C 1
ATOM 3793 O O . ALA B 1 231 ? -8.078 -16.359 -0.783 1 36.16 231 ALA B O 1
ATOM 3794 N N . LYS B 1 232 ? -6.953 -18.109 -0.88 1 42.56 232 LYS B N 1
ATOM 3795 C CA . LYS B 1 232 ? -5.648 -17.516 -0.591 1 42.56 232 LYS B CA 1
ATOM 3796 C C . LYS B 1 232 ? -4.66 -17.797 -1.72 1 42.56 232 LYS B C 1
ATOM 3798 O O . LYS B 1 232 ? -4.629 -18.906 -2.271 1 42.56 232 LYS B O 1
ATOM 3803 N N . LEU B 1 233 ? -4.551 -16.984 -2.762 1 40.56 233 LEU B N 1
ATOM 3804 C CA . LEU B 1 233 ? -3.395 -17.078 -3.646 1 40.56 233 LEU B CA 1
ATOM 3805 C C . LEU B 1 233 ? -2.113 -16.719 -2.906 1 40.56 233 LEU B C 1
ATOM 3807 O O . LEU B 1 233 ? -2.041 -15.656 -2.27 1 40.56 233 LEU B O 1
ATOM 3811 N N . VAL B 1 234 ? -1.496 -17.625 -2.379 1 42.19 234 VAL B N 1
ATOM 3812 C CA . VAL B 1 234 ? -0.204 -17.328 -1.765 1 42.19 234 VAL B CA 1
ATOM 3813 C C . VAL B 1 234 ? 0.913 -17.547 -2.781 1 42.19 234 VAL B C 1
ATOM 3815 O O . VAL B 1 234 ? 1.317 -18.688 -3.031 1 42.19 234 VAL B O 1
ATOM 3818 N N . PRO B 1 235 ? 0.953 -16.625 -3.838 1 43.66 235 PRO B N 1
ATOM 3819 C CA . PRO B 1 235 ? 2.219 -16.891 -4.527 1 43.66 235 PRO B CA 1
ATOM 3820 C C . PRO B 1 235 ? 3.416 -16.906 -3.58 1 43.66 235 PRO B C 1
ATOM 3822 O O . PRO B 1 235 ? 3.555 -16.016 -2.734 1 43.66 235 PRO B O 1
ATOM 3825 N N . ILE B 1 236 ? 3.824 -18.141 -3.279 1 48.53 236 ILE B N 1
ATOM 3826 C CA . ILE B 1 236 ? 4.953 -18.297 -2.369 1 48.53 236 ILE B CA 1
ATOM 3827 C C . ILE B 1 236 ? 6.234 -18.516 -3.172 1 48.53 236 ILE B C 1
ATOM 3829 O O . ILE B 1 236 ? 6.207 -19.125 -4.242 1 48.53 236 ILE B O 1
ATOM 3833 N N . PHE B 1 237 ? 7.094 -17.578 -2.92 1 49.56 237 PHE B N 1
ATOM 3834 C CA . PHE B 1 237 ? 8.375 -17.703 -3.605 1 49.56 237 PHE B CA 1
ATOM 3835 C C . PHE B 1 237 ? 9.422 -18.328 -2.691 1 49.56 237 PHE B C 1
ATOM 3837 O O . PHE B 1 237 ? 9.383 -18.141 -1.474 1 49.56 237 PHE B O 1
ATOM 3844 N N . GLN B 1 238 ? 9.945 -19.531 -3.119 1 46.38 238 GLN B N 1
ATOM 3845 C CA . GLN B 1 238 ? 11.047 -20.094 -2.346 1 46.38 238 GLN B CA 1
ATOM 3846 C C . GLN B 1 238 ? 12.359 -20.016 -3.115 1 46.38 238 GLN B C 1
ATOM 3848 O O . GLN B 1 238 ? 12.383 -20.125 -4.344 1 46.38 238 GLN B O 1
ATOM 3853 N N . GLN B 1 239 ? 13.305 -19.391 -2.418 1 43.81 239 GLN B N 1
ATOM 3854 C CA . GLN B 1 239 ? 14.656 -19.438 -2.969 1 43.81 239 GLN B CA 1
ATOM 3855 C C . GLN B 1 239 ? 15.047 -20.875 -3.32 1 43.81 239 GLN B C 1
ATOM 3857 O O . GLN B 1 239 ? 14.742 -21.812 -2.572 1 43.81 239 GLN B O 1
ATOM 3862 N N . LEU B 1 240 ? 15.328 -21.172 -4.59 1 43.28 240 LEU B N 1
ATOM 3863 C CA . LEU B 1 240 ? 15.789 -22.5 -4.969 1 43.28 240 LEU B CA 1
ATOM 3864 C C . LEU B 1 240 ? 17 -22.906 -4.141 1 43.28 240 LEU B C 1
ATOM 3866 O O . LEU B 1 240 ? 17.891 -22.094 -3.879 1 43.28 240 LEU B O 1
ATOM 3870 N N . PRO B 1 241 ? 16.906 -24.016 -3.598 1 38.53 241 PRO B N 1
ATOM 3871 C CA . PRO B 1 241 ? 18.094 -24.625 -2.969 1 38.53 241 PRO B CA 1
ATOM 3872 C C . PRO B 1 241 ? 19.281 -24.734 -3.928 1 38.53 241 PRO B C 1
ATOM 3874 O O . PRO B 1 241 ? 19.094 -25 -5.117 1 38.53 241 PRO B O 1
ATOM 3877 N N . GLY B 1 242 ? 20.562 -24.047 -3.734 1 40 242 GLY B N 1
ATOM 3878 C CA . GLY B 1 242 ? 21.812 -24.156 -4.469 1 40 242 GLY B CA 1
ATOM 3879 C C . GLY B 1 242 ? 22.172 -22.875 -5.219 1 40 242 GLY B C 1
ATOM 3880 O O . GLY B 1 242 ? 23.141 -22.859 -5.977 1 40 242 GLY B O 1
ATOM 3881 N N . ALA B 1 243 ? 21.406 -22.016 -5.613 1 37.41 243 ALA B N 1
ATOM 3882 C CA . ALA B 1 243 ? 21.922 -20.828 -6.285 1 37.41 243 ALA B CA 1
ATOM 3883 C C . ALA B 1 243 ? 23 -20.156 -5.445 1 37.41 243 ALA B C 1
ATOM 3885 O O . ALA B 1 243 ? 22.734 -19.703 -4.332 1 37.41 243 ALA B O 1
ATOM 3886 N N . MET B 1 244 ? 24.188 -20.562 -5.504 1 30.64 244 MET B N 1
ATOM 3887 C CA . MET B 1 244 ? 25.469 -20.188 -4.906 1 30.64 244 MET B CA 1
ATOM 3888 C C . MET B 1 244 ? 25.688 -18.688 -4.969 1 30.64 244 MET B C 1
ATOM 3890 O O . MET B 1 244 ? 25.297 -18.031 -5.941 1 30.64 244 MET B O 1
ATOM 3894 N N . HIS B 1 245 ? 25.797 -17.953 -3.814 1 32.12 245 HIS B N 1
ATOM 3895 C CA . HIS B 1 245 ? 26.422 -16.641 -3.762 1 32.12 245 HIS B CA 1
ATOM 3896 C C . HIS B 1 245 ? 27.562 -16.531 -4.77 1 32.12 245 HIS B C 1
ATOM 3898 O O . HIS B 1 245 ? 28.469 -17.375 -4.777 1 32.12 245 HIS B O 1
ATOM 3904 N N . LEU B 1 246 ? 27.359 -16.188 -6.027 1 25.11 246 LEU B N 1
ATOM 3905 C CA . LEU B 1 246 ? 28.656 -15.961 -6.664 1 25.11 246 LEU B CA 1
ATOM 3906 C C . LEU B 1 246 ? 29.609 -15.258 -5.703 1 25.11 246 LEU B C 1
ATOM 3908 O O . LEU B 1 246 ? 29.219 -14.359 -4.965 1 25.11 246 LEU B O 1
ATOM 3912 N N . PRO B 1 247 ? 30.859 -15.875 -5.551 1 26.98 247 PRO B N 1
ATOM 3913 C CA . PRO B 1 247 ? 31.844 -15.141 -4.746 1 26.98 247 PRO B CA 1
ATOM 3914 C C . PRO B 1 247 ? 31.891 -13.656 -5.082 1 26.98 247 PRO B C 1
ATOM 3916 O O . PRO B 1 247 ? 31.578 -13.266 -6.211 1 26.98 247 PRO B O 1
#

Foldseek 3Di:
DDPPPPPPPPPPPPPPPPPQPLDPVHFAQAQQSPPLPDAWDWGWHRFPPGDIFIATFASPPPVGSWTFQFKDWQADPDALQDDLVCQQCKDDDRRHGIHRHLQSQQRSCVRAFKKKKWWWAFLVRDIWIKIFRGWHFHHVVLLRAIATHDIDIDQDDFACDADPPLGWHQHRAHKFHLHRAREQDPDRLCVVAHIGRTHVRGSFHRSGHNAGHRPPVQDPDDDSPCNRGRGITGTTMDHDPPRDPPD/DDDDDPPPPPPPPPPPPPPQPLDPVHFAQAQQSPPLPDAWDWGWHRFPPGDIFIATFASPPPVGSFTFQFWFFQADPDALQDDLVCQQCKDDDRRFGIHRHLQSQQRSLVRAFKKWKWWFAALVRDIWIKIFRGWHFHHVVLLRAIAGHDIDIDQDDFACDADPPLGWHQHRAHKFHLHRAREQDPDRLCVVAHIGRTHVRGSFHRSGHNDGHRPPVQDPDDDSPCSRRRGTGRTTMDRDDPRDPPD